Protein AF-A0A2V1AFI7-F1 (afdb_monomer)

Solvent-accessible surface area (backbone atoms only — not comparable to full-atom values): 24643 Å² total; per-residue (Å²): 131,74,43,55,55,72,81,54,43,76,79,40,46,69,54,58,35,54,33,54,59,71,70,66,66,91,53,46,42,75,58,25,53,62,36,28,65,40,46,63,64,75,42,94,79,89,86,86,75,66,88,91,50,49,64,66,60,24,52,51,52,28,53,53,42,53,54,40,35,39,72,66,15,36,77,97,72,75,36,72,45,54,89,71,65,97,47,46,33,36,32,40,38,33,20,73,43,64,68,55,25,52,53,53,50,51,55,52,52,64,47,54,72,48,57,54,92,92,52,85,83,84,42,72,41,82,37,41,78,90,77,59,55,67,64,56,53,50,53,47,41,74,70,69,45,33,36,33,41,32,17,22,61,32,43,42,47,60,49,66,70,35,85,86,68,70,59,74,52,68,81,42,80,45,65,45,65,46,72,60,57,68,32,83,81,53,55,80,71,46,86,40,82,43,56,46,80,41,77,40,53,72,86,55,52,74,69,55,47,52,50,48,51,46,54,60,71,72,50,55,96,81,40,86,37,78,46,78,49,67,43,76,76,37,42,62,95,51,90,74,69,86,40,67,64,37,79,35,77,65,73,62,98,42,71,68,56,44,50,61,53,44,63,30,17,43,60,94,90,41,85,43,44,65,50,69,47,70,52,89,91,52,82,47,58,54,47,56,60,49,47,65,73,68,45,62,94,84,52,92,76,66,86,70,84,80,58,73,91,73,68,76,55,93,46,67,70,60,36,51,52,50,54,53,54,50,53,54,50,51,53,50,52,54,51,54,53,53,49,52,54,50,54,60,66,72,68,63,59,76,69,65,62,52,59,61,49,54,57,50,51,56,52,51,54,54,52,50,54,53,50,56,51,50,53,50,53,64,71,71,58,79,90,77,89,76,93,75,89,73,65,68,68,58,55,54,52,53,51,52,52,57,57,54,59,63,62,67,75,77,73,129

Radius of gyration: 31.3 Å; Cα contacts (8 Å, |Δi|>4): 404; chains: 1; bounding box: 75×87×75 Å

Organism: NCBI:txid1231522

Foldseek 3Di:
DFFACVVLLVLAAPLLSVLVVVVVDRTHQPQLVVQRVQLLVLHDDDDDDDPPSCVLCSPLSSLVRVVCCQQQNRVVVPGHHNPDDQAEQAEEEAEADLVVLVVSVVVNVSSQVSDDPVGDGAFEEEFEPPPDDLVVSLVCCVVVRHNYYGYHQQRVLVNVVDPSPPHYNYSYYHYPPVVSSPDQVVCPRRPVQAEHEAEFDLPDDPVRLVVSLCCQVVDDPRHNYYYYHYDPNRCVPPQQAADQEQEAAADDPDVVVVCVRQVRYCPPNDDHYYHYDADPVDPRVCVVVVCCVPPPPPDPPDDDDDPPVPDADPDPVVRVVVVVVVVVVVVVVVVVVVVVVVVVVVPDDPVVVVVVVVVVVVVVVVVVVVVVVVVVVVVPDDDDDDDDDDDVVVVVVVVVVVVVVVVVVPPD

InterPro domains:
  IPR000629 ATP-dependent RNA helicase DEAD-box, conserved site [PS00039] (174-182)
  IPR001650 Helicase, C-terminal domain-like [PS51194] (143-312)
  IPR001650 Helicase, C-terminal domain-like [SM00490] (176-269)
  IPR011545 DEAD/DEAH-box helicase domain [PF00270] (29-190)
  IPR014001 Helicase superfamily 1/2, ATP-binding domain [PS51192] (36-226)
  IPR014001 Helicase superfamily 1/2, ATP-binding domain [SM00487] (24-241)
  IPR014014 RNA helicase, DEAD-box type, Q motif [PS51195] (5-33)
  IPR027417 P-loop containing nucleoside triphosphate hydrolase [G3DSA:3.40.50.300] (2-199)
  IPR027417 P-loop containing nucleoside triphosphate hydrolase [G3DSA:3.40.50.300] (205-387)
  IPR027417 P-loop containing nucleoside triphosphate hydrolase [SSF52540] (9-280)
  IPR056330 ATP-dependent rRNA helicase SPB4-like, C-terminal tail [PF23681] (313-395)

Nearest PDB structures (foldseek):
  7nac-assembly1_x  TM=4.549E-01  e=3.739E-22  Saccharomyces cerevisiae BY4741
  4w7s-assembly1_B  TM=5.260E-01  e=8.217E-11  Saccharomyces cerevisiae S288C
  5gvr-assembly1_A  TM=6.893E-01  e=4.321E-09  Homo sapiens
  6l8n-assembly1_A  TM=5.193E-01  e=2.818E-03  Kluyveromyces lactis NRRL Y-1140
  7zb5-assembly1_E  TM=3.108E-01  e=6.936E-03  Thermochaetoides thermophila

Sequence (412 aa):
MSLEWENVTKDLHPWLRDAVETLGFSSMTPVQASTIPLLSGNKDVVVQSVTGSGKTLAFVIPVLQHVSRILYGIPEKDVEPTSLKKSTLCSVVLSPTRELAFQIKAVFDQLITNIPDSLSSIKTQLVVGSLNSTREDIDSFNQAKPHIVIGTPGRVLDFLSTPKISAVHVEVVILDEADRLLDQSFETDAGLENVKFYSLFGQLSTTARLRTLKAFTDGDSMSKKHVLLTTDVAARGIDIQDVDLVIQLDPPNDPDVFLHRAGRTGRANKVGNSIVFLNDGGNEINYVDFMENTMPIDGWLTDIPLDMDKYAYADAAKEKSRLESLEENKQKMIKDAKERKRLSKQNKSWSSKLDSKELKSERNERLKRKREEIEKQLLEEPSDEEELAVDWKDIENLMIYNFMVSISHLWC

Structure (mmCIF, N/CA/C/O backbone):
data_AF-A0A2V1AFI7-F1
#
_entry.id   AF-A0A2V1AFI7-F1
#
loop_
_atom_site.group_PDB
_atom_site.id
_atom_site.type_symbol
_atom_site.label_atom_id
_atom_site.label_alt_id
_atom_site.label_comp_id
_atom_site.label_asym_id
_atom_site.label_entity_id
_atom_site.label_seq_id
_atom_site.pdbx_PDB_ins_code
_atom_site.Cartn_x
_atom_site.Cartn_y
_atom_site.Cartn_z
_atom_site.occupancy
_atom_site.B_iso_or_equiv
_atom_site.auth_seq_id
_atom_site.auth_comp_id
_atom_site.auth_asym_id
_atom_site.auth_atom_id
_atom_site.pdbx_PDB_model_num
ATOM 1 N N . MET A 1 1 ? 9.428 -19.012 -17.381 1.00 58.97 1 MET A N 1
ATOM 2 C CA . MET A 1 1 ? 9.264 -17.546 -17.321 1.00 58.97 1 MET A CA 1
ATOM 3 C C . MET A 1 1 ? 10.583 -16.950 -17.784 1.00 58.97 1 MET A C 1
ATOM 5 O O . MET A 1 1 ? 11.607 -17.401 -17.284 1.00 58.97 1 MET A O 1
ATOM 9 N N . SER A 1 2 ? 10.586 -16.089 -18.805 1.00 72.75 2 SER A N 1
ATOM 10 C CA . SER A 1 2 ? 11.835 -15.467 -19.275 1.00 72.75 2 SER A CA 1
ATOM 11 C C . SER A 1 2 ? 12.341 -14.474 -18.224 1.00 72.75 2 SER A C 1
ATOM 13 O O . SER A 1 2 ? 11.535 -13.807 -17.579 1.00 72.75 2 SER A O 1
ATOM 15 N N . LEU A 1 3 ? 13.660 -14.413 -18.036 1.00 80.38 3 LEU A N 1
ATOM 16 C CA . LEU A 1 3 ? 14.329 -13.448 -17.154 1.00 80.38 3 LEU A CA 1
ATOM 17 C C . LEU A 1 3 ? 14.811 -12.207 -17.921 1.00 80.38 3 LEU A C 1
ATOM 19 O O . LEU A 1 3 ? 15.452 -11.328 -17.351 1.00 80.38 3 LEU A O 1
ATOM 23 N N . GLU A 1 4 ? 14.525 -12.135 -19.218 1.00 83.75 4 GLU A N 1
ATOM 24 C CA . GLU A 1 4 ? 14.908 -11.012 -20.065 1.00 83.75 4 GLU A CA 1
ATOM 25 C C . GLU A 1 4 ? 13.974 -9.827 -19.839 1.00 83.75 4 GLU A C 1
ATOM 27 O O . GLU A 1 4 ? 12.747 -9.970 -19.879 1.00 83.75 4 GLU A O 1
ATOM 32 N N . TRP A 1 5 ? 14.567 -8.646 -19.657 1.00 82.50 5 TRP A N 1
ATOM 33 C CA . TRP A 1 5 ? 13.844 -7.390 -19.461 1.00 82.50 5 TRP A CA 1
ATOM 34 C C . TRP A 1 5 ? 12.899 -7.056 -20.617 1.00 82.50 5 TRP A C 1
ATOM 36 O O . TRP A 1 5 ? 11.853 -6.466 -20.368 1.00 82.50 5 TRP A O 1
ATOM 46 N N . GLU A 1 6 ? 13.198 -7.501 -21.843 1.00 77.56 6 GLU A N 1
ATOM 47 C CA . GLU A 1 6 ? 12.398 -7.232 -23.049 1.00 77.56 6 GLU A CA 1
ATOM 48 C C . GLU A 1 6 ? 10.914 -7.595 -22.924 1.00 77.56 6 GLU A C 1
ATOM 50 O O . GLU A 1 6 ? 10.070 -6.970 -23.563 1.00 77.56 6 GLU A O 1
ATOM 55 N N . ASN A 1 7 ? 10.567 -8.608 -22.126 1.00 72.69 7 ASN A N 1
ATOM 56 C CA . ASN A 1 7 ? 9.168 -9.011 -21.956 1.00 72.69 7 ASN A CA 1
ATOM 57 C C . ASN A 1 7 ? 8.388 -8.089 -21.017 1.00 72.69 7 ASN A C 1
ATOM 59 O O . ASN A 1 7 ? 7.166 -8.080 -21.058 1.00 72.69 7 ASN A O 1
ATOM 63 N N . VAL A 1 8 ? 9.089 -7.328 -20.178 1.00 73.88 8 VAL A N 1
ATOM 64 C CA . VAL A 1 8 ? 8.501 -6.399 -19.210 1.00 73.88 8 VAL A CA 1
ATOM 65 C C . VAL A 1 8 ? 8.580 -4.971 -19.732 1.00 73.88 8 VAL A C 1
ATOM 67 O O . VAL A 1 8 ? 7.603 -4.233 -19.663 1.00 73.88 8 VAL A O 1
ATOM 70 N N . THR A 1 9 ? 9.712 -4.582 -20.319 1.00 73.31 9 THR A N 1
ATOM 71 C CA . THR A 1 9 ? 9.965 -3.214 -20.789 1.00 73.31 9 THR A CA 1
ATOM 72 C C . THR A 1 9 ? 9.058 -2.772 -21.932 1.00 73.31 9 THR A C 1
ATOM 74 O O . THR A 1 9 ? 8.820 -1.572 -22.070 1.00 73.31 9 THR A O 1
ATOM 77 N N . LYS A 1 10 ? 8.507 -3.706 -22.719 1.00 72.19 10 LYS A N 1
ATOM 78 C CA . LYS A 1 10 ? 7.513 -3.418 -23.771 1.00 72.19 10 LYS A CA 1
ATOM 79 C C . LYS A 1 10 ? 6.227 -2.805 -23.225 1.00 72.19 10 LYS A C 1
ATOM 81 O O . LYS A 1 10 ? 5.583 -2.026 -23.918 1.00 72.19 10 LYS A O 1
ATOM 86 N N . ASP A 1 11 ? 5.874 -3.131 -21.986 1.00 77.38 11 ASP A N 1
ATOM 87 C CA . ASP A 1 11 ? 4.672 -2.616 -21.335 1.00 77.38 11 ASP A CA 1
ATOM 88 C C . ASP A 1 11 ? 4.950 -1.408 -20.430 1.00 77.38 11 ASP A C 1
ATOM 90 O O . ASP A 1 11 ? 4.006 -0.771 -19.956 1.00 77.38 11 ASP A O 1
ATOM 94 N N . LEU A 1 12 ? 6.228 -1.069 -20.219 1.00 85.69 12 LEU A N 1
ATOM 95 C CA . LEU A 1 12 ? 6.643 0.103 -19.456 1.00 85.69 12 LEU A CA 1
ATOM 96 C C . LEU A 1 12 ? 6.632 1.373 -20.311 1.00 85.69 12 LEU A C 1
ATOM 98 O O . LEU A 1 12 ? 6.891 1.352 -21.515 1.00 85.69 12 LEU A O 1
ATOM 102 N N . HIS A 1 13 ? 6.388 2.497 -19.646 1.00 89.69 13 HIS A N 1
ATOM 103 C CA . HIS A 1 13 ? 6.493 3.831 -20.208 1.00 89.69 13 HIS A CA 1
ATOM 104 C C . HIS A 1 13 ? 7.946 4.105 -20.657 1.00 89.69 13 HIS A C 1
ATOM 106 O O . HIS A 1 13 ? 8.868 3.733 -19.923 1.00 89.69 13 HIS A O 1
ATOM 112 N N . PRO A 1 14 ? 8.177 4.795 -21.796 1.00 90.12 14 PRO A N 1
ATOM 113 C CA . PRO A 1 14 ? 9.514 4.997 -22.365 1.00 90.12 14 PRO A CA 1
ATOM 114 C C . PRO A 1 14 ? 10.581 5.492 -21.377 1.00 90.12 14 PRO A C 1
ATOM 116 O O . PRO A 1 14 ? 11.612 4.849 -21.234 1.00 90.12 14 PRO A O 1
ATOM 119 N N . TRP A 1 15 ? 10.310 6.551 -20.600 1.00 92.31 15 TRP A N 1
ATOM 120 C CA . TRP A 1 15 ? 11.294 7.054 -19.622 1.00 92.31 15 TRP A CA 1
ATOM 121 C C . TRP A 1 15 ? 11.702 6.000 -18.577 1.00 92.31 15 TRP A C 1
ATOM 123 O O . TRP A 1 15 ? 12.845 5.964 -18.130 1.00 92.31 15 TRP A O 1
ATOM 133 N N . LEU A 1 16 ? 10.763 5.142 -18.163 1.00 91.31 16 LEU A N 1
ATOM 134 C CA . LEU A 1 16 ? 11.007 4.132 -17.139 1.00 91.31 16 LEU A CA 1
ATOM 135 C C . LEU A 1 16 ? 11.780 2.946 -17.721 1.00 91.31 16 LEU A C 1
ATOM 137 O O . LEU A 1 16 ? 12.599 2.355 -17.022 1.00 91.31 16 LEU A O 1
ATOM 141 N N . ARG A 1 17 ? 11.559 2.628 -19.003 1.00 89.69 17 ARG A N 1
ATOM 142 C CA . ARG A 1 17 ? 12.388 1.687 -19.763 1.00 89.69 17 ARG A CA 1
ATOM 143 C C . ARG A 1 17 ? 13.845 2.158 -19.777 1.00 89.69 17 ARG A C 1
ATOM 145 O O . ARG A 1 17 ? 14.709 1.408 -19.330 1.00 89.69 17 ARG A O 1
ATOM 152 N N . ASP A 1 18 ? 14.085 3.414 -20.146 1.00 89.44 18 ASP A N 1
ATOM 153 C CA . ASP A 1 18 ? 15.428 4.010 -20.166 1.00 89.44 18 ASP A CA 1
ATOM 154 C C . ASP A 1 18 ? 16.066 4.020 -18.764 1.00 89.44 18 ASP A C 1
ATOM 156 O O . ASP A 1 18 ? 17.248 3.710 -18.594 1.00 89.44 18 ASP A O 1
ATOM 160 N N . ALA A 1 19 ? 15.272 4.319 -17.729 1.00 90.75 19 ALA A N 1
ATOM 161 C CA . ALA A 1 19 ? 15.731 4.298 -16.342 1.00 90.75 19 ALA A CA 1
ATOM 162 C C . ALA A 1 19 ? 16.174 2.891 -15.903 1.00 90.75 19 ALA A C 1
ATOM 164 O O . ALA A 1 19 ? 17.212 2.746 -15.257 1.00 90.75 19 ALA A O 1
ATOM 165 N N . VAL A 1 20 ? 15.415 1.851 -16.267 1.00 89.00 20 VAL A N 1
ATOM 166 C CA . VAL A 1 20 ? 15.754 0.449 -15.970 1.00 89.00 20 VAL A CA 1
ATOM 167 C C . VAL A 1 20 ? 17.002 0.004 -16.734 1.00 89.00 20 VAL A C 1
ATOM 169 O O . VAL A 1 20 ? 17.859 -0.657 -16.150 1.00 89.00 20 VAL A O 1
ATOM 172 N N . GLU A 1 21 ? 17.154 0.401 -17.997 1.00 86.81 21 GLU A N 1
ATOM 173 C CA . GLU A 1 21 ? 18.363 0.126 -18.787 1.00 86.81 21 GLU A CA 1
ATOM 174 C C . GLU A 1 21 ? 19.601 0.801 -18.178 1.00 86.81 21 GLU A C 1
ATOM 176 O O . GLU A 1 21 ? 20.663 0.183 -18.065 1.00 86.81 21 GLU A O 1
ATOM 181 N N . THR A 1 22 ? 19.444 2.028 -17.676 1.00 87.62 22 THR A N 1
ATOM 182 C CA . THR A 1 22 ? 20.511 2.797 -17.014 1.00 87.62 22 THR A CA 1
ATOM 183 C C . THR A 1 22 ? 20.981 2.157 -15.702 1.00 87.62 22 THR A C 1
ATOM 185 O O . THR A 1 22 ? 22.131 2.347 -15.303 1.00 87.62 22 THR A O 1
ATOM 188 N N . LEU A 1 23 ? 20.149 1.338 -15.042 1.00 83.88 23 LEU A N 1
ATOM 189 C CA . LEU A 1 23 ? 20.576 0.566 -13.866 1.00 83.88 23 LEU A CA 1
ATOM 190 C C . LEU A 1 23 ? 21.636 -0.503 -14.201 1.00 83.88 23 LEU A C 1
ATOM 192 O O . LEU A 1 23 ? 22.329 -0.970 -13.296 1.00 83.88 23 LEU A O 1
ATOM 196 N N . GLY A 1 24 ? 21.772 -0.901 -15.472 1.00 81.31 24 GLY A N 1
ATOM 197 C CA . GLY A 1 24 ? 22.834 -1.798 -15.939 1.00 81.31 24 GLY A CA 1
ATOM 198 C C . GLY A 1 24 ? 22.675 -3.271 -15.542 1.00 81.31 24 GLY A C 1
ATOM 199 O O . GLY A 1 24 ? 23.647 -4.028 -15.588 1.00 81.31 24 GLY A O 1
ATOM 200 N N . PHE A 1 25 ? 21.476 -3.711 -15.144 1.00 81.12 25 PHE A N 1
ATOM 201 C CA . PHE A 1 25 ? 21.221 -5.116 -14.812 1.00 81.12 25 PHE A CA 1
ATOM 202 C C . PHE A 1 25 ? 21.028 -5.965 -16.075 1.00 81.12 25 PHE A C 1
ATOM 204 O O . PHE A 1 25 ? 20.089 -5.753 -16.836 1.00 81.12 25 PHE A O 1
ATOM 211 N N . SER A 1 26 ? 21.867 -6.987 -16.261 1.00 77.81 26 SER A N 1
ATOM 212 C CA . SER A 1 26 ? 21.842 -7.856 -17.450 1.00 77.81 26 SER A CA 1
ATOM 213 C C . SER A 1 26 ? 20.578 -8.712 -17.590 1.00 77.81 26 SER A C 1
ATOM 215 O O . SER A 1 26 ? 20.204 -9.081 -18.699 1.00 77.81 26 SER A O 1
ATOM 217 N N . SER A 1 27 ? 19.920 -9.055 -16.482 1.00 84.69 27 SER A N 1
ATOM 218 C CA . SER A 1 27 ? 18.669 -9.821 -16.464 1.00 84.69 27 SER A CA 1
ATOM 219 C C . SER A 1 27 ? 17.880 -9.536 -15.189 1.00 84.69 27 SER A C 1
ATOM 221 O O . SER A 1 27 ? 18.442 -9.067 -14.194 1.00 84.69 27 SER A O 1
ATOM 223 N N . MET A 1 28 ? 16.578 -9.816 -15.219 1.00 86.81 28 MET A N 1
ATOM 224 C CA . MET A 1 28 ? 15.721 -9.753 -14.042 1.00 86.81 28 MET A CA 1
ATOM 225 C C . MET A 1 28 ? 16.028 -10.892 -13.074 1.00 86.81 28 MET A C 1
ATOM 227 O O . MET A 1 28 ? 16.321 -12.024 -13.468 1.00 86.81 28 MET A O 1
ATOM 231 N N . THR A 1 29 ? 15.842 -10.628 -11.785 1.00 86.31 29 THR A N 1
ATOM 232 C CA . THR A 1 29 ? 15.770 -11.700 -10.796 1.00 86.31 29 THR A CA 1
ATOM 233 C C . THR A 1 29 ? 14.448 -12.473 -10.938 1.00 86.31 29 THR A C 1
ATOM 235 O O . THR A 1 29 ? 13.449 -11.921 -11.410 1.00 86.31 29 THR A O 1
ATOM 238 N N . PRO A 1 30 ? 14.371 -13.743 -10.492 1.00 82.50 30 PRO A N 1
ATOM 239 C CA . PRO A 1 30 ? 13.137 -14.530 -10.589 1.00 82.50 30 PRO A CA 1
ATOM 240 C C . PRO A 1 30 ? 11.925 -13.868 -9.919 1.00 82.50 30 PRO A C 1
ATOM 242 O O . PRO A 1 30 ? 10.798 -13.994 -10.401 1.00 82.50 30 PRO A O 1
ATOM 245 N N . VAL A 1 31 ? 12.157 -13.134 -8.822 1.00 84.25 31 VAL A N 1
ATOM 246 C CA . VAL A 1 31 ? 11.096 -12.395 -8.128 1.00 84.25 31 VAL A CA 1
ATOM 247 C C . VAL A 1 31 ? 10.612 -11.200 -8.948 1.00 84.25 31 VAL A C 1
ATOM 249 O O . VAL A 1 31 ? 9.407 -10.990 -9.034 1.00 84.25 31 VAL A O 1
ATOM 252 N N . GLN A 1 32 ? 11.508 -10.469 -9.615 1.00 87.31 32 GLN A N 1
ATOM 253 C CA . GLN A 1 32 ? 11.146 -9.358 -10.500 1.00 87.31 32 GLN A CA 1
ATOM 254 C C . GLN A 1 32 ? 10.339 -9.848 -11.706 1.00 87.31 32 GLN A C 1
ATOM 256 O O . GLN A 1 32 ? 9.243 -9.345 -11.944 1.00 87.31 32 GLN A O 1
ATOM 261 N N . ALA A 1 33 ? 10.819 -10.891 -12.391 1.00 84.75 33 ALA A N 1
ATOM 262 C CA . ALA A 1 33 ? 10.148 -11.460 -13.562 1.00 84.75 33 ALA A CA 1
ATOM 263 C C . ALA A 1 33 ? 8.735 -11.985 -13.250 1.00 84.75 33 ALA A C 1
ATOM 265 O O . ALA A 1 33 ? 7.855 -11.934 -14.106 1.00 84.75 33 ALA A O 1
ATOM 266 N N . SER A 1 34 ? 8.510 -12.459 -12.019 1.00 83.00 34 SER A N 1
ATOM 267 C CA . SER A 1 34 ? 7.198 -12.947 -11.576 1.00 83.00 34 SER A CA 1
ATOM 268 C C . SER A 1 34 ? 6.274 -11.831 -11.090 1.00 83.00 34 SER A C 1
ATOM 270 O O . SER A 1 34 ? 5.064 -11.936 -11.244 1.00 83.00 34 SER A O 1
ATOM 272 N N . THR A 1 35 ? 6.828 -10.777 -10.486 1.00 85.12 35 THR A N 1
ATOM 273 C CA . THR A 1 35 ? 6.049 -9.753 -9.769 1.00 85.12 35 THR A CA 1
ATOM 274 C C . THR A 1 35 ? 5.687 -8.573 -10.660 1.00 85.12 35 THR A C 1
ATOM 276 O O . THR A 1 35 ? 4.539 -8.136 -10.642 1.00 85.12 35 THR A O 1
ATOM 279 N N . ILE A 1 36 ? 6.640 -8.066 -11.451 1.00 88.44 36 ILE A N 1
ATOM 280 C CA . ILE A 1 36 ? 6.451 -6.826 -12.216 1.00 88.44 36 ILE A CA 1
ATOM 281 C C . ILE A 1 36 ? 5.270 -6.948 -13.196 1.00 88.44 36 ILE A C 1
ATOM 283 O O . ILE A 1 36 ? 4.396 -6.087 -13.138 1.00 88.44 36 ILE A O 1
ATOM 287 N N . PRO A 1 37 ? 5.141 -8.020 -14.012 1.00 84.19 37 PRO A N 1
ATOM 288 C CA . PRO A 1 37 ? 3.996 -8.155 -14.918 1.00 84.19 37 PRO A CA 1
ATOM 289 C C . PRO A 1 37 ? 2.645 -8.218 -14.198 1.00 84.19 37 PRO A C 1
ATOM 291 O O . PRO A 1 37 ? 1.646 -7.724 -14.712 1.00 84.19 37 PRO A O 1
ATOM 294 N N . LEU A 1 38 ? 2.600 -8.838 -13.012 1.00 82.81 38 LEU A N 1
ATOM 295 C CA . LEU A 1 38 ? 1.364 -8.994 -12.244 1.00 82.81 38 LEU A CA 1
ATOM 296 C C . LEU A 1 38 ? 0.922 -7.663 -11.628 1.00 82.81 38 LEU A C 1
ATOM 298 O O . LEU A 1 38 ? -0.234 -7.280 -11.796 1.00 82.81 38 LEU A O 1
ATOM 302 N N . LEU A 1 39 ? 1.843 -6.937 -10.984 1.00 79.31 39 LEU A N 1
ATOM 303 C CA . LEU A 1 39 ? 1.551 -5.623 -10.401 1.00 79.31 39 LEU A CA 1
ATOM 304 C C . LEU A 1 39 ? 1.235 -4.578 -11.479 1.00 79.31 39 LEU A C 1
ATOM 306 O O . LEU A 1 39 ? 0.299 -3.803 -11.316 1.00 79.31 39 LEU A O 1
ATOM 310 N N . SER A 1 40 ? 1.951 -4.580 -12.610 1.00 78.62 40 SER A N 1
ATOM 311 C CA . SER A 1 40 ? 1.631 -3.705 -13.750 1.00 78.62 40 SER A CA 1
ATOM 312 C C . SER A 1 40 ? 0.269 -4.017 -14.381 1.00 78.62 40 SER A C 1
ATOM 314 O O . SER A 1 40 ? -0.317 -3.147 -15.019 1.00 78.62 40 SER A O 1
ATOM 316 N N . GLY A 1 41 ? -0.245 -5.236 -14.191 1.00 70.69 41 GLY A N 1
ATOM 317 C CA . GLY A 1 41 ? -1.592 -5.651 -14.579 1.00 70.69 41 GLY A CA 1
ATOM 318 C C . GLY A 1 41 ? -2.671 -5.390 -13.521 1.00 70.69 41 GLY A C 1
ATOM 319 O O . GLY A 1 41 ? -3.748 -5.969 -13.642 1.00 70.69 41 GLY A O 1
ATOM 320 N N . ASN A 1 42 ? -2.390 -4.574 -12.495 1.00 72.31 42 ASN A N 1
ATOM 321 C CA . ASN A 1 42 ? -3.290 -4.250 -11.379 1.00 72.31 42 ASN A CA 1
ATOM 322 C C . ASN A 1 42 ? -3.799 -5.483 -10.606 1.00 72.31 42 ASN A C 1
ATOM 324 O O . ASN A 1 42 ? -4.950 -5.519 -10.179 1.00 72.31 42 ASN A O 1
ATOM 328 N N . LYS A 1 43 ? -2.964 -6.518 -10.454 1.00 72.62 43 LYS A N 1
ATOM 329 C CA . LYS A 1 43 ? -3.291 -7.684 -9.623 1.00 72.62 43 LYS A CA 1
ATOM 330 C C . LYS A 1 43 ? -2.695 -7.543 -8.233 1.00 72.62 43 LYS A C 1
ATOM 332 O O . LYS A 1 43 ? -1.566 -7.072 -8.102 1.00 72.62 43 LYS A O 1
ATOM 337 N N . ASP A 1 44 ? -3.393 -8.069 -7.234 1.00 76.94 44 ASP A N 1
ATOM 338 C CA . ASP A 1 44 ? -2.826 -8.246 -5.901 1.00 76.94 44 ASP A CA 1
ATOM 339 C C . ASP A 1 44 ? -1.764 -9.343 -5.915 1.00 76.94 44 ASP A C 1
ATOM 341 O O . ASP A 1 44 ? -1.960 -10.440 -6.451 1.00 76.94 44 ASP A O 1
ATOM 345 N N . VAL A 1 45 ? -0.605 -9.039 -5.332 1.00 76.62 45 VAL A N 1
ATOM 346 C CA . VAL A 1 45 ? 0.544 -9.944 -5.338 1.00 76.62 45 VAL A CA 1
ATOM 347 C C . VAL A 1 45 ? 1.111 -10.079 -3.936 1.00 76.62 45 VAL A C 1
ATOM 349 O O . VAL A 1 45 ? 1.512 -9.103 -3.308 1.00 76.62 45 VAL A O 1
ATOM 352 N N . VAL A 1 46 ? 1.227 -11.325 -3.480 1.00 82.81 46 VAL A N 1
ATOM 353 C CA . VAL A 1 46 ? 2.002 -11.678 -2.289 1.00 82.81 46 VAL A CA 1
ATOM 354 C C . VAL A 1 46 ? 3.329 -12.266 -2.740 1.00 82.81 46 VAL A C 1
ATOM 356 O O . VAL A 1 46 ? 3.374 -13.274 -3.446 1.00 82.81 46 VAL A O 1
ATOM 359 N N . VAL A 1 47 ? 4.424 -11.637 -2.320 1.00 76.19 47 VAL A N 1
ATOM 360 C CA . VAL A 1 47 ? 5.774 -12.020 -2.732 1.00 76.19 47 VAL A CA 1
ATOM 361 C C . VAL A 1 47 ? 6.553 -12.558 -1.542 1.00 76.19 47 VAL A C 1
ATOM 363 O O . VAL A 1 47 ? 6.874 -11.823 -0.613 1.00 76.19 47 VAL A O 1
ATOM 366 N N . GLN A 1 48 ? 6.950 -13.829 -1.612 1.00 78.69 48 GLN A N 1
ATOM 367 C CA . GLN A 1 48 ? 7.885 -14.423 -0.661 1.00 78.69 48 GLN A CA 1
ATOM 368 C C . GLN A 1 48 ? 9.217 -14.709 -1.354 1.00 78.69 48 GLN A C 1
ATOM 370 O O . GLN A 1 48 ? 9.290 -15.466 -2.319 1.00 78.69 48 GLN A O 1
ATOM 375 N N . SER A 1 49 ? 10.296 -14.099 -0.868 1.00 74.94 49 SER A N 1
ATOM 376 C CA . SER A 1 49 ? 11.648 -14.395 -1.349 1.00 74.94 49 SER A CA 1
ATOM 377 C C . SER A 1 49 ? 12.703 -14.037 -0.308 1.00 74.94 49 SER A C 1
ATOM 379 O O . SER A 1 49 ? 12.460 -13.216 0.579 1.00 74.94 49 SER A O 1
ATOM 381 N N . VAL A 1 50 ? 13.895 -14.620 -0.440 1.00 69.38 50 VAL A N 1
ATOM 382 C CA . VAL A 1 50 ? 15.045 -14.339 0.434 1.00 69.38 50 VAL A CA 1
ATOM 383 C C . VAL A 1 50 ? 15.489 -12.874 0.344 1.00 69.38 50 VAL A C 1
ATOM 385 O O . VAL A 1 50 ? 15.212 -12.182 -0.637 1.00 69.38 50 VAL A O 1
ATOM 388 N N . THR A 1 51 ? 16.142 -12.355 1.381 1.00 72.19 51 THR A N 1
ATOM 389 C CA . THR A 1 51 ? 16.740 -11.010 1.359 1.00 72.19 51 THR A CA 1
ATOM 390 C C . THR A 1 51 ? 17.768 -10.891 0.227 1.00 72.19 51 THR A C 1
ATOM 392 O O . THR A 1 51 ? 18.384 -11.874 -0.175 1.00 72.19 51 THR A O 1
ATOM 395 N N 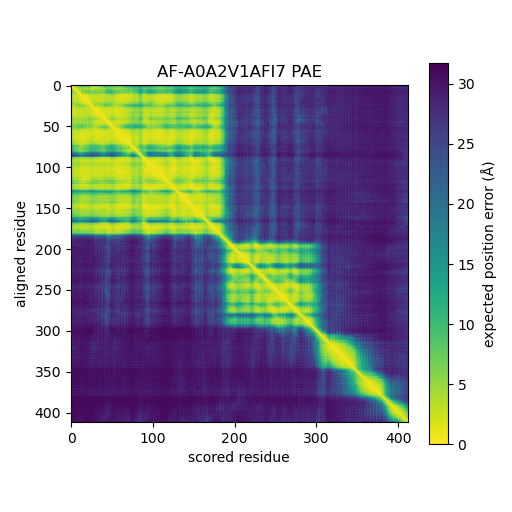. GLY A 1 52 ? 17.901 -9.696 -0.358 1.00 71.31 52 GLY A N 1
ATOM 396 C CA . GLY A 1 52 ? 18.808 -9.471 -1.493 1.00 71.31 52 GLY A CA 1
ATOM 397 C C . GLY A 1 52 ? 18.331 -10.023 -2.845 1.00 71.31 52 GLY A C 1
ATOM 398 O O . GLY A 1 52 ? 19.043 -9.897 -3.832 1.00 71.31 52 GLY A O 1
ATOM 399 N N . SER A 1 53 ? 17.118 -10.576 -2.940 1.00 72.19 53 SER A N 1
ATOM 400 C CA . SER A 1 53 ? 16.549 -11.099 -4.195 1.00 72.19 53 SER A CA 1
ATOM 401 C C . SER A 1 53 ? 16.107 -10.025 -5.203 1.00 72.19 53 SER A C 1
ATOM 403 O O . SER A 1 53 ? 15.639 -10.366 -6.286 1.00 72.19 53 SER A O 1
ATOM 405 N N . GLY A 1 54 ? 16.211 -8.734 -4.867 1.00 82.56 54 GLY A N 1
ATOM 406 C CA . GLY A 1 54 ? 15.752 -7.635 -5.725 1.00 82.56 54 GLY A CA 1
ATOM 407 C C . GLY A 1 54 ? 14.265 -7.279 -5.586 1.00 82.56 54 GLY A C 1
ATOM 408 O O . GLY A 1 54 ? 13.713 -6.674 -6.505 1.00 82.56 54 GLY A O 1
ATOM 409 N N . LYS A 1 55 ? 13.625 -7.625 -4.453 1.00 87.50 55 LYS A N 1
ATOM 410 C CA . LYS A 1 55 ? 12.216 -7.293 -4.133 1.00 87.50 55 LYS A CA 1
ATOM 411 C C . LYS A 1 55 ? 11.881 -5.813 -4.293 1.00 87.50 55 LYS A C 1
ATOM 413 O O . LYS A 1 55 ? 10.823 -5.495 -4.814 1.00 87.50 55 LYS A O 1
ATOM 418 N N . THR A 1 56 ? 12.782 -4.925 -3.878 1.00 89.50 56 THR A N 1
ATOM 419 C CA . THR A 1 56 ? 12.534 -3.480 -3.905 1.00 89.50 56 THR A CA 1
ATOM 420 C C . THR A 1 56 ? 12.224 -2.996 -5.318 1.00 89.50 56 THR A C 1
ATOM 422 O O . THR A 1 56 ? 11.168 -2.427 -5.558 1.00 89.50 56 THR A O 1
ATOM 425 N N . LEU A 1 57 ? 13.071 -3.323 -6.299 1.00 90.88 57 LEU A N 1
ATOM 426 C CA . LEU A 1 57 ? 12.801 -2.979 -7.700 1.00 90.88 57 LEU A CA 1
ATOM 427 C C . LEU A 1 57 ? 11.557 -3.688 -8.253 1.00 90.88 57 LEU A C 1
ATOM 429 O O . LEU A 1 57 ? 10.877 -3.132 -9.111 1.00 90.88 57 LEU A O 1
ATOM 433 N N . ALA A 1 58 ? 11.233 -4.877 -7.734 1.00 89.81 58 ALA A N 1
ATOM 434 C CA . ALA A 1 58 ? 10.064 -5.638 -8.161 1.00 89.81 58 ALA A CA 1
ATOM 435 C C . ALA A 1 58 ? 8.731 -4.926 -7.862 1.00 89.81 58 ALA A C 1
ATOM 437 O O . ALA A 1 58 ? 7.768 -5.176 -8.580 1.00 89.81 58 ALA A O 1
ATOM 438 N N . PHE A 1 59 ? 8.677 -4.032 -6.863 1.00 92.50 59 PHE A N 1
ATOM 439 C CA . PHE A 1 59 ? 7.507 -3.179 -6.608 1.00 92.50 59 PHE A CA 1
ATOM 440 C C . PHE A 1 59 ? 7.713 -1.706 -6.997 1.00 92.50 59 PHE A C 1
ATOM 442 O O . PHE A 1 59 ? 6.752 -1.042 -7.374 1.00 92.50 59 PHE A O 1
ATOM 449 N N . VAL A 1 60 ? 8.940 -1.173 -6.960 1.00 95.06 60 VAL A N 1
ATOM 450 C CA . VAL A 1 60 ? 9.201 0.235 -7.323 1.00 95.06 60 VAL A CA 1
ATOM 451 C C . VAL A 1 60 ? 8.885 0.499 -8.797 1.00 95.06 60 VAL A C 1
ATOM 453 O O . VAL A 1 60 ? 8.226 1.487 -9.114 1.00 95.06 60 VAL A O 1
ATOM 456 N N . ILE A 1 61 ? 9.312 -0.395 -9.696 1.00 93.25 61 ILE A N 1
ATOM 457 C CA . ILE A 1 61 ? 9.064 -0.275 -11.141 1.00 93.25 61 ILE A CA 1
ATOM 458 C C . ILE A 1 61 ? 7.557 -0.217 -11.446 1.00 93.25 61 ILE A C 1
ATOM 460 O O . ILE A 1 61 ? 7.130 0.753 -12.071 1.00 93.25 61 ILE A O 1
ATOM 464 N N . PRO A 1 62 ? 6.716 -1.173 -11.002 1.00 92.31 62 PRO A N 1
ATOM 465 C CA . PRO A 1 62 ? 5.286 -1.114 -11.296 1.00 92.31 62 PRO A CA 1
ATOM 466 C C . PRO A 1 62 ? 4.577 0.078 -10.634 1.00 92.31 62 PRO A C 1
ATOM 468 O O . PRO A 1 62 ? 3.670 0.635 -11.248 1.00 92.31 62 PRO A O 1
ATOM 471 N N . VAL A 1 63 ? 5.008 0.540 -9.451 1.00 93.25 63 VAL A N 1
ATOM 472 C CA . VAL A 1 63 ? 4.467 1.773 -8.840 1.00 93.25 63 VAL A CA 1
ATOM 473 C C . VAL A 1 63 ? 4.776 2.998 -9.709 1.00 93.25 63 VAL A C 1
ATOM 475 O O . VAL A 1 63 ? 3.882 3.790 -10.004 1.00 93.25 63 VAL A O 1
ATOM 478 N N . LEU A 1 64 ? 6.019 3.151 -10.176 1.00 93.69 64 LEU A N 1
ATOM 479 C CA . LEU A 1 64 ? 6.395 4.251 -11.072 1.00 93.69 64 LEU A CA 1
ATOM 480 C C . LEU A 1 64 ? 5.687 4.160 -12.425 1.00 93.69 64 LEU A C 1
ATOM 482 O O . LEU A 1 64 ? 5.270 5.188 -12.960 1.00 93.69 64 LEU A O 1
ATOM 486 N N . GLN A 1 65 ? 5.501 2.951 -12.955 1.00 91.56 65 GLN A N 1
ATOM 487 C CA . GLN A 1 65 ? 4.723 2.717 -14.170 1.00 91.56 65 GLN A CA 1
ATOM 488 C C . GLN A 1 65 ? 3.277 3.177 -13.996 1.00 91.56 65 GLN A C 1
ATOM 490 O O . GLN A 1 65 ? 2.729 3.858 -14.862 1.00 91.56 65 GLN A O 1
ATOM 495 N N . HIS A 1 66 ? 2.666 2.827 -12.867 1.00 87.88 66 HIS A N 1
ATOM 496 C CA . HIS A 1 66 ? 1.298 3.196 -12.548 1.00 87.88 66 HIS A CA 1
ATOM 497 C C . HIS A 1 66 ? 1.130 4.719 -12.458 1.00 87.88 66 HIS A C 1
ATOM 499 O O . HIS A 1 66 ? 0.259 5.278 -13.123 1.00 87.88 66 HIS A O 1
ATOM 505 N N . VAL A 1 67 ? 2.014 5.404 -11.725 1.00 89.62 67 VAL A N 1
ATOM 506 C CA . VAL A 1 67 ? 2.005 6.874 -11.628 1.00 89.62 67 VAL A CA 1
ATOM 507 C C . VAL A 1 67 ? 2.265 7.527 -12.990 1.00 89.62 67 VAL A C 1
ATOM 509 O O . VAL A 1 67 ? 1.605 8.503 -13.337 1.00 89.62 67 VAL A O 1
ATOM 512 N N . SER A 1 68 ? 3.168 6.966 -13.799 1.00 90.62 68 SER A N 1
ATOM 513 C CA . SER A 1 68 ? 3.458 7.464 -15.152 1.00 90.62 68 SER A CA 1
ATOM 514 C C . SER A 1 68 ? 2.259 7.352 -16.083 1.00 90.62 68 SER A C 1
ATOM 516 O O . SER A 1 68 ? 1.951 8.304 -16.790 1.00 90.62 68 SER A O 1
ATOM 518 N N . ARG A 1 69 ? 1.546 6.221 -16.047 1.00 86.88 69 ARG A N 1
ATOM 519 C CA . ARG A 1 69 ? 0.308 6.016 -16.812 1.00 86.88 69 ARG A CA 1
ATOM 520 C C . ARG A 1 69 ? -0.728 7.083 -16.470 1.00 86.88 69 ARG A C 1
ATOM 522 O O . ARG A 1 69 ? -1.378 7.606 -17.363 1.00 86.88 69 ARG A O 1
ATOM 529 N N . ILE A 1 70 ? -0.864 7.416 -15.189 1.00 84.38 70 ILE A N 1
ATOM 530 C CA . ILE A 1 70 ? -1.822 8.424 -14.736 1.00 84.38 70 ILE A CA 1
ATOM 531 C C . ILE A 1 70 ? -1.398 9.832 -15.184 1.00 84.38 70 ILE A C 1
ATOM 533 O O . ILE A 1 70 ? -2.229 10.580 -15.691 1.00 84.38 70 ILE A O 1
ATOM 537 N N . LEU A 1 71 ? -0.122 10.197 -15.010 1.00 86.81 71 LEU A N 1
ATOM 538 C CA . LEU A 1 71 ? 0.369 11.556 -15.277 1.00 86.81 71 LEU A CA 1
ATOM 539 C C . LEU A 1 71 ? 0.603 11.860 -16.759 1.00 86.81 71 LEU A C 1
ATOM 541 O O . LEU A 1 71 ? 0.386 12.995 -17.181 1.00 86.81 71 LEU A O 1
ATOM 545 N N . TYR A 1 72 ? 1.084 10.885 -17.528 1.00 88.06 72 TYR A N 1
ATOM 546 C CA . TYR A 1 72 ? 1.545 11.083 -18.907 1.00 88.06 72 TYR A CA 1
ATOM 547 C C . TYR A 1 72 ? 0.775 10.246 -19.932 1.00 88.06 72 TYR A C 1
ATOM 549 O O . TYR A 1 72 ? 0.922 10.485 -21.128 1.00 88.06 72 TYR A O 1
ATOM 557 N N . GLY A 1 73 ? -0.026 9.272 -19.490 1.00 83.94 73 GLY A N 1
ATOM 558 C CA . GLY A 1 73 ? -0.601 8.272 -20.383 1.00 83.94 73 GLY A CA 1
ATOM 559 C C . GLY A 1 73 ? 0.438 7.239 -20.833 1.00 83.94 73 GLY A C 1
ATOM 560 O O . GLY A 1 73 ? 1.498 7.085 -20.225 1.00 83.94 73 GLY A O 1
ATOM 561 N N . ILE A 1 74 ? 0.130 6.495 -21.895 1.00 79.88 74 ILE A N 1
ATOM 562 C CA . ILE A 1 74 ? 1.065 5.604 -22.597 1.00 79.88 74 ILE A CA 1
ATOM 563 C C . ILE A 1 74 ? 0.912 5.886 -24.098 1.00 79.88 74 ILE A C 1
ATOM 565 O O . ILE A 1 74 ? 0.024 5.304 -24.729 1.00 79.88 74 ILE A O 1
ATOM 569 N N . PRO A 1 75 ? 1.766 6.752 -24.681 1.00 70.81 75 PRO A N 1
ATOM 570 C CA . PRO A 1 75 ? 1.621 7.205 -26.067 1.00 70.81 75 PRO A CA 1
ATOM 571 C C . PRO A 1 75 ? 1.611 6.061 -27.085 1.00 70.81 75 PRO A C 1
ATOM 573 O O . PRO A 1 75 ? 0.822 6.063 -28.016 1.00 70.81 75 PRO A O 1
ATOM 576 N N . GLU A 1 76 ? 2.449 5.041 -26.875 1.00 75.56 76 GLU A N 1
ATOM 577 C CA . GLU A 1 76 ? 2.554 3.869 -27.760 1.00 75.56 76 GLU A CA 1
ATOM 578 C C . GLU A 1 76 ? 1.296 2.977 -27.754 1.00 75.56 76 GLU A C 1
ATOM 580 O O . GLU A 1 76 ? 1.177 2.078 -28.584 1.00 75.56 76 GLU A O 1
ATOM 585 N N . LYS A 1 77 ? 0.373 3.189 -26.807 1.00 73.38 77 LYS A N 1
ATOM 586 C CA . LYS A 1 77 ? -0.850 2.393 -26.626 1.00 73.38 77 LYS A CA 1
ATOM 587 C C . LYS A 1 77 ? -2.129 3.232 -26.716 1.00 73.38 77 LYS A C 1
ATOM 589 O O . LYS A 1 77 ? -3.174 2.753 -26.286 1.00 73.38 77 LYS A O 1
ATOM 594 N N . ASP A 1 78 ? -2.039 4.467 -27.218 1.00 75.00 78 ASP A N 1
ATOM 595 C CA . ASP A 1 78 ? -3.151 5.430 -27.291 1.00 75.00 78 ASP A CA 1
ATOM 596 C C . ASP A 1 78 ? -3.886 5.615 -25.945 1.00 75.00 78 ASP A C 1
ATOM 598 O O . ASP A 1 78 ? -5.092 5.862 -25.888 1.00 75.00 78 ASP A O 1
ATOM 602 N N . VAL A 1 79 ? -3.160 5.470 -24.831 1.00 74.69 79 VAL A N 1
ATOM 603 C CA . VAL A 1 79 ? -3.702 5.703 -23.489 1.00 74.69 79 VAL A CA 1
ATOM 604 C C . VAL A 1 79 ? -3.443 7.157 -23.133 1.00 74.69 79 VAL A C 1
ATOM 606 O O . VAL A 1 79 ? -2.301 7.535 -22.878 1.00 74.69 79 VAL A O 1
ATOM 609 N N . GLU A 1 80 ? -4.496 7.964 -23.098 1.00 78.81 80 GLU A N 1
ATOM 610 C CA . GLU A 1 80 ? -4.423 9.360 -22.663 1.00 78.81 80 GLU A CA 1
ATOM 611 C C . GLU A 1 80 ? -4.164 9.467 -21.145 1.00 78.81 80 GLU A C 1
ATOM 613 O O . GLU A 1 80 ? -4.606 8.602 -20.379 1.00 78.81 80 GLU A O 1
ATOM 618 N N . PRO A 1 81 ? -3.466 10.519 -20.676 1.00 79.44 81 PRO A N 1
ATOM 619 C CA . PRO A 1 81 ? -3.303 10.786 -19.253 1.00 79.44 81 PRO A CA 1
ATOM 620 C C . PRO A 1 81 ? -4.653 11.026 -18.573 1.00 79.44 81 PRO A C 1
ATOM 622 O O . PRO A 1 81 ? -5.533 11.725 -19.085 1.00 79.44 81 PRO A O 1
ATOM 625 N N . THR A 1 82 ? -4.800 10.501 -17.360 1.00 74.31 82 THR A N 1
ATOM 626 C CA . THR A 1 82 ? -5.988 10.753 -16.546 1.00 74.31 82 THR A CA 1
ATOM 627 C C . THR A 1 82 ? -5.963 12.206 -16.075 1.00 74.31 82 THR A C 1
ATOM 629 O O . THR A 1 82 ? -4.974 12.668 -15.505 1.00 74.31 82 THR A O 1
ATOM 632 N N . SER A 1 83 ? -7.063 12.944 -16.268 1.00 62.56 83 SER A N 1
ATOM 633 C CA . SER A 1 83 ? -7.191 14.311 -15.749 1.00 62.56 83 SER A CA 1
ATOM 634 C C . SER A 1 83 ? -7.252 14.292 -14.219 1.00 62.56 83 SER A C 1
ATOM 636 O O . SER A 1 83 ? -8.319 14.241 -13.605 1.00 62.56 83 SER A O 1
ATOM 638 N N . LEU A 1 84 ? -6.086 14.302 -13.580 1.00 58.06 84 LEU A N 1
ATOM 639 C CA . LEU A 1 84 ? -5.993 14.378 -12.134 1.00 58.06 84 LEU A CA 1
ATOM 640 C C . LEU A 1 84 ? -6.369 15.785 -11.663 1.00 58.06 84 LEU A C 1
ATOM 642 O O . LEU A 1 84 ? -5.753 16.789 -12.038 1.00 58.06 84 LEU A O 1
ATOM 646 N N . LYS A 1 85 ? -7.347 15.870 -10.754 1.00 53.97 85 LYS A N 1
ATOM 647 C CA . LYS A 1 85 ? -7.538 17.077 -9.939 1.00 53.97 85 LYS A CA 1
ATOM 648 C C . LYS A 1 85 ? -6.247 17.346 -9.147 1.00 53.97 85 LYS A C 1
ATOM 650 O O . LYS A 1 85 ? -5.577 16.425 -8.691 1.00 53.97 85 LYS A O 1
ATOM 655 N N . LYS A 1 86 ? -5.885 18.628 -9.002 1.00 50.75 86 LYS A N 1
ATOM 656 C CA . LYS A 1 86 ? -4.625 19.123 -8.407 1.00 50.75 86 LYS A CA 1
ATOM 657 C C . LYS A 1 86 ? -4.347 18.548 -7.000 1.00 50.75 86 LYS A C 1
ATOM 659 O O . LYS A 1 86 ? -4.670 19.221 -6.022 1.00 50.75 86 LYS A O 1
ATOM 664 N N . SER A 1 87 ? -3.609 17.436 -6.926 1.00 54.34 87 SER A N 1
ATOM 665 C CA . SER A 1 87 ? -3.148 16.683 -5.736 1.00 54.34 87 SER A CA 1
ATOM 666 C C . SER A 1 87 ? -3.936 15.396 -5.526 1.00 54.34 87 SER A C 1
ATOM 668 O O . SER A 1 87 ? -4.989 15.417 -4.902 1.00 54.34 87 SER A O 1
ATOM 670 N N . THR A 1 88 ? -3.400 14.284 -6.013 1.00 69.25 88 THR A N 1
ATOM 671 C CA . THR A 1 88 ? -3.924 12.940 -5.757 1.00 69.25 88 THR A CA 1
ATOM 672 C C . THR A 1 88 ? -2.736 12.046 -5.441 1.00 69.25 88 THR A C 1
ATOM 674 O O . THR A 1 88 ? -1.938 11.685 -6.303 1.00 69.25 88 THR A O 1
ATOM 677 N N . LEU A 1 89 ? -2.562 11.763 -4.154 1.00 81.25 89 LEU A N 1
ATOM 678 C CA . LEU A 1 89 ? -1.654 10.721 -3.690 1.00 81.25 89 LEU A CA 1
ATOM 679 C C . LEU A 1 89 ? -2.091 9.405 -4.338 1.00 81.25 89 LEU A C 1
ATOM 681 O O . LEU A 1 89 ? -3.195 8.970 -4.042 1.00 81.25 89 LEU A O 1
ATOM 685 N N . CYS A 1 90 ? -1.257 8.822 -5.200 1.00 83.44 90 CYS A N 1
ATOM 686 C CA . CYS A 1 90 ? -1.566 7.634 -6.003 1.00 83.44 90 CYS A CA 1
ATOM 687 C C . CYS A 1 90 ? -1.139 6.337 -5.310 1.00 83.44 90 CYS A C 1
ATOM 689 O O . CYS A 1 90 ? -1.758 5.287 -5.487 1.00 83.44 90 CYS A O 1
ATOM 691 N N . SER A 1 91 ? -0.040 6.384 -4.550 1.00 87.88 91 SER A N 1
ATOM 692 C CA . SER A 1 91 ? 0.552 5.177 -3.976 1.00 87.88 91 SER A CA 1
ATOM 693 C C . SER A 1 91 ? 1.131 5.402 -2.586 1.00 87.88 91 SER A C 1
ATOM 695 O O . SER A 1 91 ? 1.716 6.450 -2.297 1.00 87.88 91 SER A O 1
ATOM 697 N N . VAL A 1 92 ? 1.006 4.385 -1.734 1.00 90.88 92 VAL A N 1
ATOM 698 C CA . VAL A 1 92 ? 1.572 4.365 -0.381 1.00 90.88 92 VAL A CA 1
ATOM 699 C C . VAL A 1 92 ? 2.465 3.141 -0.221 1.00 90.88 92 VAL A C 1
ATOM 701 O O . VAL A 1 92 ? 2.058 2.024 -0.528 1.00 90.88 92 VAL A O 1
ATOM 704 N N . VAL A 1 93 ? 3.680 3.342 0.283 1.00 93.62 93 VAL A N 1
ATOM 705 C CA . VAL A 1 93 ? 4.621 2.268 0.612 1.00 93.62 93 VAL A CA 1
ATOM 706 C C . VAL A 1 93 ? 4.888 2.285 2.110 1.00 93.62 93 VAL A C 1
ATOM 708 O O . VAL A 1 93 ? 5.426 3.256 2.646 1.00 93.62 93 VAL A O 1
ATOM 711 N N . LEU A 1 94 ? 4.510 1.204 2.782 1.00 91.38 94 LEU A N 1
ATOM 712 C CA . LEU A 1 94 ? 4.736 1.006 4.204 1.00 91.38 94 LEU A CA 1
ATOM 713 C C . LEU A 1 94 ? 5.934 0.089 4.414 1.00 91.38 94 LEU A C 1
ATOM 715 O O . LEU A 1 94 ? 6.057 -0.950 3.771 1.00 91.38 94 LEU A O 1
ATOM 719 N N . SER A 1 95 ? 6.803 0.485 5.334 1.00 90.38 95 SER A N 1
ATOM 720 C CA . SER A 1 95 ? 7.984 -0.270 5.743 1.00 90.38 95 SER A CA 1
ATOM 721 C C . SER A 1 95 ? 8.076 -0.280 7.272 1.00 90.38 95 SER A C 1
ATOM 723 O O . SER A 1 95 ? 7.750 0.736 7.896 1.00 90.38 95 SER A O 1
ATOM 725 N N . PRO A 1 96 ? 8.514 -1.384 7.908 1.00 84.50 96 PRO A N 1
ATOM 726 C CA . PRO A 1 96 ? 8.470 -1.521 9.364 1.00 84.50 96 PRO A CA 1
ATOM 727 C C . PRO A 1 96 ? 9.436 -0.574 10.069 1.00 84.50 96 PRO A C 1
ATOM 729 O O . PRO A 1 96 ? 9.126 -0.059 11.140 1.00 84.50 96 PRO A O 1
ATOM 732 N N . THR A 1 97 ? 10.601 -0.310 9.475 1.00 86.00 97 THR A N 1
ATOM 733 C CA . THR A 1 97 ? 11.611 0.567 10.073 1.00 86.00 97 THR A CA 1
ATOM 734 C C . THR A 1 97 ? 11.795 1.847 9.272 1.00 86.00 97 THR A C 1
ATOM 736 O O . THR A 1 97 ? 11.511 1.922 8.069 1.00 86.00 97 THR A O 1
ATOM 739 N N . ARG A 1 98 ? 12.297 2.875 9.962 1.00 87.31 98 ARG A N 1
ATOM 740 C CA . ARG A 1 98 ? 12.597 4.183 9.370 1.00 87.31 98 ARG A CA 1
ATOM 741 C C . ARG A 1 98 ? 13.711 4.046 8.340 1.00 87.31 98 ARG A C 1
ATOM 743 O O . ARG A 1 98 ? 13.617 4.601 7.253 1.00 87.31 98 ARG A O 1
ATOM 750 N N . GLU A 1 99 ? 14.740 3.279 8.676 1.00 88.62 99 GLU A N 1
ATOM 751 C CA . GLU A 1 99 ? 15.928 3.042 7.862 1.00 88.62 99 GLU A CA 1
ATOM 752 C C . GLU A 1 99 ? 15.562 2.376 6.534 1.00 88.62 99 GLU A C 1
ATOM 754 O O . GLU A 1 99 ? 16.031 2.809 5.482 1.00 88.62 99 GLU A O 1
ATOM 759 N N . LEU A 1 100 ? 14.675 1.378 6.565 1.00 89.25 100 LEU A N 1
ATOM 760 C CA . LEU A 1 100 ? 14.171 0.726 5.357 1.00 89.25 100 LEU A CA 1
ATOM 761 C C . LEU A 1 100 ? 13.320 1.688 4.516 1.00 89.25 100 LEU A C 1
ATOM 763 O O . LEU A 1 100 ? 13.519 1.776 3.306 1.00 89.25 100 LEU A O 1
ATOM 767 N N . ALA A 1 101 ? 12.459 2.499 5.141 1.00 91.50 101 ALA A N 1
ATOM 768 C CA . ALA A 1 101 ? 11.682 3.514 4.425 1.00 91.50 101 ALA A CA 1
ATOM 769 C C . ALA A 1 101 ? 12.589 4.538 3.708 1.00 91.50 101 ALA A C 1
ATOM 771 O O . ALA A 1 101 ? 12.336 4.896 2.556 1.00 91.50 101 ALA A O 1
ATOM 772 N N . PHE A 1 102 ? 13.685 4.963 4.349 1.00 92.69 102 PHE A N 1
ATOM 773 C CA . PHE A 1 102 ? 14.714 5.807 3.731 1.00 92.69 102 PHE A CA 1
ATOM 774 C C . PHE A 1 102 ? 15.393 5.129 2.536 1.00 92.69 102 PHE A C 1
ATOM 776 O O . PHE A 1 102 ? 15.582 5.766 1.499 1.00 92.69 102 PHE A O 1
ATOM 783 N N . GLN A 1 103 ? 15.749 3.849 2.659 1.00 92.25 103 GLN A N 1
ATOM 784 C CA . GLN A 1 103 ? 16.361 3.090 1.565 1.00 92.25 103 GLN A CA 1
ATOM 785 C C . GLN A 1 103 ? 15.411 2.969 0.370 1.00 92.25 103 GLN A C 1
ATOM 787 O O . GLN A 1 103 ? 15.817 3.223 -0.761 1.00 92.25 103 GLN A O 1
ATOM 792 N N . ILE A 1 104 ? 14.134 2.660 0.610 1.00 95.50 104 ILE A N 1
ATOM 793 C CA . ILE A 1 104 ? 13.113 2.575 -0.443 1.00 95.50 104 ILE A CA 1
ATOM 794 C C . ILE A 1 104 ? 12.943 3.932 -1.138 1.00 95.50 104 ILE A C 1
ATOM 796 O O . ILE A 1 104 ? 12.958 3.999 -2.367 1.00 95.50 104 ILE A O 1
ATOM 800 N N . LYS A 1 105 ? 12.841 5.023 -0.368 1.00 96.31 105 LYS A N 1
ATOM 801 C CA . LYS A 1 105 ? 12.761 6.397 -0.888 1.00 96.31 105 LYS A CA 1
ATOM 802 C C . LYS A 1 105 ? 13.943 6.730 -1.801 1.00 96.31 105 LYS A C 1
ATOM 804 O O . LYS A 1 105 ? 13.723 7.263 -2.884 1.00 96.31 105 LYS A O 1
ATOM 809 N N . ALA A 1 106 ? 15.164 6.367 -1.409 1.00 95.62 106 ALA A N 1
ATOM 810 C CA . ALA A 1 106 ? 16.354 6.592 -2.226 1.00 95.62 106 ALA A CA 1
ATOM 811 C C . ALA A 1 106 ? 16.298 5.844 -3.572 1.00 95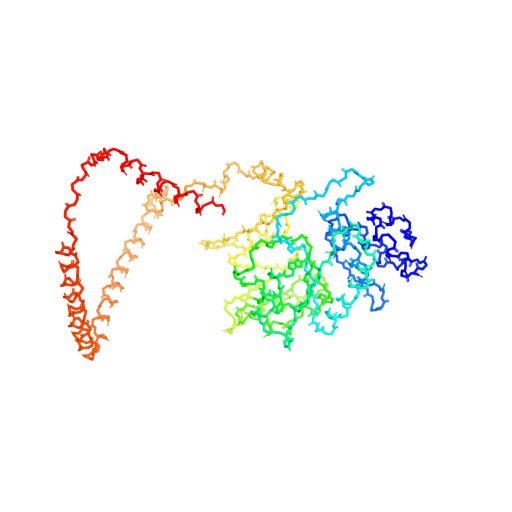.62 106 ALA A C 1
ATOM 813 O O . ALA A 1 106 ? 16.696 6.400 -4.592 1.00 95.62 106 ALA A O 1
ATOM 814 N N . VAL A 1 107 ? 15.756 4.619 -3.596 1.00 95.38 107 VAL A N 1
ATOM 815 C CA . VAL A 1 107 ? 15.579 3.849 -4.842 1.00 95.38 107 VAL A CA 1
ATOM 816 C C . VAL A 1 107 ? 14.549 4.507 -5.765 1.00 95.38 107 VAL A C 1
ATOM 818 O O . VAL A 1 107 ? 14.781 4.591 -6.971 1.00 95.38 107 VAL A O 1
ATOM 821 N N . PHE A 1 108 ? 13.437 5.012 -5.219 1.00 96.31 108 PHE A N 1
ATOM 822 C CA . PHE A 1 108 ? 12.483 5.802 -6.004 1.00 96.31 108 PHE A CA 1
ATOM 823 C C . PHE A 1 108 ? 13.148 7.045 -6.599 1.00 96.31 108 PHE A C 1
ATOM 825 O O . PHE A 1 108 ? 13.056 7.264 -7.805 1.00 96.31 108 PHE A O 1
ATOM 832 N N . ASP A 1 109 ? 13.836 7.834 -5.772 1.00 94.81 109 ASP A N 1
ATOM 833 C CA . ASP A 1 109 ? 14.467 9.082 -6.205 1.00 94.81 109 ASP A CA 1
ATOM 834 C C . ASP A 1 109 ? 15.525 8.830 -7.294 1.00 94.81 109 ASP A C 1
ATOM 836 O O . ASP A 1 109 ? 15.563 9.558 -8.283 1.00 94.81 109 ASP A O 1
ATOM 840 N N . GLN A 1 110 ? 16.320 7.758 -7.173 1.00 94.00 110 GLN A N 1
ATOM 841 C CA . GLN A 1 110 ? 17.311 7.358 -8.179 1.00 94.00 110 GLN A CA 1
ATOM 842 C C . GLN A 1 110 ? 16.683 7.048 -9.546 1.00 94.00 110 GLN A C 1
ATOM 844 O O . GLN A 1 110 ? 17.276 7.332 -10.585 1.00 94.00 110 GLN A O 1
ATOM 849 N N . LEU A 1 111 ? 15.502 6.430 -9.579 1.00 93.88 111 LEU A N 1
ATOM 850 C CA . LEU A 1 111 ? 14.818 6.160 -10.844 1.00 93.88 111 LEU A CA 1
ATOM 851 C C . LEU A 1 111 ? 14.189 7.435 -11.408 1.00 93.88 111 LEU A C 1
ATOM 853 O O . LEU A 1 111 ? 14.344 7.716 -12.595 1.00 93.88 111 LEU A O 1
ATOM 857 N N . ILE A 1 112 ? 13.556 8.236 -10.548 1.00 94.75 112 ILE A N 1
ATOM 858 C CA . ILE A 1 112 ? 12.885 9.496 -10.900 1.00 94.75 112 ILE A CA 1
ATOM 859 C C . ILE A 1 112 ? 13.850 10.518 -11.519 1.00 94.75 112 ILE A C 1
ATOM 861 O O . ILE A 1 112 ? 13.422 11.302 -12.364 1.00 94.75 112 ILE A O 1
ATOM 865 N N . THR A 1 113 ? 15.148 10.501 -11.188 1.00 92.75 113 THR A N 1
ATOM 866 C CA . THR A 1 113 ? 16.137 11.395 -11.827 1.00 92.75 113 THR A CA 1
ATOM 867 C C . THR A 1 113 ? 16.313 11.163 -13.330 1.00 92.75 113 THR A C 1
ATOM 869 O O . THR A 1 113 ? 16.897 12.011 -13.993 1.00 92.75 113 THR A O 1
ATOM 872 N N . ASN A 1 114 ? 15.819 10.045 -13.873 1.00 92.56 114 ASN A N 1
ATOM 873 C CA . ASN A 1 114 ? 15.867 9.749 -15.309 1.00 92.56 114 ASN A CA 1
ATOM 874 C C . ASN A 1 114 ? 14.633 10.264 -16.071 1.00 92.56 114 ASN A C 1
ATOM 876 O O . ASN A 1 114 ? 14.540 10.060 -17.279 1.00 92.56 114 ASN A O 1
ATOM 880 N N . ILE A 1 115 ? 13.670 10.904 -15.396 1.00 92.56 115 ILE A N 1
ATOM 881 C CA . ILE A 1 115 ? 12.519 11.519 -16.068 1.00 92.56 115 ILE A CA 1
ATOM 882 C C . ILE A 1 115 ? 13.017 12.704 -16.920 1.00 92.56 115 ILE A C 1
ATOM 884 O O . ILE A 1 115 ? 13.662 13.598 -16.371 1.00 92.56 115 ILE A O 1
ATOM 888 N N . PRO A 1 116 ? 12.713 12.749 -18.232 1.00 91.69 116 PRO A N 1
ATOM 889 C CA . PRO A 1 116 ? 13.080 13.868 -19.094 1.00 91.69 116 PRO A CA 1
ATOM 890 C C . PRO A 1 116 ? 12.449 15.192 -18.651 1.00 91.69 116 PRO A C 1
ATOM 892 O O . PRO A 1 116 ? 11.294 15.216 -18.228 1.00 91.69 116 PRO A O 1
ATOM 895 N N . ASP A 1 117 ? 13.149 16.307 -18.883 1.00 89.94 117 ASP A N 1
ATOM 896 C CA . ASP A 1 117 ? 12.674 17.664 -18.553 1.00 89.94 117 ASP A CA 1
ATOM 897 C C . ASP A 1 117 ? 11.354 18.056 -19.249 1.00 89.94 117 ASP A C 1
ATOM 899 O O . ASP A 1 117 ? 10.680 19.002 -18.839 1.00 89.94 117 ASP A O 1
ATOM 903 N N . SER A 1 118 ? 10.974 17.345 -20.316 1.00 87.25 118 SER A N 1
ATOM 904 C CA . SER A 1 118 ? 9.702 17.538 -21.020 1.00 87.25 118 SER A CA 1
ATOM 905 C C . SER A 1 118 ? 8.485 17.011 -20.250 1.00 87.25 118 SER A C 1
ATOM 907 O O . SER A 1 118 ? 7.361 17.406 -20.564 1.00 87.25 118 SER A O 1
ATOM 909 N N . LEU A 1 119 ? 8.682 16.135 -19.259 1.00 87.00 119 LEU A N 1
ATOM 910 C CA . LEU A 1 119 ? 7.625 15.543 -18.439 1.00 87.00 119 LEU A CA 1
ATOM 911 C C . LEU A 1 119 ? 7.592 16.179 -17.043 1.00 87.00 119 LEU A C 1
ATOM 913 O O . LEU A 1 119 ? 8.607 16.589 -16.485 1.00 87.00 119 LEU A O 1
ATOM 917 N N . SER A 1 120 ? 6.403 16.255 -16.441 1.00 87.44 120 SER A N 1
ATOM 918 C CA . SER A 1 120 ? 6.268 16.771 -15.074 1.00 87.44 120 SER A CA 1
ATOM 919 C C . SER A 1 120 ? 6.905 15.809 -14.070 1.00 87.44 120 SER A C 1
ATOM 921 O O . SER A 1 120 ? 6.649 14.620 -14.118 1.00 87.44 120 SER A O 1
ATOM 923 N N . SER A 1 121 ? 7.727 16.282 -13.135 1.00 89.06 121 SER A N 1
ATOM 924 C CA . SER A 1 121 ? 8.434 15.382 -12.207 1.00 89.06 121 SER A CA 1
ATOM 925 C C . SER A 1 121 ? 7.488 14.598 -11.275 1.00 89.06 121 SER A C 1
ATOM 927 O O . SER A 1 121 ? 6.561 15.163 -10.683 1.00 89.06 121 SER A O 1
ATOM 929 N N . ILE A 1 122 ? 7.759 13.299 -11.089 1.00 92.94 122 ILE A N 1
ATOM 930 C CA . ILE A 1 122 ? 7.117 12.477 -10.054 1.00 92.94 122 ILE A CA 1
ATOM 931 C C . ILE A 1 122 ? 7.703 12.845 -8.691 1.00 92.94 122 ILE A C 1
ATOM 933 O O . ILE A 1 122 ? 8.904 12.760 -8.467 1.00 92.94 122 ILE A O 1
ATOM 937 N N . LYS A 1 123 ? 6.838 13.215 -7.745 1.00 92.88 123 LYS A N 1
ATOM 938 C CA . LYS A 1 123 ? 7.234 13.612 -6.394 1.00 92.88 123 LYS A CA 1
ATOM 939 C C . LYS A 1 123 ? 6.933 12.528 -5.368 1.00 92.88 123 LYS A C 1
ATOM 941 O O . LYS A 1 123 ? 5.831 11.976 -5.347 1.00 92.88 123 LYS A O 1
ATOM 946 N N . THR A 1 124 ? 7.887 12.302 -4.473 1.00 95.00 124 THR A N 1
ATOM 947 C CA . THR A 1 124 ? 7.784 11.367 -3.351 1.00 95.00 124 THR A CA 1
ATOM 948 C C . THR A 1 124 ? 7.920 12.118 -2.024 1.00 95.00 124 THR A C 1
ATOM 950 O O . THR A 1 124 ? 8.682 13.081 -1.925 1.00 95.00 124 THR A O 1
ATOM 953 N N . GLN A 1 125 ? 7.205 11.686 -0.986 1.00 94.06 125 GLN A N 1
ATOM 954 C CA . GLN A 1 125 ? 7.360 12.212 0.374 1.00 94.06 125 GLN A CA 1
ATOM 955 C C . GLN A 1 125 ? 7.643 11.075 1.352 1.00 94.06 125 GLN A C 1
ATOM 957 O O . GLN A 1 125 ? 6.985 10.037 1.321 1.00 94.06 125 GLN A O 1
ATOM 962 N N . LEU A 1 126 ? 8.627 11.289 2.226 1.00 95.19 126 LEU A N 1
ATOM 963 C CA . LEU A 1 126 ? 8.931 10.380 3.324 1.00 95.19 126 LEU A CA 1
ATOM 964 C C . LEU A 1 126 ? 8.171 10.826 4.580 1.00 95.19 126 LEU A C 1
ATOM 966 O O . LEU A 1 126 ? 8.270 11.986 4.971 1.00 95.19 126 LEU A O 1
ATOM 970 N N . VAL A 1 127 ? 7.445 9.908 5.214 1.00 91.56 127 VAL A N 1
ATOM 971 C CA . VAL A 1 127 ? 6.637 10.157 6.416 1.00 91.56 127 VAL A CA 1
ATOM 972 C C . VAL A 1 127 ? 7.011 9.124 7.479 1.00 91.56 127 VAL A C 1
ATOM 974 O O . VAL A 1 127 ? 6.497 8.009 7.511 1.00 91.56 127 VAL A O 1
ATOM 977 N N . VAL A 1 128 ? 7.952 9.475 8.356 1.00 90.00 128 VAL A N 1
ATOM 978 C CA . VAL A 1 128 ? 8.429 8.587 9.430 1.00 90.00 128 VAL A CA 1
ATOM 979 C C . VAL A 1 128 ? 8.500 9.318 10.773 1.00 90.00 128 VAL A C 1
ATOM 981 O O . VAL A 1 128 ? 8.629 10.543 10.827 1.00 90.00 128 VAL A O 1
ATOM 984 N N . GLY A 1 129 ? 8.387 8.569 11.873 1.00 77.69 129 GLY A N 1
ATOM 985 C CA . GLY A 1 129 ? 8.486 9.116 13.231 1.00 77.69 129 GLY A CA 1
ATOM 986 C C . GLY A 1 129 ? 9.804 9.856 13.483 1.00 77.69 129 GLY A C 1
ATOM 987 O O . GLY A 1 129 ? 10.830 9.533 12.889 1.00 77.69 129 GLY A O 1
ATOM 988 N N . SER A 1 130 ? 9.769 10.861 14.362 1.00 74.25 130 SER A N 1
ATOM 989 C CA . SER A 1 130 ? 10.939 11.595 14.885 1.00 74.25 130 SER A CA 1
ATOM 990 C C . SER A 1 130 ? 11.780 12.425 13.897 1.00 74.25 130 SER A C 1
ATOM 992 O O . SER A 1 130 ? 12.821 12.928 14.310 1.00 74.25 130 SER A O 1
ATOM 994 N N . LEU A 1 131 ? 11.393 12.568 12.624 1.00 73.88 131 LEU A N 1
ATOM 995 C CA . LEU A 1 131 ? 12.041 13.528 11.710 1.00 73.88 131 LEU A CA 1
ATOM 996 C C . LEU A 1 131 ? 11.356 14.890 11.753 1.00 73.88 131 LEU A C 1
ATOM 998 O O . LEU A 1 131 ? 11.988 15.890 12.064 1.00 73.88 131 LEU A O 1
ATOM 1002 N N . ASN A 1 132 ? 10.055 14.882 11.476 1.00 80.12 132 ASN A N 1
ATOM 1003 C CA . ASN A 1 132 ? 9.204 16.058 11.419 1.00 80.12 132 ASN A CA 1
ATOM 1004 C C . ASN A 1 132 ? 7.985 15.847 12.320 1.00 80.12 132 ASN A C 1
ATOM 1006 O O . ASN A 1 132 ? 7.573 14.710 12.596 1.00 80.12 132 ASN A O 1
ATOM 1010 N N . SER A 1 133 ? 7.365 16.942 12.739 1.00 85.75 133 SER A N 1
ATOM 1011 C CA . SER A 1 133 ? 6.040 16.930 13.361 1.00 85.75 133 SER A CA 1
ATOM 1012 C C . SER A 1 133 ? 4.941 16.613 12.336 1.00 85.75 133 SER A C 1
ATOM 1014 O O . SER A 1 133 ? 5.109 16.854 11.140 1.00 85.75 133 SER A O 1
ATOM 1016 N N . THR A 1 134 ? 3.784 16.096 12.785 1.00 81.69 134 THR A N 1
ATOM 1017 C CA . THR A 1 134 ? 2.684 15.717 11.860 1.00 81.69 134 THR A CA 1
ATOM 1018 C C . THR A 1 134 ? 2.265 16.907 11.023 1.00 81.69 134 THR A C 1
ATOM 1020 O O . THR A 1 134 ? 1.976 16.789 9.839 1.00 81.69 134 THR A O 1
ATOM 1023 N N . ARG A 1 135 ? 2.291 18.082 11.651 1.00 84.56 135 ARG A N 1
ATOM 1024 C CA . ARG A 1 135 ? 1.968 19.349 11.024 1.00 84.56 135 ARG A CA 1
ATOM 1025 C C . ARG A 1 135 ? 2.929 19.704 9.890 1.00 84.56 135 ARG A C 1
ATOM 1027 O O . ARG A 1 135 ? 2.454 20.079 8.830 1.00 84.56 135 ARG A O 1
ATOM 1034 N N . GLU A 1 136 ? 4.235 19.561 10.092 1.00 88.25 136 GLU A N 1
ATOM 1035 C CA . GLU A 1 136 ? 5.238 19.839 9.052 1.00 88.25 136 GLU A CA 1
ATOM 1036 C C . GLU A 1 136 ? 5.124 18.869 7.875 1.00 88.25 136 GLU A C 1
ATOM 1038 O O . GLU A 1 136 ? 5.246 19.292 6.724 1.00 88.25 136 GLU A O 1
ATOM 1043 N N . ASP A 1 137 ? 4.830 17.592 8.139 1.00 88.75 137 ASP A N 1
ATOM 1044 C CA . ASP A 1 137 ? 4.585 16.618 7.072 1.00 88.75 137 ASP A CA 1
ATOM 1045 C C . ASP A 1 137 ? 3.331 16.984 6.266 1.00 88.75 137 ASP A C 1
ATOM 1047 O O . ASP A 1 137 ? 3.354 16.922 5.037 1.00 88.75 137 ASP A O 1
ATOM 1051 N N . ILE A 1 138 ? 2.253 17.419 6.927 1.00 86.62 138 ILE A N 1
ATOM 1052 C CA . ILE A 1 138 ? 1.017 17.881 6.268 1.00 86.62 138 ILE A CA 1
ATOM 1053 C C . ILE A 1 138 ? 1.263 19.153 5.455 1.00 86.62 138 ILE A C 1
ATOM 1055 O O . ILE A 1 138 ? 0.791 19.267 4.324 1.00 86.62 138 ILE A O 1
ATOM 1059 N N . ASP A 1 139 ? 1.989 20.118 6.016 1.00 88.69 139 ASP A N 1
ATOM 1060 C CA . ASP A 1 139 ? 2.302 21.371 5.332 1.00 88.69 139 ASP A CA 1
ATOM 1061 C C . ASP A 1 139 ? 3.171 21.089 4.093 1.00 88.69 139 ASP A C 1
ATOM 1063 O O . ASP A 1 139 ? 2.873 21.587 3.005 1.00 88.69 139 ASP A O 1
ATOM 1067 N N . SER A 1 140 ? 4.162 20.200 4.219 1.00 89.19 140 SER A N 1
ATOM 1068 C CA . SER A 1 140 ? 4.991 19.728 3.102 1.00 89.19 140 SER A CA 1
ATOM 1069 C C . SER A 1 140 ? 4.169 18.987 2.049 1.00 89.19 140 SER A C 1
ATOM 1071 O O . SER A 1 140 ? 4.352 19.226 0.858 1.00 89.19 140 SER A O 1
ATOM 1073 N N . PHE A 1 141 ? 3.219 18.145 2.461 1.00 88.50 141 PHE A N 1
ATOM 1074 C CA . PHE A 1 141 ? 2.334 17.427 1.545 1.00 88.50 141 PHE A CA 1
ATOM 1075 C C . PHE A 1 141 ? 1.454 18.384 0.743 1.00 88.50 141 PHE A C 1
ATOM 1077 O O . PHE A 1 141 ? 1.379 18.288 -0.480 1.00 88.50 141 PHE A O 1
ATOM 1084 N N . ASN A 1 142 ? 0.833 19.355 1.413 1.00 86.31 142 ASN A N 1
ATOM 1085 C CA . ASN A 1 142 ? -0.041 20.336 0.770 1.00 86.31 142 ASN A CA 1
ATOM 1086 C C . ASN A 1 142 ? 0.718 21.263 -0.192 1.00 86.31 142 ASN A C 1
ATOM 1088 O O . ASN A 1 142 ? 0.164 21.676 -1.215 1.00 86.31 142 ASN A O 1
ATOM 1092 N N . GLN A 1 143 ? 1.979 21.581 0.118 1.00 87.06 143 GLN A N 1
ATOM 1093 C CA . GLN A 1 143 ? 2.849 22.393 -0.737 1.00 87.06 143 GLN A CA 1
ATOM 1094 C C . GLN A 1 143 ? 3.409 21.594 -1.920 1.00 87.06 143 GLN A C 1
ATOM 1096 O O . GLN A 1 143 ? 3.314 22.031 -3.068 1.00 87.06 143 GLN A O 1
ATOM 1101 N N . ALA A 1 144 ? 3.997 20.426 -1.654 1.00 87.00 144 ALA A N 1
ATOM 1102 C CA . ALA A 1 144 ? 4.696 19.631 -2.656 1.00 87.00 144 ALA A CA 1
ATOM 1103 C C . ALA A 1 144 ? 3.736 18.844 -3.554 1.00 87.00 144 ALA A C 1
ATOM 1105 O O . ALA A 1 144 ? 4.036 18.676 -4.741 1.00 87.00 144 ALA A O 1
ATOM 1106 N N . LYS A 1 145 ? 2.592 18.411 -3.006 1.00 87.12 145 LYS A N 1
ATOM 1107 C CA . LYS A 1 145 ? 1.591 17.540 -3.640 1.00 87.12 145 LYS A CA 1
ATOM 1108 C C . LYS A 1 145 ? 2.229 16.258 -4.190 1.00 87.12 145 LYS A C 1
ATOM 1110 O O . LYS A 1 145 ? 2.294 16.093 -5.409 1.00 87.12 145 LYS A O 1
ATOM 1115 N N . PRO A 1 146 ? 2.795 15.400 -3.323 1.00 90.31 146 PRO A N 1
ATOM 1116 C CA . PRO A 1 146 ? 3.471 14.186 -3.761 1.00 90.31 146 PRO A CA 1
ATOM 1117 C C . PRO A 1 146 ? 2.482 13.156 -4.319 1.00 90.31 146 PRO A C 1
ATOM 1119 O O . PRO A 1 146 ? 1.340 13.063 -3.870 1.00 90.31 146 PRO A O 1
ATOM 1122 N N . HIS A 1 147 ? 2.952 12.342 -5.265 1.00 90.75 147 HIS A N 1
ATOM 1123 C CA . HIS A 1 147 ? 2.181 11.233 -5.836 1.00 90.75 147 HIS A CA 1
ATOM 1124 C C . HIS A 1 147 ? 2.399 9.931 -5.059 1.00 90.75 147 HIS A C 1
ATOM 1126 O O . HIS A 1 147 ? 1.554 9.042 -5.104 1.00 90.75 147 HIS A O 1
ATOM 1132 N N . ILE A 1 148 ? 3.534 9.812 -4.360 1.00 93.44 148 ILE A N 1
ATOM 1133 C CA . ILE A 1 148 ? 3.924 8.609 -3.622 1.00 93.44 148 ILE A CA 1
ATOM 1134 C C . ILE A 1 148 ? 4.324 9.006 -2.200 1.00 93.44 148 ILE A C 1
ATOM 1136 O O . ILE A 1 148 ? 5.185 9.870 -2.009 1.00 93.44 148 ILE A O 1
ATOM 1140 N N . VAL A 1 149 ? 3.731 8.355 -1.203 1.00 93.38 149 VAL A N 1
ATOM 1141 C CA . VAL A 1 149 ? 4.130 8.475 0.206 1.00 93.38 149 VAL A CA 1
ATOM 1142 C C . VAL A 1 149 ? 4.815 7.188 0.639 1.00 93.38 149 VAL A C 1
ATOM 1144 O O . VAL A 1 149 ? 4.318 6.095 0.389 1.00 93.38 149 VAL A O 1
ATOM 1147 N N . ILE A 1 150 ? 5.966 7.320 1.291 1.00 96.25 150 ILE A N 1
ATOM 1148 C CA . ILE A 1 150 ? 6.767 6.204 1.798 1.00 96.25 150 ILE A CA 1
ATOM 1149 C C . ILE A 1 150 ? 6.950 6.434 3.291 1.00 96.25 150 ILE A C 1
ATOM 1151 O O . ILE A 1 150 ? 7.325 7.535 3.694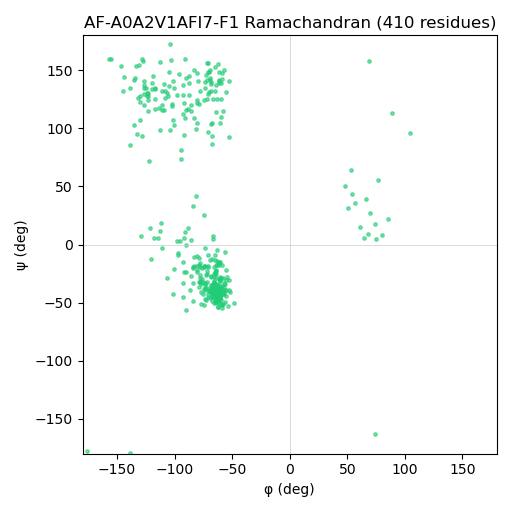 1.00 96.25 150 ILE A O 1
ATOM 1155 N N . GLY A 1 151 ? 6.693 5.443 4.136 1.00 94.12 151 GLY A N 1
ATOM 1156 C CA . GLY A 1 151 ? 6.751 5.699 5.568 1.00 94.12 151 GLY A CA 1
ATOM 1157 C C . GLY A 1 151 ? 6.532 4.506 6.475 1.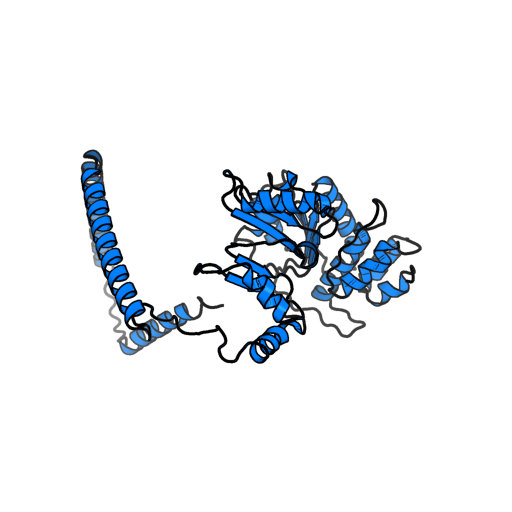00 94.12 151 GLY A C 1
ATOM 1158 O O . GLY A 1 151 ? 6.360 3.375 6.026 1.00 94.12 151 GLY A O 1
ATOM 1159 N N . THR A 1 152 ? 6.550 4.784 7.778 1.00 88.50 152 THR A N 1
ATOM 1160 C CA . THR A 1 152 ? 6.216 3.793 8.805 1.00 88.50 152 THR A CA 1
ATOM 1161 C C . THR A 1 152 ? 4.706 3.794 9.071 1.00 88.50 152 THR A C 1
ATOM 1163 O O . THR A 1 152 ? 4.097 4.868 9.048 1.00 88.50 152 THR A O 1
ATOM 1166 N N . PRO A 1 153 ? 4.082 2.636 9.364 1.00 83.75 153 PRO A N 1
ATOM 1167 C CA . PRO A 1 153 ? 2.624 2.511 9.449 1.00 83.75 153 PRO A CA 1
ATOM 1168 C C . PRO A 1 153 ? 1.958 3.515 10.387 1.00 83.75 153 PRO A C 1
ATOM 1170 O O . PRO A 1 153 ? 1.083 4.252 9.949 1.00 83.75 153 PRO A O 1
ATOM 1173 N N . GLY A 1 154 ? 2.409 3.600 11.646 1.00 81.38 154 GLY A N 1
ATOM 1174 C CA . GLY A 1 154 ? 1.808 4.501 12.636 1.00 81.38 154 GLY A CA 1
ATOM 1175 C C . GLY A 1 154 ? 1.881 5.966 12.215 1.00 81.38 154 GLY A C 1
ATOM 1176 O O . GLY A 1 154 ? 0.893 6.691 12.259 1.00 81.38 154 GLY A O 1
ATOM 1177 N N . ARG A 1 155 ? 3.033 6.386 11.681 1.00 83.69 155 ARG A N 1
ATOM 1178 C CA . ARG A 1 155 ? 3.230 7.766 11.240 1.00 83.69 155 ARG A CA 1
ATOM 1179 C C . ARG A 1 155 ? 2.377 8.118 10.026 1.00 83.69 155 ARG A C 1
ATOM 1181 O O . ARG A 1 155 ? 1.791 9.198 9.990 1.00 83.69 155 ARG A O 1
ATOM 1188 N N . VAL A 1 156 ? 2.346 7.233 9.032 1.00 84.81 156 VAL A N 1
ATOM 1189 C CA . VAL A 1 156 ? 1.534 7.410 7.824 1.00 84.81 156 VAL A CA 1
ATOM 1190 C C . VAL A 1 156 ? 0.051 7.408 8.188 1.00 84.81 156 VAL A C 1
ATOM 1192 O O . VAL A 1 156 ? -0.693 8.222 7.651 1.00 84.81 156 VAL A O 1
ATOM 1195 N N . LEU A 1 157 ? -0.373 6.573 9.139 1.00 81.81 157 LEU A N 1
ATOM 1196 C CA . LEU A 1 157 ? -1.748 6.546 9.630 1.00 81.81 157 LEU A CA 1
ATOM 1197 C C . LEU A 1 157 ? -2.132 7.856 10.327 1.00 81.81 157 LEU A C 1
ATOM 1199 O O . LEU A 1 157 ? -3.155 8.435 9.971 1.00 81.81 157 LEU A O 1
ATOM 1203 N N . ASP A 1 158 ? -1.312 8.367 11.249 1.00 80.31 158 ASP A N 1
ATOM 1204 C CA . ASP A 1 158 ? -1.545 9.665 11.908 1.00 80.31 158 ASP A CA 1
ATOM 1205 C C . ASP A 1 158 ? -1.632 10.812 10.894 1.00 80.31 158 ASP A C 1
ATOM 1207 O O . ASP A 1 158 ? -2.479 11.707 10.977 1.00 80.31 158 ASP A O 1
ATOM 1211 N N . PHE A 1 159 ? -0.731 10.773 9.916 1.00 81.56 159 PHE A N 1
ATOM 1212 C CA . PHE A 1 159 ? -0.659 11.729 8.828 1.00 81.56 159 PHE A CA 1
ATOM 1213 C C . PHE A 1 159 ? -1.938 11.699 7.974 1.00 81.56 159 PHE A C 1
ATOM 1215 O O . PHE A 1 159 ? -2.601 12.730 7.852 1.00 81.56 159 PHE A O 1
ATOM 1222 N N . LEU A 1 160 ? -2.339 10.527 7.465 1.00 76.94 160 LEU A N 1
ATOM 1223 C CA . LEU A 1 160 ? -3.529 10.340 6.622 1.00 76.94 160 LEU A CA 1
ATOM 1224 C C . LEU A 1 160 ? -4.849 10.547 7.377 1.00 76.94 160 LEU A C 1
ATOM 1226 O O . LEU A 1 160 ? -5.829 10.981 6.779 1.00 76.94 160 LEU A O 1
ATOM 1230 N N . SER A 1 161 ? -4.877 10.298 8.688 1.00 76.50 161 SER A N 1
ATOM 1231 C CA . SER A 1 161 ? -6.065 10.503 9.531 1.00 76.50 161 SER A CA 1
ATOM 1232 C C . SER A 1 161 ? -6.392 11.982 9.758 1.00 76.50 161 SER A C 1
ATOM 1234 O O . SER A 1 161 ? -7.439 12.312 10.320 1.00 76.50 161 SER A O 1
ATOM 1236 N N . THR A 1 162 ? -5.514 12.902 9.347 1.00 74.12 162 THR A N 1
ATOM 1237 C CA . THR A 1 162 ? -5.754 14.332 9.531 1.00 74.12 162 THR A CA 1
ATOM 1238 C C . THR A 1 162 ? -6.702 14.870 8.447 1.00 74.12 162 THR A C 1
ATOM 1240 O O . THR A 1 162 ? -6.357 14.832 7.266 1.00 74.12 162 THR A O 1
ATOM 1243 N N . PRO A 1 163 ? -7.836 15.512 8.802 1.00 66.81 163 PRO A N 1
ATOM 1244 C CA . PRO A 1 163 ? -8.853 15.983 7.844 1.00 66.81 163 PRO A CA 1
ATOM 1245 C C . PRO A 1 163 ? -8.374 17.064 6.855 1.00 66.81 163 PRO A C 1
ATOM 1247 O O . PRO A 1 163 ? -9.111 17.464 5.958 1.00 66.81 163 PRO A O 1
ATOM 1250 N N . LYS A 1 164 ? -7.137 17.557 7.003 1.00 67.94 164 LYS A N 1
ATOM 1251 C CA . LYS A 1 164 ? -6.504 18.517 6.085 1.00 67.94 164 LYS A CA 1
ATOM 1252 C C . LYS A 1 164 ? -5.970 17.876 4.803 1.00 67.94 164 LYS A C 1
ATOM 1254 O O . LYS A 1 164 ? -5.618 18.610 3.886 1.00 67.94 164 LYS A O 1
ATOM 1259 N N . ILE A 1 165 ? -5.899 16.549 4.736 1.00 66.56 165 ILE A N 1
ATOM 1260 C CA . ILE A 1 165 ? -5.486 15.817 3.539 1.00 66.56 165 ILE A CA 1
ATOM 1261 C C . ILE A 1 165 ? -6.754 15.440 2.762 1.00 66.56 165 ILE A C 1
ATOM 1263 O O . ILE A 1 165 ? -7.297 14.351 2.907 1.00 66.56 165 ILE A O 1
ATOM 1267 N N . SER A 1 166 ? -7.284 16.383 1.980 1.00 51.06 166 SER A N 1
ATOM 1268 C CA . SER A 1 166 ? -8.452 16.152 1.116 1.00 51.06 166 SER A CA 1
ATOM 1269 C C . SER A 1 166 ? -8.011 15.732 -0.290 1.00 51.06 166 SER A C 1
ATOM 1271 O O . SER A 1 166 ? -7.106 16.349 -0.847 1.00 51.06 166 SER A O 1
ATOM 1273 N N . ALA A 1 167 ? -8.692 14.730 -0.866 1.00 51.41 167 ALA A N 1
ATOM 1274 C CA . ALA A 1 167 ? -8.436 14.110 -2.180 1.00 51.41 167 ALA A CA 1
ATOM 1275 C C . ALA A 1 167 ? -7.247 13.123 -2.239 1.00 51.41 167 ALA A C 1
ATOM 1277 O O . ALA A 1 167 ? -6.337 13.240 -3.058 1.00 51.41 167 ALA A O 1
ATOM 1278 N N . VAL A 1 168 ? -7.279 12.109 -1.375 1.00 59.31 168 VAL A N 1
ATOM 1279 C CA . VAL A 1 168 ? -6.384 10.946 -1.456 1.00 59.31 168 VAL A CA 1
ATOM 1280 C C . VAL A 1 168 ? -7.006 9.914 -2.404 1.00 59.31 168 VAL A C 1
ATOM 1282 O O . VAL A 1 168 ? -8.119 9.468 -2.152 1.00 59.31 168 VAL A O 1
ATOM 1285 N N . HIS A 1 169 ? -6.315 9.554 -3.489 1.00 68.19 169 HIS A N 1
ATOM 1286 C CA . HIS A 1 169 ? -6.753 8.529 -4.447 1.00 68.19 169 HIS A CA 1
ATOM 1287 C C . HIS A 1 169 ? -5.684 7.442 -4.539 1.00 68.19 169 HIS A C 1
ATOM 1289 O O . HIS A 1 169 ? -4.915 7.377 -5.497 1.00 68.19 169 HIS A O 1
ATOM 1295 N N . VAL A 1 170 ? -5.576 6.645 -3.476 1.00 75.25 170 VAL A N 1
ATOM 1296 C CA . VAL A 1 170 ? -4.562 5.591 -3.399 1.00 75.25 170 VAL A CA 1
ATOM 1297 C C . VAL A 1 170 ? -5.083 4.365 -4.132 1.00 75.25 170 VAL A C 1
ATOM 1299 O O . VAL A 1 170 ? -5.979 3.689 -3.639 1.00 75.25 170 VAL A O 1
ATOM 1302 N N . GLU A 1 171 ? -4.501 4.081 -5.293 1.00 78.06 171 GLU A N 1
ATOM 1303 C CA . GLU A 1 171 ? -4.776 2.867 -6.073 1.00 78.06 171 GLU A CA 1
ATOM 1304 C C . GLU A 1 171 ? -3.812 1.733 -5.707 1.00 78.06 171 GLU A C 1
ATOM 1306 O O . GLU A 1 171 ? -4.127 0.565 -5.906 1.00 78.06 171 GLU A O 1
ATOM 1311 N N . VAL A 1 172 ? -2.628 2.063 -5.174 1.00 82.62 172 VAL A N 1
ATOM 1312 C CA . VAL A 1 172 ? -1.581 1.073 -4.890 1.00 82.62 172 VAL A CA 1
ATOM 1313 C C . VAL A 1 172 ? -1.053 1.220 -3.468 1.00 82.62 172 VAL A C 1
ATOM 1315 O O . VAL A 1 172 ? -0.517 2.266 -3.092 1.00 82.62 172 VAL A O 1
ATOM 1318 N N . VAL A 1 173 ? -1.136 0.139 -2.691 1.00 86.50 173 VAL A N 1
ATOM 1319 C CA . VAL A 1 173 ? -0.518 0.024 -1.364 1.00 86.50 173 VAL A CA 1
ATOM 1320 C C . VAL A 1 173 ? 0.519 -1.093 -1.384 1.00 86.50 173 VAL A C 1
ATOM 1322 O O . VAL A 1 173 ? 0.213 -2.230 -1.730 1.00 86.50 173 VAL A O 1
ATOM 1325 N N . ILE A 1 174 ? 1.750 -0.776 -0.989 1.00 90.69 174 ILE A N 1
ATOM 1326 C CA . ILE A 1 174 ? 2.841 -1.741 -0.844 1.00 90.69 174 ILE A CA 1
ATOM 1327 C C . ILE A 1 174 ? 3.168 -1.912 0.636 1.00 90.69 174 ILE A C 1
ATOM 1329 O O . ILE A 1 174 ? 3.368 -0.928 1.347 1.00 90.69 174 ILE A O 1
ATOM 1333 N N . LEU A 1 175 ? 3.272 -3.163 1.078 1.00 88.12 175 LEU A N 1
ATOM 1334 C CA . LEU A 1 175 ? 3.709 -3.540 2.421 1.00 88.12 175 LEU A CA 1
ATOM 1335 C C . LEU A 1 175 ? 5.064 -4.252 2.313 1.00 88.12 175 LEU A C 1
ATOM 1337 O O . LEU A 1 175 ? 5.116 -5.435 1.974 1.00 88.12 175 LEU A O 1
ATOM 1341 N N . ASP A 1 176 ? 6.162 -3.536 2.557 1.00 88.56 176 ASP A N 1
ATOM 1342 C CA . ASP A 1 176 ? 7.495 -4.144 2.607 1.00 88.56 176 ASP A CA 1
ATOM 1343 C C . ASP A 1 176 ? 7.724 -4.818 3.963 1.00 88.56 176 ASP A C 1
ATOM 1345 O O . ASP A 1 176 ? 7.303 -4.297 4.990 1.00 88.56 176 ASP A O 1
ATOM 1349 N N . GLU A 1 177 ? 8.373 -5.985 3.968 1.00 85.25 177 GLU A N 1
ATOM 1350 C CA . GLU A 1 177 ? 8.511 -6.829 5.170 1.00 85.25 177 GLU A CA 1
ATOM 1351 C C . GLU A 1 177 ? 7.164 -7.024 5.904 1.00 85.25 177 GLU A C 1
ATOM 1353 O O . GLU A 1 177 ? 7.029 -6.799 7.110 1.00 85.25 177 GLU A O 1
ATOM 1358 N N . ALA A 1 178 ? 6.135 -7.420 5.142 1.00 79.69 178 ALA A N 1
ATOM 1359 C CA . ALA A 1 178 ? 4.763 -7.574 5.629 1.00 79.69 178 ALA A CA 1
ATOM 1360 C C . ALA A 1 178 ? 4.641 -8.511 6.843 1.00 79.69 178 ALA A C 1
ATOM 1362 O O . ALA A 1 178 ? 3.784 -8.310 7.694 1.00 79.69 178 ALA A O 1
ATOM 1363 N N . ASP A 1 179 ? 5.511 -9.513 6.955 1.00 78.19 179 ASP A N 1
ATOM 1364 C CA . ASP A 1 179 ? 5.597 -10.392 8.119 1.00 78.19 179 ASP A CA 1
ATOM 1365 C C . ASP A 1 179 ? 5.933 -9.630 9.406 1.00 78.19 179 ASP A C 1
ATOM 1367 O O . ASP A 1 179 ? 5.341 -9.913 10.442 1.00 78.19 179 ASP A O 1
ATOM 1371 N N . ARG A 1 180 ? 6.822 -8.634 9.336 1.00 77.06 180 ARG A N 1
ATOM 1372 C CA . ARG A 1 180 ? 7.142 -7.753 10.468 1.00 77.06 180 ARG A CA 1
ATOM 1373 C C . ARG A 1 180 ? 6.070 -6.707 10.707 1.00 77.06 180 ARG A C 1
ATOM 1375 O O . ARG A 1 180 ? 5.738 -6.439 11.854 1.00 77.06 180 ARG A O 1
ATOM 1382 N N . LEU A 1 181 ? 5.523 -6.130 9.638 1.00 72.00 181 LEU A N 1
ATOM 1383 C CA . LEU A 1 181 ? 4.440 -5.147 9.731 1.00 72.00 181 LEU A CA 1
ATOM 1384 C C . LEU A 1 181 ? 3.178 -5.716 10.388 1.00 72.00 181 LEU A C 1
ATOM 1386 O O . LEU A 1 181 ? 2.439 -4.978 11.033 1.00 72.00 181 LEU A O 1
ATOM 1390 N N . LEU A 1 182 ? 2.933 -7.013 10.204 1.00 68.56 182 LEU A N 1
ATOM 1391 C CA . LEU A 1 182 ? 1.784 -7.737 10.742 1.00 68.56 182 LEU A CA 1
ATOM 1392 C C . LEU A 1 182 ? 2.115 -8.499 12.035 1.00 68.56 182 LEU A C 1
ATOM 1394 O O . LEU A 1 182 ? 1.255 -9.217 12.553 1.00 68.56 182 LEU A O 1
ATOM 1398 N N . ASP A 1 183 ? 3.345 -8.380 12.544 1.00 69.88 183 ASP A N 1
ATOM 1399 C CA . ASP A 1 183 ? 3.741 -9.014 13.796 1.00 69.88 183 ASP A CA 1
ATOM 1400 C C . ASP A 1 183 ? 3.109 -8.276 14.988 1.00 69.88 183 ASP A C 1
ATOM 1402 O O . ASP A 1 183 ? 3.057 -7.047 15.039 1.00 69.88 183 ASP A O 1
ATOM 1406 N N . GLN A 1 184 ? 2.656 -9.032 15.989 1.00 48.69 184 GLN A N 1
ATOM 1407 C CA . GLN A 1 184 ? 1.873 -8.536 17.135 1.00 48.69 184 GLN A CA 1
ATOM 1408 C C . GLN A 1 184 ? 2.626 -7.505 17.996 1.00 48.69 184 GLN A C 1
ATOM 1410 O O . GLN A 1 184 ? 2.026 -6.807 18.807 1.00 48.69 184 GLN A O 1
ATOM 1415 N N . SER A 1 185 ? 3.946 -7.389 17.828 1.00 48.22 185 SER A N 1
ATOM 1416 C CA . SER A 1 185 ? 4.783 -6.398 18.514 1.00 48.22 185 SER A CA 1
ATOM 1417 C C . SER A 1 185 ? 4.657 -4.972 17.945 1.00 48.22 185 SER A C 1
ATOM 1419 O O . SER A 1 185 ? 4.936 -4.012 18.668 1.00 48.22 185 SER A O 1
ATOM 1421 N N . PHE A 1 186 ? 4.178 -4.809 16.703 1.00 43.66 186 PHE A N 1
ATOM 1422 C CA . PHE A 1 186 ? 3.944 -3.506 16.055 1.00 43.66 186 PHE A CA 1
ATOM 1423 C C . PHE A 1 186 ? 2.629 -2.824 16.471 1.00 43.66 186 PHE A C 1
ATOM 1425 O O . PHE A 1 186 ? 2.438 -1.641 16.187 1.00 43.66 186 PHE A O 1
ATOM 1432 N N . GLU A 1 187 ? 1.740 -3.522 17.186 1.00 46.94 187 GLU A N 1
ATOM 1433 C CA . GLU A 1 187 ? 0.444 -2.986 17.640 1.00 46.94 187 GLU A CA 1
ATOM 1434 C C . GLU A 1 187 ? 0.581 -1.820 18.638 1.00 46.94 187 GLU A C 1
ATOM 1436 O O . GLU A 1 187 ? -0.358 -1.049 18.831 1.00 46.94 187 GLU A O 1
ATOM 1441 N N . THR A 1 188 ? 1.758 -1.656 19.248 1.00 45.47 188 THR A N 1
ATOM 1442 C CA . THR A 1 188 ? 1.974 -0.704 20.347 1.00 45.47 188 THR A CA 1
ATOM 1443 C C . THR A 1 188 ? 2.239 0.743 19.898 1.00 45.47 188 THR A C 1
ATOM 1445 O O . THR A 1 188 ? 2.075 1.648 20.707 1.00 45.47 188 THR A O 1
ATOM 1448 N N . ASP A 1 189 ? 2.617 0.991 18.634 1.00 43.06 189 ASP A N 1
ATOM 1449 C CA . ASP A 1 189 ? 3.183 2.291 18.192 1.00 43.06 189 ASP A CA 1
ATOM 1450 C C . ASP A 1 189 ? 2.337 3.037 17.129 1.00 43.06 189 ASP A C 1
ATOM 1452 O O . ASP A 1 189 ? 2.748 4.071 16.604 1.00 43.06 189 ASP A O 1
ATOM 1456 N N . ALA A 1 190 ? 1.146 2.524 16.784 1.00 45.28 190 ALA A N 1
ATOM 1457 C CA . ALA A 1 190 ? 0.312 3.028 15.679 1.00 45.28 190 ALA A CA 1
ATOM 1458 C C . ALA A 1 190 ? -1.009 3.708 16.104 1.00 45.28 190 ALA A C 1
ATOM 1460 O O . ALA A 1 190 ? -1.934 3.803 15.301 1.00 45.28 190 ALA A O 1
ATOM 1461 N N . GLY A 1 191 ? -1.156 4.131 17.365 1.00 43.75 191 GLY A N 1
ATOM 1462 C CA . GLY A 1 191 ? -2.392 4.783 17.840 1.00 43.75 191 GLY A CA 1
ATOM 1463 C C . GLY A 1 191 ? -3.623 3.860 17.891 1.00 43.75 191 GLY A C 1
ATOM 1464 O O . GLY A 1 191 ? -4.739 4.305 18.161 1.00 43.75 191 GLY A O 1
ATOM 1465 N N . LEU A 1 192 ? -3.429 2.554 17.691 1.00 47.56 192 LEU A N 1
ATOM 1466 C CA . LEU A 1 192 ? -4.436 1.498 17.814 1.00 47.56 192 LEU A CA 1
ATOM 1467 C C . LEU A 1 192 ? -4.598 1.027 19.268 1.00 47.56 192 LEU A C 1
ATOM 1469 O O . LEU A 1 192 ? -4.933 -0.129 19.502 1.00 47.56 192 LEU A O 1
ATOM 1473 N N . GLU A 1 193 ? -4.429 1.914 20.257 1.00 51.22 193 GLU A N 1
ATOM 1474 C CA . GLU A 1 193 ? -4.382 1.582 21.697 1.00 51.22 193 GLU A CA 1
ATOM 1475 C C . GLU A 1 193 ? -5.617 0.821 22.234 1.00 51.22 193 GLU A C 1
ATOM 1477 O O . GLU A 1 193 ? -5.647 0.402 23.385 1.00 51.22 193 GLU A O 1
ATOM 1482 N N . ASN A 1 194 ? -6.661 0.632 21.421 1.00 55.06 194 ASN A N 1
ATOM 1483 C CA . ASN A 1 194 ? -7.889 -0.061 21.795 1.00 55.06 194 ASN A CA 1
ATOM 1484 C C . ASN A 1 194 ? -8.335 -1.164 20.816 1.00 55.06 194 ASN A C 1
ATOM 1486 O O . ASN A 1 194 ? -9.449 -1.671 20.986 1.00 55.06 194 ASN A O 1
ATOM 1490 N N . VAL A 1 195 ? -7.532 -1.521 19.806 1.00 62.59 195 VAL A N 1
ATOM 1491 C CA . VAL A 1 195 ? -7.869 -2.562 18.819 1.00 62.59 195 VAL A CA 1
ATOM 1492 C C . VAL A 1 195 ? -6.754 -3.598 18.749 1.00 62.59 195 VAL A C 1
ATOM 1494 O O . VAL A 1 195 ? -5.627 -3.263 18.414 1.00 62.59 195 VAL A O 1
ATOM 1497 N N . LYS A 1 196 ? -7.085 -4.856 19.037 1.00 70.94 196 LYS A N 1
ATOM 1498 C CA . LYS A 1 196 ? -6.141 -5.978 19.008 1.00 70.94 196 LYS A CA 1
ATOM 1499 C C . LYS A 1 196 ? -6.394 -6.859 17.794 1.00 70.94 196 LYS A C 1
ATOM 1501 O O . LYS A 1 196 ? -7.543 -7.257 17.575 1.00 70.94 196 LYS A O 1
ATOM 1506 N N . PHE A 1 197 ? -5.357 -7.178 17.029 1.00 74.81 197 PHE A N 1
ATOM 1507 C CA . PHE A 1 197 ? -5.466 -7.998 15.832 1.00 74.81 197 PHE A CA 1
ATOM 1508 C C . PHE A 1 197 ? -5.025 -9.439 16.101 1.00 74.81 197 PHE A C 1
ATOM 1510 O O . PHE A 1 197 ? -4.065 -9.752 16.804 1.00 74.81 197 PHE A O 1
ATOM 1517 N N . TYR A 1 198 ? -5.763 -10.358 15.499 1.00 80.62 198 TYR A N 1
ATOM 1518 C CA . TYR A 1 198 ? -5.515 -11.787 15.530 1.00 80.62 198 TYR A CA 1
ATOM 1519 C C . TYR A 1 198 ? -5.482 -12.280 14.090 1.00 80.62 198 TYR A C 1
ATOM 1521 O O . TYR A 1 198 ? -6.281 -11.836 13.270 1.00 80.62 198 TYR A O 1
ATOM 1529 N N . SER A 1 199 ? -4.581 -13.203 13.762 1.00 79.69 199 SER A N 1
ATOM 1530 C CA . SER A 1 199 ? -4.453 -13.730 12.402 1.00 79.69 199 SER A CA 1
ATOM 1531 C C . SER A 1 199 ? -4.529 -15.257 12.370 1.00 79.69 199 SER A C 1
ATOM 1533 O O . SER A 1 199 ? -3.909 -15.962 13.170 1.00 79.69 199 SER A O 1
ATOM 1535 N N . LEU A 1 200 ? -5.309 -15.786 11.427 1.00 76.19 200 LEU A N 1
ATOM 1536 C CA . LEU A 1 200 ? -5.422 -17.211 11.132 1.00 76.19 200 LEU A CA 1
ATOM 1537 C C . LEU A 1 200 ? -5.071 -17.454 9.664 1.00 76.19 200 LEU A C 1
ATOM 1539 O O . LEU A 1 200 ? -5.781 -17.037 8.753 1.00 76.19 200 LEU A O 1
ATOM 1543 N N . PHE A 1 201 ? -3.977 -18.176 9.433 1.00 75.88 201 PHE A N 1
ATOM 1544 C CA . PHE A 1 201 ? -3.514 -18.546 8.097 1.00 75.88 201 PHE A CA 1
ATOM 1545 C C . PHE A 1 201 ? -3.200 -20.045 8.004 1.00 75.88 201 PHE A C 1
ATOM 1547 O O . PHE A 1 201 ? -2.892 -20.716 8.993 1.00 75.88 201 PHE A O 1
ATOM 1554 N N . GLY A 1 202 ? -3.290 -20.593 6.789 1.00 63.94 202 GLY A N 1
ATOM 1555 C CA . GLY A 1 202 ? -3.254 -22.038 6.531 1.00 63.94 202 GLY A CA 1
ATOM 1556 C C . GLY A 1 202 ? -1.949 -22.750 6.915 1.00 63.94 202 GLY A C 1
ATOM 1557 O O . GLY A 1 202 ? -1.957 -23.963 7.091 1.00 63.94 202 GLY A O 1
ATOM 1558 N N . GLN A 1 203 ? -0.840 -22.032 7.108 1.00 70.06 203 GLN A N 1
ATOM 1559 C CA . GLN A 1 203 ? 0.431 -22.623 7.554 1.00 70.06 203 GLN A CA 1
ATOM 1560 C C . GLN A 1 203 ? 0.529 -22.811 9.079 1.00 70.06 203 GLN A C 1
ATOM 1562 O O . GLN A 1 203 ? 1.424 -23.510 9.550 1.00 70.06 203 GLN A O 1
ATOM 1567 N N . LEU A 1 204 ? -0.393 -22.241 9.866 1.00 67.38 204 LEU A N 1
ATOM 1568 C CA . LEU A 1 204 ? -0.428 -22.466 11.312 1.00 67.38 204 LEU A CA 1
ATOM 1569 C C . LEU A 1 204 ? -0.822 -23.912 11.627 1.00 67.38 204 LEU A C 1
ATOM 1571 O O . LEU A 1 204 ? -1.750 -24.454 11.021 1.00 67.38 204 LEU A O 1
ATOM 1575 N N . SER A 1 205 ? -0.167 -24.514 12.623 1.00 74.81 205 SER A N 1
ATOM 1576 C CA . SER A 1 205 ? -0.574 -25.814 13.165 1.00 74.81 205 SER A CA 1
ATOM 1577 C C . SER A 1 205 ? -1.949 -25.720 13.834 1.00 74.81 205 SER A C 1
ATOM 1579 O O . SER A 1 205 ? -2.325 -24.667 14.351 1.00 74.81 205 SER A O 1
ATOM 1581 N N . THR A 1 206 ? -2.699 -26.825 13.880 1.00 71.31 206 THR A N 1
ATOM 1582 C CA . THR A 1 206 ? -4.040 -26.867 14.496 1.00 71.31 206 THR A CA 1
ATOM 1583 C C . THR A 1 206 ? -4.037 -26.323 15.929 1.00 71.31 206 THR A C 1
ATOM 1585 O O . THR A 1 206 ? -4.925 -25.568 16.315 1.00 71.31 206 THR A O 1
ATOM 1588 N N . THR A 1 207 ? -2.988 -26.624 16.699 1.00 76.81 207 THR A N 1
ATOM 1589 C CA . THR A 1 207 ? -2.804 -26.125 18.068 1.00 76.81 207 THR A CA 1
ATOM 1590 C C . THR A 1 207 ? -2.598 -24.610 18.121 1.00 76.81 207 THR A C 1
ATOM 1592 O O . THR A 1 207 ? -3.147 -23.948 19.001 1.00 76.81 207 THR A O 1
ATOM 1595 N N . ALA A 1 208 ? -1.827 -24.044 17.186 1.00 74.50 208 ALA A N 1
ATOM 1596 C CA . ALA A 1 208 ? -1.625 -22.600 17.101 1.00 74.50 208 ALA A CA 1
ATOM 1597 C C . ALA A 1 208 ? -2.922 -21.881 16.707 1.00 74.50 208 ALA A C 1
ATOM 1599 O O . ALA A 1 208 ? -3.280 -20.891 17.339 1.00 74.50 208 ALA A O 1
ATOM 1600 N N . ARG A 1 209 ? -3.680 -22.433 15.748 1.00 73.88 209 ARG A N 1
ATOM 1601 C CA . ARG A 1 209 ? -4.975 -21.872 15.332 1.00 73.88 209 ARG A CA 1
ATOM 1602 C C . ARG A 1 209 ? -5.988 -21.831 16.479 1.00 73.88 209 ARG A C 1
ATOM 1604 O O . ARG A 1 209 ? -6.624 -20.804 16.693 1.00 73.88 209 ARG A O 1
ATOM 1611 N N . LEU A 1 210 ? -6.093 -22.913 17.257 1.00 79.81 210 LEU A N 1
ATOM 1612 C CA . LEU A 1 210 ? -6.971 -22.975 18.434 1.00 79.81 210 LEU A CA 1
ATOM 1613 C C . LEU A 1 210 ? -6.569 -21.964 19.514 1.00 79.81 210 LEU A C 1
ATOM 1615 O O . LEU A 1 210 ? -7.436 -21.353 20.133 1.00 79.81 210 LEU A O 1
ATOM 1619 N N . ARG A 1 211 ? -5.263 -21.763 19.731 1.00 80.56 211 ARG A N 1
ATOM 1620 C CA . ARG A 1 211 ? -4.764 -20.772 20.694 1.00 80.56 211 ARG A CA 1
ATOM 1621 C C . ARG A 1 211 ? -5.134 -19.349 20.275 1.00 80.56 211 ARG A C 1
ATOM 1623 O O . ARG A 1 211 ? -5.631 -18.600 21.110 1.00 80.56 211 ARG A O 1
ATOM 1630 N N . THR A 1 212 ? -4.924 -18.994 19.008 1.00 80.69 212 THR A N 1
ATOM 1631 C CA . THR A 1 212 ? -5.265 -17.664 18.483 1.00 80.69 212 THR A CA 1
ATOM 1632 C C . THR A 1 212 ? -6.769 -17.414 18.529 1.00 80.69 212 THR A C 1
ATOM 1634 O O . THR A 1 212 ? -7.194 -16.358 18.987 1.00 80.69 212 THR A O 1
ATOM 1637 N N . LEU A 1 213 ? -7.582 -18.404 18.139 1.00 81.88 213 LEU A N 1
ATOM 1638 C CA . LEU A 1 213 ? -9.040 -18.301 18.218 1.00 81.88 213 LEU A CA 1
ATOM 1639 C C . LEU A 1 213 ? -9.517 -18.091 19.655 1.00 81.88 213 LEU A C 1
ATOM 1641 O O . LEU A 1 213 ? -10.363 -17.237 19.907 1.00 81.88 213 LEU A O 1
ATOM 1645 N N . LYS A 1 214 ? -8.963 -18.856 20.601 1.00 82.19 214 LYS A N 1
ATOM 1646 C CA . LYS A 1 214 ? -9.297 -18.714 22.015 1.00 82.19 214 LYS A CA 1
ATOM 1647 C C . LYS A 1 214 ? -8.928 -17.324 22.530 1.00 82.19 214 LYS A C 1
ATOM 1649 O O . LYS A 1 214 ? -9.737 -16.699 23.194 1.00 82.19 214 LYS A O 1
ATOM 1654 N N . ALA A 1 215 ? -7.759 -16.806 22.160 1.00 81.56 215 ALA A N 1
ATOM 1655 C CA . ALA A 1 215 ? -7.337 -15.464 22.553 1.00 81.56 215 ALA A CA 1
ATOM 1656 C C . ALA A 1 215 ? -8.203 -14.346 21.937 1.00 81.56 215 ALA A C 1
ATOM 1658 O O . ALA A 1 215 ? -8.376 -13.305 22.568 1.00 81.56 215 ALA A O 1
ATOM 1659 N N . PHE A 1 216 ? -8.750 -14.556 20.737 1.00 83.69 216 PHE A N 1
ATOM 1660 C CA . PHE A 1 216 ? -9.728 -13.660 20.112 1.00 83.69 216 PHE A CA 1
ATOM 1661 C C . PHE A 1 216 ? -11.096 -13.719 20.813 1.00 83.69 216 PHE A C 1
ATOM 1663 O O . PHE A 1 216 ? -11.685 -12.680 21.098 1.00 83.69 216 PHE A O 1
ATOM 1670 N N . THR A 1 217 ? -11.568 -14.933 21.118 1.00 78.56 217 THR A N 1
ATOM 1671 C CA . THR A 1 217 ? -12.900 -15.194 21.695 1.00 78.56 217 THR A CA 1
ATOM 1672 C C . THR A 1 217 ? -12.982 -14.792 23.165 1.00 78.56 217 THR A C 1
ATOM 1674 O O . THR A 1 217 ? -13.926 -14.120 23.567 1.00 78.56 217 THR A O 1
ATOM 1677 N N . ASP A 1 218 ? -11.990 -15.187 23.967 1.00 77.06 218 ASP A N 1
ATOM 1678 C CA . ASP A 1 218 ? -11.933 -14.874 25.400 1.00 77.06 218 ASP A CA 1
ATOM 1679 C C . ASP A 1 218 ? -11.696 -13.373 25.621 1.00 77.06 218 ASP A C 1
ATOM 1681 O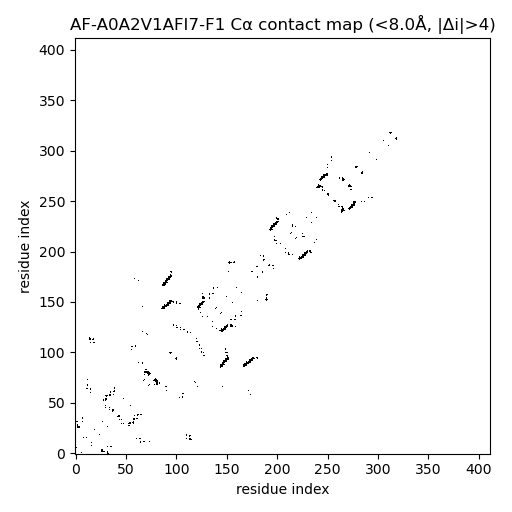 O . ASP A 1 218 ? -12.126 -12.810 26.628 1.00 77.06 218 ASP A O 1
ATOM 1685 N N . GLY A 1 219 ? -11.044 -12.731 24.647 1.00 63.59 219 GLY A N 1
ATOM 1686 C CA . GLY A 1 219 ? -10.736 -11.316 24.653 1.00 63.59 219 GLY A CA 1
ATOM 1687 C C . GLY A 1 219 ? -9.704 -10.908 25.705 1.00 63.59 219 GLY A C 1
ATOM 1688 O O . GLY A 1 219 ? -9.469 -11.588 26.701 1.00 63.59 219 GLY A O 1
ATOM 1689 N N . ASP A 1 220 ? -9.047 -9.775 25.484 1.00 61.53 220 ASP A N 1
ATOM 1690 C CA . ASP A 1 220 ? -8.174 -9.166 26.485 1.00 61.53 220 ASP A CA 1
ATOM 1691 C C . ASP A 1 220 ? -8.953 -8.060 27.208 1.00 61.53 220 ASP A C 1
ATOM 1693 O O . ASP A 1 220 ? -9.542 -7.193 26.569 1.00 61.53 220 ASP A O 1
ATOM 1697 N N . SER A 1 221 ? -8.972 -8.080 28.546 1.00 55.19 221 SER A N 1
ATOM 1698 C CA . SER A 1 221 ? -9.688 -7.074 29.355 1.00 55.19 221 SER A CA 1
ATOM 1699 C C . SER A 1 221 ? -9.159 -5.649 29.144 1.00 55.19 221 SER A C 1
ATOM 1701 O O . SER A 1 221 ? -9.826 -4.684 29.516 1.00 55.19 221 SER A O 1
ATOM 1703 N N . MET A 1 222 ? -7.965 -5.519 28.558 1.00 54.00 222 MET A N 1
ATOM 1704 C CA . MET A 1 222 ? -7.318 -4.247 28.253 1.00 54.00 222 MET A CA 1
ATOM 1705 C C . MET A 1 222 ? -7.738 -3.644 26.903 1.00 54.00 222 MET A C 1
ATOM 1707 O O . MET A 1 222 ? -7.713 -2.421 26.773 1.00 54.00 222 MET A O 1
ATOM 1711 N N . SER A 1 223 ? -8.158 -4.445 25.915 1.00 57.03 223 SER A N 1
ATOM 1712 C CA . SER A 1 223 ? -8.550 -3.961 24.581 1.00 57.03 223 SER A CA 1
ATOM 1713 C C . SER A 1 223 ? -10.065 -3.999 24.389 1.00 57.03 223 SER A C 1
ATOM 1715 O O . SER A 1 223 ? -10.715 -5.019 24.582 1.00 57.03 223 SER A O 1
ATOM 1717 N N . LYS A 1 224 ? -10.656 -2.870 23.979 1.00 59.03 224 LYS A N 1
ATOM 1718 C CA . LYS A 1 224 ? -12.117 -2.754 23.799 1.00 59.03 224 LYS A CA 1
ATOM 1719 C C . LYS A 1 224 ? -12.634 -3.377 22.501 1.00 59.03 224 LYS A C 1
ATOM 1721 O O . LYS A 1 224 ? -13.842 -3.555 22.372 1.00 59.03 224 LYS A O 1
ATOM 1726 N N . LYS A 1 225 ? -11.763 -3.630 21.522 1.00 68.94 225 LYS A N 1
ATOM 1727 C CA . LYS A 1 225 ? -12.124 -4.145 20.196 1.00 68.94 225 LYS A CA 1
ATOM 1728 C C . LYS A 1 225 ? -11.107 -5.191 19.753 1.00 68.94 225 LYS A C 1
ATOM 1730 O O . LYS A 1 225 ? -9.906 -4.958 19.854 1.00 68.94 225 LYS A O 1
ATOM 1735 N N . HIS A 1 226 ? -11.581 -6.314 19.229 1.00 78.69 226 HIS A N 1
ATOM 1736 C CA . HIS A 1 226 ? -10.736 -7.371 18.675 1.00 78.69 226 HIS A CA 1
ATOM 1737 C C . HIS A 1 226 ? -11.077 -7.569 17.203 1.00 78.69 226 HIS A C 1
ATOM 1739 O O . HIS A 1 226 ? -12.249 -7.563 16.831 1.00 78.69 226 HIS A O 1
ATOM 1745 N N . VAL A 1 227 ? -10.060 -7.757 16.370 1.00 80.56 227 VAL A N 1
ATOM 1746 C CA . VAL A 1 227 ? -10.209 -7.989 14.932 1.00 80.56 227 VAL A CA 1
ATOM 1747 C C . VAL A 1 227 ? -9.510 -9.293 14.582 1.00 80.56 227 VAL A C 1
ATOM 1749 O O . VAL A 1 227 ? -8.349 -9.485 14.925 1.00 80.56 227 VAL A O 1
ATOM 1752 N N . LEU A 1 228 ? -10.212 -10.194 13.897 1.00 83.31 228 LEU A N 1
ATOM 1753 C CA . LEU A 1 228 ? -9.661 -11.462 13.426 1.00 83.31 228 LEU A CA 1
ATOM 1754 C C . LEU A 1 228 ? -9.545 -11.445 11.901 1.00 83.31 228 LEU A C 1
ATOM 1756 O O . LEU A 1 228 ? -10.550 -11.412 11.197 1.00 83.31 228 LEU A O 1
ATOM 1760 N N . LEU A 1 229 ? -8.316 -11.515 11.402 1.00 82.25 229 LEU A N 1
ATOM 1761 C CA . LEU A 1 229 ? -7.995 -11.668 9.989 1.00 82.25 229 LEU A CA 1
ATOM 1762 C C . LEU A 1 229 ? -7.862 -13.160 9.669 1.00 82.25 229 LEU A C 1
ATOM 1764 O O . LEU A 1 229 ? -7.055 -13.865 10.277 1.00 82.25 229 LEU A O 1
ATOM 1768 N N . THR A 1 230 ? -8.654 -13.665 8.726 1.00 79.94 230 THR A N 1
ATOM 1769 C CA . THR A 1 230 ? -8.650 -15.089 8.363 1.00 79.94 230 THR A CA 1
ATOM 1770 C C . THR A 1 230 ? -8.947 -15.291 6.883 1.00 79.94 230 THR A C 1
ATOM 1772 O O . THR A 1 230 ? -9.636 -14.486 6.267 1.00 79.94 230 THR A O 1
ATOM 1775 N N . THR A 1 231 ? -8.460 -16.398 6.323 1.00 82.69 231 THR A N 1
ATOM 1776 C CA . THR A 1 231 ? -8.843 -16.876 4.985 1.00 82.69 231 THR A CA 1
ATOM 1777 C C . THR A 1 231 ? -9.815 -18.049 5.099 1.00 82.69 231 THR A C 1
ATOM 1779 O O . THR A 1 231 ? -9.828 -18.747 6.117 1.00 82.69 231 THR A O 1
ATOM 1782 N N . ASP A 1 232 ? -10.589 -18.338 4.048 1.00 70.44 232 ASP A N 1
ATOM 1783 C CA . ASP A 1 232 ? -11.509 -19.491 4.040 1.00 70.44 232 ASP A CA 1
ATOM 1784 C C . ASP A 1 232 ? -10.789 -20.810 4.346 1.00 70.44 232 ASP A C 1
ATOM 1786 O O . ASP A 1 232 ? -11.295 -21.666 5.068 1.00 70.44 232 ASP A O 1
ATOM 1790 N N . VAL A 1 233 ? -9.572 -20.974 3.821 1.00 65.81 233 VAL A N 1
ATOM 1791 C CA . VAL A 1 233 ? -8.757 -22.178 4.031 1.00 65.81 233 VAL A CA 1
ATOM 1792 C C . VAL A 1 233 ? -8.315 -22.296 5.489 1.00 65.81 233 VAL A C 1
ATOM 1794 O O . VAL A 1 233 ? -8.278 -23.400 6.029 1.00 65.81 233 VAL A O 1
ATOM 1797 N N . ALA A 1 234 ? -7.992 -21.174 6.132 1.00 59.06 234 ALA A N 1
ATOM 1798 C CA . ALA A 1 234 ? -7.567 -21.148 7.525 1.00 59.06 234 ALA A CA 1
ATOM 1799 C C . ALA A 1 234 ? -8.735 -21.316 8.509 1.00 59.06 234 ALA A C 1
ATOM 1801 O O . ALA A 1 234 ? -8.540 -21.893 9.580 1.00 59.06 234 ALA A O 1
ATOM 1802 N N . ALA A 1 235 ? -9.935 -20.867 8.129 1.00 59.62 235 ALA A N 1
ATOM 1803 C CA . ALA A 1 235 ? -11.163 -21.009 8.908 1.00 59.62 235 ALA A CA 1
ATOM 1804 C C . ALA A 1 235 ? -11.814 -22.401 8.780 1.00 59.62 235 ALA A C 1
ATOM 1806 O O . ALA A 1 235 ? -12.623 -22.788 9.624 1.00 59.62 235 ALA A O 1
ATOM 1807 N N . ARG A 1 236 ? -11.474 -23.193 7.752 1.00 63.59 236 ARG A N 1
ATOM 1808 C CA . ARG A 1 236 ? -12.021 -24.550 7.578 1.00 63.59 236 ARG A CA 1
ATOM 1809 C C . ARG A 1 236 ? -11.688 -25.449 8.772 1.00 63.59 236 ARG A C 1
ATOM 1811 O O . ARG A 1 236 ? -10.527 -25.646 9.123 1.00 63.59 236 ARG A O 1
ATOM 1818 N N . GLY A 1 237 ? -12.731 -26.036 9.362 1.00 59.22 237 GLY A N 1
ATOM 1819 C CA . GLY A 1 237 ? -12.621 -26.906 10.538 1.00 59.22 237 GLY A CA 1
ATOM 1820 C C . GLY A 1 237 ? -12.484 -26.158 11.866 1.00 59.22 237 GLY A C 1
ATOM 1821 O O . GLY A 1 237 ? -12.238 -26.794 12.889 1.00 59.22 237 GLY A O 1
ATOM 1822 N N . ILE A 1 238 ? -12.640 -24.832 11.861 1.00 65.00 238 ILE A N 1
ATOM 1823 C CA . ILE A 1 238 ? -12.605 -23.988 13.052 1.00 65.00 238 ILE A CA 1
ATOM 1824 C C . ILE A 1 238 ? -13.916 -23.215 13.134 1.00 65.00 238 ILE A C 1
ATOM 1826 O O . ILE A 1 238 ? -14.342 -22.571 12.178 1.00 65.00 238 ILE A O 1
ATOM 1830 N N . ASP A 1 239 ? -14.573 -23.297 14.285 1.00 68.25 239 ASP A N 1
ATOM 1831 C CA . ASP A 1 239 ? -15.865 -22.662 14.487 1.00 68.25 239 ASP A CA 1
ATOM 1832 C C . ASP A 1 239 ? -15.687 -21.258 15.068 1.00 68.25 239 ASP A C 1
ATOM 1834 O O . ASP A 1 239 ? -15.528 -21.074 16.272 1.00 68.25 239 ASP A O 1
ATOM 1838 N N . ILE A 1 240 ? -15.658 -20.264 14.182 1.00 71.75 240 ILE A N 1
ATOM 1839 C CA . ILE A 1 240 ? -15.674 -18.848 14.557 1.00 71.75 240 ILE A CA 1
ATOM 1840 C C . ILE A 1 240 ? -17.148 -18.463 14.717 1.00 71.75 240 ILE A C 1
ATOM 1842 O O . ILE A 1 240 ? -17.905 -18.536 13.745 1.00 71.75 240 ILE A O 1
ATOM 1846 N N . GLN A 1 241 ? -17.573 -18.111 15.929 1.00 70.50 241 GLN A N 1
ATOM 1847 C CA . GLN A 1 241 ? -18.956 -17.740 16.243 1.00 70.50 241 GLN A CA 1
ATOM 1848 C C . GLN A 1 241 ? -19.017 -16.400 16.982 1.00 70.50 241 GLN A C 1
ATOM 1850 O O . GLN A 1 241 ? -18.040 -15.994 17.602 1.00 70.50 241 GLN A O 1
ATOM 1855 N N . ASP A 1 242 ? -20.198 -15.773 16.950 1.00 71.12 242 ASP A N 1
ATOM 1856 C CA . ASP A 1 242 ? -20.573 -14.643 17.815 1.00 71.12 242 ASP A CA 1
ATOM 1857 C C . ASP A 1 242 ? -19.758 -13.354 17.561 1.00 71.12 242 ASP A C 1
ATOM 1859 O O . ASP A 1 242 ? -19.414 -12.625 18.487 1.00 71.12 242 ASP A O 1
ATOM 1863 N N . VAL A 1 243 ? -19.460 -13.058 16.286 1.00 81.19 243 VAL A N 1
ATOM 1864 C CA . VAL A 1 243 ? -18.813 -11.794 15.879 1.00 81.19 243 VAL A CA 1
ATOM 1865 C C . VAL A 1 243 ? -19.842 -10.705 15.563 1.00 81.19 243 VAL A C 1
ATOM 1867 O O . VAL A 1 243 ? -20.886 -10.984 14.974 1.00 81.19 243 VAL A O 1
ATOM 1870 N N . ASP A 1 244 ? -19.541 -9.451 15.901 1.00 75.38 244 ASP A N 1
ATOM 1871 C CA . ASP A 1 244 ? -20.451 -8.314 15.675 1.00 75.38 244 ASP A CA 1
ATOM 1872 C C . ASP A 1 244 ? -20.507 -7.862 14.203 1.00 75.38 244 ASP A C 1
ATOM 1874 O O . ASP A 1 244 ? -21.535 -7.382 13.720 1.00 75.38 244 ASP A O 1
ATOM 1878 N N . LEU A 1 245 ? -19.389 -8.007 13.486 1.00 78.00 245 LEU A N 1
ATOM 1879 C CA . LEU A 1 245 ? -19.221 -7.557 12.108 1.00 78.00 245 LEU A CA 1
ATOM 1880 C C . LEU A 1 245 ? -18.322 -8.529 11.337 1.00 78.00 245 LEU A C 1
ATOM 1882 O O . LEU A 1 245 ? -17.231 -8.872 11.791 1.00 78.00 245 LEU A O 1
ATOM 1886 N N . VAL A 1 246 ? -18.763 -8.924 10.145 1.00 80.00 246 VAL A N 1
ATOM 1887 C CA . VAL A 1 246 ? -17.969 -9.692 9.177 1.00 80.00 246 VAL A CA 1
ATOM 1888 C C . VAL A 1 246 ? -17.618 -8.789 8.002 1.00 80.00 246 VAL A C 1
ATOM 1890 O O . VAL A 1 246 ? -18.507 -8.376 7.261 1.00 80.00 246 VAL A O 1
ATOM 1893 N N . ILE A 1 247 ? -16.330 -8.514 7.806 1.00 79.56 247 ILE A N 1
ATOM 1894 C CA . ILE A 1 247 ? -15.829 -7.777 6.639 1.00 79.56 247 ILE A CA 1
ATOM 1895 C C . ILE A 1 247 ? -15.232 -8.784 5.656 1.00 79.56 247 ILE A C 1
ATOM 1897 O O . ILE A 1 247 ? -14.289 -9.499 5.992 1.00 79.56 247 ILE A O 1
ATOM 1901 N N . GLN A 1 248 ? -15.788 -8.842 4.451 1.00 81.88 248 GLN A N 1
ATOM 1902 C CA . GLN A 1 248 ? -15.291 -9.645 3.342 1.00 81.88 248 GLN A CA 1
ATOM 1903 C C . GLN A 1 248 ? -14.526 -8.717 2.398 1.00 81.88 248 GLN A C 1
ATOM 1905 O O . GLN A 1 248 ? -15.132 -7.880 1.736 1.00 81.88 248 GLN A O 1
ATOM 1910 N N . LEU A 1 249 ? -13.196 -8.837 2.391 1.00 77.31 249 LEU A N 1
ATOM 1911 C CA . LEU A 1 249 ? -12.342 -8.028 1.516 1.00 77.31 249 LEU A CA 1
ATOM 1912 C C . LEU A 1 249 ? -12.568 -8.375 0.042 1.00 77.31 249 LEU A C 1
ATOM 1914 O O . LEU A 1 249 ? -12.665 -7.467 -0.768 1.00 77.31 249 LEU A O 1
ATOM 1918 N N . ASP A 1 250 ? -12.753 -9.666 -0.245 1.00 76.56 250 ASP A N 1
ATOM 1919 C CA . ASP A 1 250 ? -13.034 -10.170 -1.587 1.00 76.56 250 ASP A CA 1
ATOM 1920 C C . ASP A 1 250 ? -14.387 -10.901 -1.618 1.00 76.56 250 ASP A C 1
ATOM 1922 O O . ASP A 1 250 ? -14.641 -11.756 -0.741 1.00 76.56 250 ASP A O 1
ATOM 1926 N N . PRO A 1 251 ? -15.247 -10.635 -2.622 1.00 78.94 251 PRO A N 1
ATOM 1927 C CA . PRO A 1 251 ? -16.494 -11.364 -2.791 1.00 78.94 251 PRO A CA 1
ATOM 1928 C C . PRO A 1 251 ? -16.198 -12.838 -3.121 1.00 78.94 251 PRO A C 1
ATOM 1930 O O . PRO A 1 251 ? -15.361 -13.141 -3.974 1.00 78.94 251 PRO A O 1
ATOM 1933 N N . PRO A 1 252 ? -16.841 -13.808 -2.449 1.00 76.88 252 PRO A N 1
ATOM 1934 C CA . PRO A 1 252 ? -16.663 -15.212 -2.789 1.00 76.88 252 PRO A CA 1
ATOM 1935 C C . PRO A 1 252 ? -17.345 -15.538 -4.122 1.00 76.88 252 PRO A C 1
ATOM 1937 O O . PRO A 1 252 ? -18.466 -15.110 -4.371 1.00 76.88 252 PRO A O 1
ATOM 1940 N N . ASN A 1 253 ? -16.713 -16.391 -4.930 1.00 74.31 253 ASN A N 1
ATOM 1941 C CA . ASN A 1 253 ? -17.258 -16.844 -6.220 1.00 74.31 253 ASN A CA 1
ATOM 1942 C C . ASN A 1 253 ? -18.545 -17.687 -6.100 1.00 74.31 253 ASN A C 1
ATOM 1944 O O . ASN A 1 253 ? -19.192 -17.957 -7.107 1.00 74.31 253 ASN A O 1
ATOM 1948 N N . ASP A 1 254 ? -18.876 -18.148 -4.893 1.00 73.81 254 ASP A N 1
ATOM 1949 C CA . ASP A 1 254 ? -20.014 -19.017 -4.601 1.00 73.81 254 ASP A CA 1
ATOM 1950 C C . ASP A 1 254 ? -20.919 -18.348 -3.539 1.00 73.81 254 ASP A C 1
ATOM 1952 O O . ASP A 1 254 ? -20.424 -18.008 -2.453 1.00 73.81 254 ASP A O 1
ATOM 1956 N N . PRO A 1 255 ? -22.224 -18.150 -3.814 1.00 69.75 255 PRO A N 1
ATOM 1957 C CA . PRO A 1 255 ? -23.191 -17.585 -2.868 1.00 69.75 255 PRO A CA 1
ATOM 1958 C C . PRO A 1 255 ? -23.299 -18.351 -1.547 1.00 69.75 255 PRO A C 1
ATOM 1960 O O . PRO A 1 255 ? -23.490 -17.741 -0.491 1.00 69.75 255 PRO A O 1
ATOM 1963 N N . ASP A 1 256 ? -23.124 -19.674 -1.561 1.00 71.31 256 ASP A N 1
ATOM 1964 C CA . ASP A 1 256 ? -23.180 -20.471 -0.333 1.00 71.31 256 ASP A CA 1
ATOM 1965 C C . ASP A 1 256 ? -22.016 -20.101 0.593 1.00 71.31 256 ASP A C 1
ATOM 1967 O O . ASP A 1 256 ? -22.166 -19.997 1.814 1.00 71.31 256 ASP A O 1
ATOM 1971 N N . VAL A 1 257 ? -20.846 -19.812 0.015 1.00 77.19 257 VAL A N 1
ATOM 1972 C CA . VAL A 1 257 ? -19.673 -19.345 0.764 1.00 77.19 257 VAL A CA 1
ATOM 1973 C C . VAL A 1 257 ? -19.918 -17.950 1.340 1.00 77.19 257 VAL A C 1
ATOM 1975 O O . VAL A 1 257 ? -19.558 -17.713 2.497 1.00 77.19 257 VAL A O 1
ATOM 1978 N N . PHE A 1 258 ? -20.580 -17.054 0.599 1.00 78.44 258 PHE A N 1
ATOM 1979 C CA . PHE A 1 258 ? -21.012 -15.753 1.127 1.00 78.44 258 PHE A CA 1
ATOM 1980 C C . PHE A 1 258 ? -21.889 -15.929 2.367 1.00 78.44 258 PHE A C 1
ATOM 1982 O O . PHE A 1 258 ? -21.603 -15.346 3.416 1.00 78.44 258 PHE A O 1
ATOM 1989 N N . LEU A 1 259 ? -22.903 -16.795 2.288 1.00 74.81 259 LEU A N 1
ATOM 1990 C CA . LEU A 1 259 ? -23.813 -17.061 3.398 1.00 74.81 259 LEU A CA 1
ATOM 1991 C C . LEU A 1 259 ? -23.094 -17.713 4.588 1.00 74.81 259 LEU A C 1
ATOM 1993 O O . LEU A 1 259 ? -23.350 -17.367 5.741 1.00 74.81 259 LEU A O 1
ATOM 1997 N N . HIS A 1 260 ? -22.145 -18.615 4.339 1.00 78.31 260 HIS A N 1
ATOM 1998 C CA . HIS A 1 260 ? -21.340 -19.236 5.392 1.00 78.31 260 HIS A CA 1
ATOM 1999 C C . HIS A 1 260 ? -20.410 -18.251 6.116 1.00 78.31 260 HIS A C 1
ATOM 2001 O O . HIS A 1 260 ? -20.186 -18.419 7.327 1.00 78.31 260 HIS A O 1
ATOM 2007 N N . ARG A 1 261 ? -19.879 -17.248 5.400 1.00 79.69 261 ARG A N 1
ATOM 2008 C CA . ARG A 1 261 ? -19.064 -16.150 5.948 1.00 79.69 261 ARG A CA 1
ATOM 2009 C C . ARG A 1 261 ? -19.932 -15.145 6.709 1.00 79.69 261 ARG A C 1
ATOM 2011 O O . ARG A 1 261 ? -19.661 -14.878 7.877 1.00 79.69 261 ARG A O 1
ATOM 2018 N N . ALA A 1 262 ? -21.003 -14.644 6.096 1.00 75.94 262 ALA A N 1
ATOM 2019 C CA . ALA A 1 262 ? -21.934 -13.703 6.722 1.00 75.94 262 ALA A CA 1
ATOM 2020 C C . ALA A 1 262 ? -22.627 -14.323 7.945 1.00 75.94 262 ALA A C 1
ATOM 2022 O O . ALA A 1 262 ? -22.751 -13.691 8.990 1.00 75.94 262 ALA A O 1
ATOM 2023 N N . GLY A 1 263 ? -22.957 -15.613 7.880 1.00 75.12 263 GLY A N 1
ATOM 2024 C CA . GLY A 1 263 ? -23.550 -16.374 8.976 1.00 75.12 263 GLY A CA 1
ATOM 2025 C C . GLY A 1 263 ? -22.639 -16.575 10.191 1.00 75.12 263 GLY A C 1
ATOM 2026 O O . GLY A 1 263 ? -22.994 -17.351 11.078 1.00 75.12 263 GLY A O 1
ATOM 2027 N N . ARG A 1 264 ? -21.458 -15.944 10.249 1.00 80.06 264 ARG A N 1
ATOM 2028 C CA . ARG A 1 264 ? -20.614 -15.855 11.454 1.00 80.06 264 ARG A CA 1
ATOM 2029 C C . ARG A 1 264 ? -21.086 -14.767 12.420 1.00 80.06 264 ARG A C 1
ATOM 2031 O O . ARG A 1 264 ? -20.819 -14.879 13.616 1.00 80.06 264 ARG A O 1
ATOM 2038 N N . THR A 1 265 ? -21.834 -13.784 11.921 1.00 75.44 265 THR A N 1
ATOM 2039 C CA . THR A 1 265 ? -22.504 -12.746 12.712 1.00 75.44 265 THR A CA 1
ATOM 2040 C C . THR A 1 265 ? -24.013 -13.018 12.833 1.00 75.44 265 THR A C 1
ATOM 2042 O O . THR A 1 265 ? -24.530 -13.953 12.222 1.00 75.44 265 THR A O 1
ATOM 2045 N N . GLY A 1 266 ? -24.729 -12.237 13.648 1.00 66.06 266 GLY A N 1
ATOM 2046 C CA . GLY A 1 266 ? -26.201 -12.207 13.645 1.00 66.06 266 GLY A CA 1
ATOM 2047 C C . GLY A 1 266 ? -26.892 -13.466 14.183 1.00 66.06 266 GLY A C 1
ATOM 2048 O O . GLY A 1 266 ? -27.996 -13.807 13.765 1.00 66.06 266 GLY A O 1
ATOM 2049 N N . ARG A 1 267 ? -26.234 -14.206 15.087 1.00 66.31 267 ARG A N 1
ATOM 2050 C CA . ARG A 1 267 ? -26.764 -15.451 15.673 1.00 66.31 267 ARG A CA 1
ATOM 2051 C C . ARG A 1 267 ? -27.542 -15.196 16.968 1.00 66.31 267 ARG A C 1
ATOM 2053 O O . ARG A 1 267 ? -27.369 -14.176 17.624 1.00 66.31 267 ARG A O 1
ATOM 2060 N N . ALA A 1 268 ? -28.397 -16.149 17.352 1.00 60.84 268 ALA A N 1
ATOM 2061 C CA . ALA A 1 268 ? -29.166 -16.123 18.606 1.00 60.84 268 ALA A CA 1
ATOM 2062 C C . ALA A 1 268 ? -30.007 -14.840 18.816 1.00 60.84 268 ALA A C 1
ATOM 2064 O O . ALA A 1 268 ? -30.034 -14.283 19.913 1.00 60.84 268 ALA A O 1
ATOM 2065 N N . ASN A 1 269 ? -30.696 -14.377 17.764 1.00 64.06 269 ASN A N 1
ATOM 2066 C CA . ASN A 1 269 ? -31.484 -13.132 17.732 1.00 64.06 269 ASN A CA 1
ATOM 2067 C C . ASN A 1 269 ? -30.681 -11.841 17.990 1.00 64.06 269 ASN A C 1
ATOM 2069 O O . ASN A 1 269 ? -31.275 -10.794 18.248 1.00 64.06 269 ASN A O 1
ATOM 2073 N N . LYS A 1 270 ? -29.347 -11.882 17.913 1.00 60.62 270 LYS A N 1
ATOM 2074 C CA . LYS A 1 270 ? -28.527 -10.669 17.879 1.00 60.62 270 LYS A CA 1
ATOM 2075 C C . LYS A 1 270 ? -28.508 -10.102 16.462 1.00 60.62 270 LYS A C 1
ATOM 2077 O O . LYS A 1 270 ? -28.535 -10.851 15.490 1.00 60.62 270 LYS A O 1
ATOM 2082 N N . VAL A 1 271 ? -28.427 -8.779 16.357 1.00 66.69 271 VAL A N 1
ATOM 2083 C CA . VAL A 1 271 ? -28.179 -8.103 15.078 1.00 66.69 271 VAL A CA 1
ATOM 2084 C C . VAL A 1 271 ? -26.715 -8.306 14.710 1.00 66.69 271 VAL A C 1
ATOM 2086 O O . VAL A 1 271 ? -25.840 -8.161 15.561 1.00 66.69 271 VAL A O 1
ATOM 2089 N N . GLY A 1 272 ? -26.463 -8.660 13.457 1.00 66.75 272 GLY A N 1
ATOM 2090 C CA . GLY A 1 272 ? -25.127 -8.858 12.926 1.00 66.75 272 GLY A CA 1
ATOM 2091 C C . GLY A 1 272 ? -24.983 -8.198 11.576 1.00 66.75 272 GLY A C 1
ATOM 2092 O O . GLY A 1 272 ? -25.914 -8.238 10.775 1.00 66.75 272 GLY A O 1
ATOM 2093 N N . ASN A 1 273 ? -23.822 -7.604 11.330 1.00 69.19 273 ASN A N 1
ATOM 2094 C CA . ASN A 1 273 ? -23.547 -6.918 10.075 1.00 69.19 273 ASN A CA 1
ATOM 2095 C C . ASN A 1 273 ? -22.529 -7.705 9.248 1.00 69.19 273 ASN A C 1
ATOM 2097 O O . ASN A 1 273 ? -21.525 -8.187 9.777 1.00 69.19 273 ASN A O 1
ATOM 2101 N N . SER A 1 274 ? -22.753 -7.806 7.939 1.00 75.56 274 SER A N 1
ATOM 2102 C CA . SER A 1 274 ? -21.731 -8.265 7.001 1.00 75.56 274 SER A CA 1
ATOM 2103 C C . SER A 1 274 ? -21.568 -7.244 5.888 1.00 75.56 274 SER A C 1
ATOM 2105 O O . SER A 1 274 ? -22.550 -6.806 5.299 1.00 75.56 274 SER A O 1
ATOM 2107 N N . ILE A 1 275 ? -20.324 -6.852 5.639 1.00 75.88 275 ILE A N 1
ATOM 2108 C CA . ILE A 1 275 ? -19.941 -5.916 4.586 1.00 75.88 275 ILE A CA 1
ATOM 2109 C C . ILE A 1 275 ? -19.036 -6.675 3.623 1.00 75.88 275 ILE A C 1
ATOM 2111 O O . ILE A 1 275 ? -18.135 -7.388 4.064 1.00 75.88 275 ILE A O 1
ATOM 2115 N N . VAL A 1 276 ? -19.275 -6.519 2.326 1.00 76.81 276 VAL A N 1
ATOM 2116 C CA . VAL A 1 276 ? -18.394 -7.002 1.261 1.00 76.81 276 VAL A CA 1
ATOM 2117 C C . VAL A 1 276 ? -17.880 -5.800 0.481 1.00 76.81 276 VAL A C 1
ATOM 2119 O O . VAL A 1 276 ? -18.656 -4.896 0.174 1.00 76.81 276 VAL A O 1
ATOM 2122 N N . PHE A 1 277 ? -16.578 -5.762 0.211 1.00 74.44 277 PHE A N 1
ATOM 2123 C CA . PHE A 1 277 ? -16.003 -4.774 -0.694 1.00 74.44 277 PHE A CA 1
ATOM 2124 C C . PHE A 1 277 ? -16.057 -5.299 -2.128 1.00 74.44 277 PHE A C 1
ATOM 2126 O O . PHE A 1 277 ? -15.828 -6.481 -2.366 1.00 74.44 277 PHE A O 1
ATOM 2133 N N . LEU A 1 278 ? -16.401 -4.415 -3.063 1.00 69.38 278 LEU A N 1
ATOM 2134 C CA . LEU A 1 278 ? -16.443 -4.687 -4.497 1.00 69.38 278 LEU A CA 1
ATOM 2135 C C . LEU A 1 278 ? -15.599 -3.627 -5.198 1.00 69.38 278 LEU A C 1
ATOM 2137 O O . LEU A 1 278 ? -15.685 -2.446 -4.847 1.00 69.38 278 LEU A O 1
ATOM 2141 N N . ASN A 1 279 ? -14.791 -4.034 -6.172 1.00 66.12 279 ASN A N 1
ATOM 2142 C CA . ASN A 1 279 ? -13.985 -3.103 -6.944 1.00 66.12 279 ASN A CA 1
ATOM 2143 C C . ASN A 1 279 ? -14.766 -2.554 -8.154 1.00 66.12 279 ASN A C 1
ATOM 2145 O O . ASN A 1 279 ? -15.291 -3.316 -8.967 1.00 66.12 279 ASN A O 1
ATOM 2149 N N . ASP A 1 280 ? -14.795 -1.226 -8.298 1.00 53.44 280 ASP A N 1
ATOM 2150 C CA . ASP A 1 280 ? -15.502 -0.501 -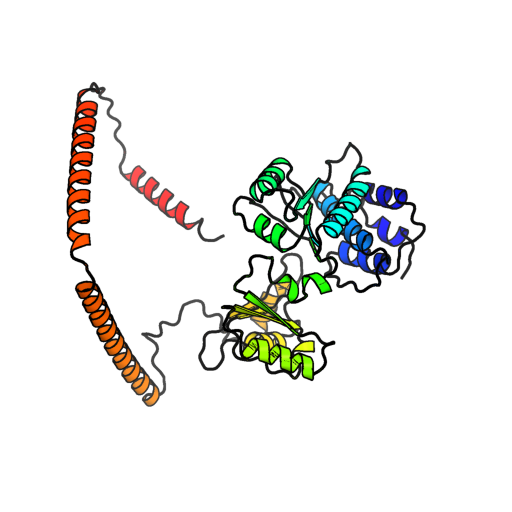9.371 1.00 53.44 280 ASP A CA 1
ATOM 2151 C C . ASP A 1 280 ? -14.817 -0.674 -10.750 1.00 53.44 280 ASP A C 1
ATOM 2153 O O . ASP A 1 280 ? -15.417 -0.509 -11.808 1.00 53.44 280 ASP A O 1
ATOM 2157 N N . GLY A 1 281 ? -13.536 -1.064 -10.766 1.00 48.78 281 GLY A N 1
ATOM 2158 C CA . GLY A 1 281 ? -12.745 -1.236 -11.991 1.00 48.78 281 GLY A CA 1
ATOM 2159 C C . GLY A 1 281 ? -12.862 -2.600 -12.690 1.00 48.78 281 GLY A C 1
ATOM 2160 O O . GLY A 1 281 ? -12.129 -2.836 -13.654 1.00 48.78 281 GLY A O 1
ATOM 2161 N N . GLY A 1 282 ? -13.713 -3.519 -12.215 1.00 55.75 282 GLY A N 1
ATOM 2162 C CA . GLY A 1 282 ? -13.780 -4.905 -12.701 1.00 55.75 282 GLY A CA 1
ATOM 2163 C C . GLY A 1 282 ? -15.197 -5.467 -12.869 1.00 55.75 282 GLY A C 1
ATOM 2164 O O . GLY A 1 282 ? -16.193 -4.820 -12.569 1.00 55.75 282 GLY A O 1
ATOM 2165 N N . ASN A 1 283 ? -15.294 -6.732 -13.304 1.00 56.69 283 ASN A N 1
ATOM 2166 C CA . ASN A 1 283 ? -16.567 -7.473 -13.420 1.00 56.69 283 ASN A CA 1
ATOM 2167 C C . ASN A 1 283 ? -17.239 -7.776 -12.058 1.00 56.69 283 ASN A C 1
ATOM 2169 O O . ASN A 1 283 ? -18.251 -8.473 -12.026 1.00 56.69 283 ASN A O 1
ATOM 2173 N N . GLU A 1 284 ? -16.683 -7.283 -10.949 1.00 61.97 284 GLU A N 1
ATOM 2174 C CA . GLU A 1 284 ? -17.178 -7.485 -9.584 1.00 61.97 284 GLU A CA 1
ATOM 2175 C C . GLU A 1 284 ? -18.434 -6.665 -9.282 1.00 61.97 284 GLU A C 1
ATOM 2177 O O . GLU A 1 284 ? -19.186 -7.030 -8.390 1.00 61.97 284 GLU A O 1
ATOM 2182 N N . ILE A 1 285 ? -18.742 -5.622 -10.059 1.00 63.84 285 ILE A N 1
ATOM 2183 C CA . ILE A 1 285 ? -20.027 -4.909 -9.952 1.00 63.84 285 ILE A CA 1
ATOM 2184 C C . ILE A 1 285 ? -21.197 -5.851 -10.278 1.00 63.84 285 ILE A C 1
ATOM 2186 O O . ILE A 1 285 ? -22.208 -5.853 -9.578 1.00 63.84 285 ILE A O 1
ATOM 2190 N N . ASN A 1 286 ? -21.020 -6.739 -11.265 1.00 65.50 286 ASN A N 1
ATOM 2191 C CA . ASN A 1 286 ? -22.017 -7.756 -11.624 1.00 65.50 286 ASN A CA 1
ATOM 2192 C C . ASN A 1 286 ? -22.242 -8.784 -10.498 1.00 65.50 286 ASN A C 1
ATOM 2194 O O . ASN A 1 286 ? -23.149 -9.609 -10.591 1.00 65.50 286 ASN A O 1
ATOM 2198 N N . TYR A 1 287 ? -21.415 -8.772 -9.444 1.00 69.94 287 TYR A N 1
ATOM 2199 C CA . TYR A 1 287 ? -21.635 -9.580 -8.249 1.00 69.94 287 TYR A CA 1
ATOM 2200 C C . TYR A 1 287 ? -22.928 -9.185 -7.535 1.00 69.94 287 TYR A C 1
ATOM 2202 O O . TYR A 1 287 ? -23.605 -10.059 -7.002 1.00 69.94 287 TYR A O 1
ATOM 2210 N N . VAL A 1 288 ? -23.296 -7.897 -7.556 1.00 68.25 288 VAL A N 1
ATOM 2211 C CA . VAL A 1 288 ? -24.561 -7.418 -6.979 1.00 68.25 288 VAL A CA 1
ATOM 2212 C C . VAL A 1 288 ? -25.730 -8.065 -7.714 1.00 68.25 288 VAL A C 1
ATOM 2214 O O . VAL A 1 288 ? -26.514 -8.773 -7.088 1.00 68.25 288 VAL A O 1
ATOM 2217 N N . ASP A 1 289 ? -25.760 -7.956 -9.043 1.00 69.69 289 ASP A N 1
ATOM 2218 C CA . ASP A 1 289 ? -26.792 -8.577 -9.883 1.00 69.69 289 ASP A CA 1
ATOM 2219 C C . ASP A 1 289 ? -26.816 -10.108 -9.729 1.00 69.69 289 ASP A C 1
ATOM 2221 O O . ASP A 1 289 ? -27.874 -10.738 -9.684 1.00 69.69 289 ASP A O 1
ATOM 2225 N N . PHE A 1 290 ? -25.645 -10.743 -9.644 1.00 70.75 290 PHE A N 1
ATOM 2226 C CA . PHE A 1 290 ? -25.523 -12.184 -9.431 1.00 70.75 290 PHE A CA 1
ATOM 2227 C C . PHE A 1 290 ? -26.105 -12.613 -8.080 1.00 70.75 290 PHE A C 1
ATOM 2229 O O . PHE A 1 290 ? -26.840 -13.602 -8.014 1.00 70.75 290 PHE A O 1
ATOM 2236 N N . MET A 1 291 ? -25.816 -11.866 -7.015 1.00 69.25 291 MET A N 1
ATOM 2237 C CA . MET A 1 291 ? -26.361 -12.122 -5.686 1.00 69.25 291 MET A CA 1
ATOM 2238 C C . MET A 1 291 ? -27.866 -11.857 -5.645 1.00 69.25 291 MET A C 1
ATOM 2240 O O . MET A 1 291 ? -28.595 -12.692 -5.120 1.00 69.25 291 MET A O 1
ATOM 2244 N N . GLU A 1 292 ? -28.357 -10.778 -6.256 1.00 67.50 292 GLU A N 1
ATOM 2245 C CA . GLU A 1 292 ? -29.793 -10.481 -6.352 1.00 67.50 292 GLU A CA 1
ATOM 2246 C C . GLU A 1 292 ? -30.577 -11.593 -7.060 1.00 67.50 292 GLU A C 1
ATOM 2248 O O . 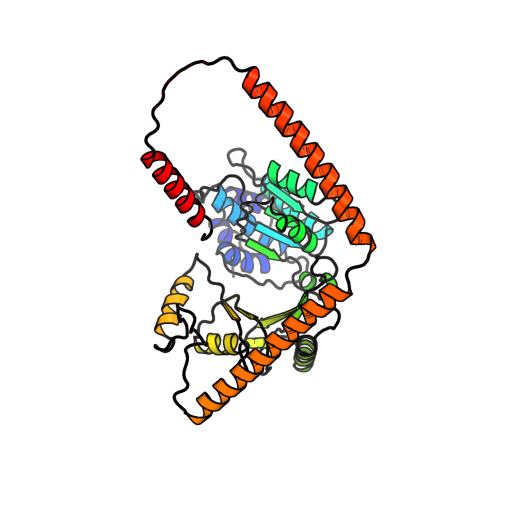GLU A 1 292 ? -31.656 -11.971 -6.610 1.00 67.50 292 GLU A O 1
ATOM 2253 N N . ASN A 1 293 ? -30.019 -12.169 -8.129 1.00 65.19 293 ASN A N 1
ATOM 2254 C CA . ASN A 1 293 ? -30.672 -13.236 -8.893 1.00 65.19 293 ASN A CA 1
ATOM 2255 C C . ASN A 1 293 ? -30.551 -14.629 -8.255 1.00 65.19 293 ASN A C 1
ATOM 2257 O O . ASN A 1 293 ? -31.351 -15.515 -8.563 1.00 65.19 293 ASN A O 1
ATOM 2261 N N . THR A 1 294 ? -29.537 -14.850 -7.414 1.00 62.50 294 THR A N 1
ATOM 2262 C CA . THR A 1 294 ? -29.251 -16.170 -6.822 1.00 62.50 294 THR A CA 1
ATOM 2263 C C . THR A 1 294 ? -29.765 -16.297 -5.387 1.00 62.50 294 THR A C 1
ATOM 2265 O O . THR A 1 294 ? -29.989 -17.406 -4.900 1.00 62.50 294 THR A O 1
ATOM 2268 N N . MET A 1 295 ? -29.991 -15.176 -4.699 1.00 60.16 295 MET A N 1
ATOM 2269 C CA . MET A 1 295 ? -30.608 -15.158 -3.376 1.00 60.16 295 MET A CA 1
ATOM 2270 C C . MET A 1 295 ? -32.115 -15.465 -3.487 1.00 60.16 295 MET A C 1
ATOM 2272 O O . MET A 1 295 ? -32.752 -15.095 -4.473 1.00 60.16 295 MET A O 1
ATOM 2276 N N . PRO A 1 296 ? -32.721 -16.157 -2.503 1.00 52.31 296 PRO A N 1
ATOM 2277 C CA . PRO A 1 296 ? -34.155 -16.442 -2.513 1.00 52.31 296 PRO A CA 1
ATOM 2278 C C . PRO A 1 296 ? -34.981 -15.163 -2.707 1.00 52.31 296 PRO A C 1
ATOM 2280 O O . PRO A 1 296 ? -34.659 -14.143 -2.109 1.00 52.31 296 PRO A O 1
ATOM 2283 N N . ILE A 1 297 ? -36.067 -15.244 -3.489 1.00 47.00 297 ILE A N 1
ATOM 2284 C CA . ILE A 1 297 ? -36.974 -14.123 -3.830 1.00 47.00 297 ILE A CA 1
ATOM 2285 C C . ILE A 1 297 ? -37.545 -13.427 -2.574 1.00 47.00 297 ILE A C 1
ATOM 2287 O O . ILE A 1 297 ? -37.866 -12.243 -2.618 1.00 47.00 297 ILE A O 1
ATOM 2291 N N . ASP A 1 298 ? -37.566 -14.114 -1.428 1.00 45.25 298 ASP A N 1
ATOM 2292 C CA . ASP A 1 298 ? -37.812 -13.534 -0.098 1.00 45.25 298 ASP A CA 1
ATOM 2293 C C . ASP A 1 298 ? -36.536 -12.894 0.499 1.00 45.25 298 ASP A C 1
ATOM 2295 O O . ASP A 1 298 ? -36.199 -13.083 1.673 1.00 45.25 298 ASP A O 1
ATOM 2299 N N . GLY A 1 299 ? -35.782 -12.181 -0.342 1.00 40.94 299 GLY A N 1
ATOM 2300 C CA . GLY A 1 299 ? -34.506 -11.559 -0.022 1.00 40.94 299 GLY A CA 1
ATOM 2301 C C . GLY A 1 299 ? -34.623 -10.631 1.183 1.00 40.94 299 GLY A C 1
ATOM 2302 O O . GLY A 1 299 ? -35.494 -9.769 1.249 1.00 40.94 299 GLY A O 1
ATOM 2303 N N . TRP A 1 300 ? -33.708 -10.780 2.142 1.00 46.72 300 TRP A N 1
ATOM 2304 C CA . TRP A 1 300 ? -33.640 -9.974 3.370 1.00 46.72 300 TRP A CA 1
ATOM 2305 C C . TRP A 1 300 ? -33.117 -8.539 3.148 1.00 46.72 300 TRP A C 1
ATOM 2307 O O . TRP A 1 300 ? -32.606 -7.911 4.072 1.00 46.72 300 TRP A O 1
ATOM 2317 N N . LEU A 1 301 ? -33.264 -7.999 1.939 1.00 41.94 301 LEU A N 1
ATOM 2318 C CA . LEU A 1 301 ? -33.161 -6.568 1.660 1.00 41.94 301 LEU A CA 1
ATOM 2319 C C . LEU A 1 301 ? -34.574 -5.980 1.697 1.00 41.94 301 LEU A C 1
ATOM 2321 O O . LEU A 1 301 ? -35.178 -5.673 0.675 1.00 41.94 301 LEU A O 1
ATOM 2325 N N . THR A 1 302 ? -35.131 -5.848 2.900 1.00 37.12 302 THR A N 1
ATOM 2326 C CA . THR A 1 302 ? -36.280 -4.964 3.093 1.00 37.12 302 THR A CA 1
ATOM 2327 C C . THR A 1 302 ? -35.762 -3.539 3.213 1.00 37.12 302 THR A C 1
ATOM 2329 O O . THR A 1 302 ? -35.271 -3.145 4.274 1.00 37.12 302 THR A O 1
ATOM 2332 N N . ASP A 1 303 ? -35.924 -2.752 2.153 1.00 46.53 303 ASP A N 1
ATOM 2333 C CA . ASP A 1 303 ? -36.231 -1.346 2.366 1.00 46.53 303 ASP A CA 1
ATOM 2334 C C . ASP A 1 303 ? -37.567 -1.255 3.118 1.00 46.53 303 ASP A C 1
ATOM 2336 O O . ASP A 1 303 ? -38.524 -1.975 2.827 1.00 46.53 303 ASP A O 1
ATOM 2340 N N . ILE A 1 304 ? -37.606 -0.323 4.072 1.00 43.88 304 ILE A N 1
ATOM 2341 C CA . ILE A 1 304 ? -38.617 -0.060 5.110 1.00 43.88 304 ILE A CA 1
ATOM 2342 C C . ILE A 1 304 ? -38.369 -0.848 6.418 1.00 43.88 304 ILE A C 1
ATOM 2344 O O . ILE A 1 304 ? -38.526 -2.069 6.459 1.00 43.88 304 ILE A O 1
ATOM 2348 N N . PRO A 1 305 ? -38.049 -0.163 7.538 1.00 42.16 305 PRO A N 1
ATOM 2349 C CA . PRO A 1 305 ? -37.938 -0.814 8.835 1.00 42.16 305 PRO A CA 1
ATOM 2350 C C . PRO A 1 305 ? -39.301 -1.383 9.242 1.00 42.16 305 PRO A C 1
ATOM 2352 O O . PRO A 1 305 ? -40.299 -0.662 9.313 1.00 42.16 305 PRO A O 1
ATOM 2355 N N . LEU A 1 306 ? -39.330 -2.682 9.535 1.00 39.75 306 LEU A N 1
ATOM 2356 C CA . LEU A 1 306 ? -40.464 -3.337 10.175 1.00 39.75 306 LEU A CA 1
ATOM 2357 C C . LEU A 1 306 ? -40.706 -2.665 11.534 1.00 39.75 306 LEU A C 1
ATOM 2359 O O . LEU A 1 306 ? -39.904 -2.776 12.461 1.00 39.75 306 LEU A O 1
ATOM 2363 N N . ASP A 1 307 ? -41.809 -1.925 11.628 1.00 47.00 307 ASP A N 1
ATOM 2364 C CA . ASP A 1 307 ? -42.271 -1.287 12.856 1.00 47.00 307 ASP A CA 1
ATOM 2365 C C . ASP A 1 307 ? -42.705 -2.381 13.847 1.00 47.00 307 ASP A C 1
ATOM 2367 O O . ASP A 1 307 ? -43.832 -2.885 13.807 1.00 47.00 307 ASP A O 1
ATOM 2371 N N . MET A 1 308 ? -41.776 -2.790 14.716 1.00 44.06 308 MET A N 1
ATOM 2372 C CA . MET A 1 308 ? -41.973 -3.835 15.729 1.00 44.06 308 MET A CA 1
ATOM 2373 C C . MET A 1 308 ? -43.084 -3.498 16.736 1.00 44.06 308 MET A C 1
ATOM 2375 O O . MET A 1 308 ? -43.586 -4.399 17.418 1.00 44.06 308 MET A O 1
ATOM 2379 N N . ASP A 1 309 ? -43.520 -2.235 16.797 1.00 45.06 309 ASP A N 1
ATOM 2380 C CA . ASP A 1 309 ? -44.676 -1.827 17.595 1.00 45.06 309 ASP A CA 1
ATOM 2381 C C . ASP A 1 309 ? -46.006 -2.255 16.944 1.00 45.06 309 ASP A C 1
ATOM 2383 O O . ASP A 1 309 ? -47.017 -2.378 17.640 1.00 45.06 309 ASP A O 1
ATOM 2387 N N . LYS A 1 310 ? -46.019 -2.550 15.635 1.00 45.44 310 LYS A N 1
ATOM 2388 C CA . LYS A 1 310 ? -47.215 -2.944 14.863 1.00 45.44 310 LYS A CA 1
ATOM 2389 C C . LYS A 1 310 ? -47.234 -4.403 14.400 1.00 45.44 310 LYS A C 1
ATOM 2391 O O . LYS A 1 310 ? -48.230 -4.833 13.819 1.00 45.44 310 LYS A O 1
ATOM 2396 N N . TYR A 1 311 ? -46.179 -5.176 14.652 1.00 49.00 311 TYR A N 1
ATOM 2397 C CA . TYR A 1 311 ? -46.113 -6.581 14.241 1.00 49.00 311 TYR A CA 1
ATOM 2398 C C . TYR A 1 311 ? -46.878 -7.497 15.214 1.00 49.00 311 TYR A C 1
ATOM 2400 O O . TYR A 1 311 ? -46.569 -7.530 16.406 1.00 49.00 311 TYR A O 1
ATOM 2408 N N . ALA A 1 312 ? -47.862 -8.243 14.702 1.00 51.00 312 ALA A N 1
ATOM 2409 C CA . ALA A 1 312 ? -48.639 -9.226 15.457 1.00 51.00 312 ALA A CA 1
ATOM 2410 C C . ALA A 1 312 ? -48.248 -10.648 15.031 1.00 51.00 312 ALA A C 1
ATOM 2412 O O . ALA A 1 312 ? -48.290 -10.978 13.843 1.00 51.00 312 ALA A O 1
ATOM 2413 N N . TYR A 1 313 ? -47.878 -11.507 15.983 1.00 56.62 313 TYR A N 1
ATOM 2414 C CA . TYR A 1 313 ? -47.579 -12.905 15.674 1.00 56.62 313 TYR A CA 1
ATOM 2415 C C . TYR A 1 313 ? -48.849 -13.669 15.266 1.00 56.62 313 TYR A C 1
ATOM 2417 O O . TYR A 1 313 ? -49.890 -13.560 15.910 1.00 56.62 313 TYR A O 1
ATOM 2425 N N . ALA A 1 314 ? -48.743 -14.511 14.231 1.00 50.91 314 ALA A N 1
ATOM 2426 C CA . ALA A 1 314 ? -49.838 -15.380 13.780 1.00 50.91 314 ALA A CA 1
ATOM 2427 C C . ALA A 1 314 ? -50.261 -16.430 14.833 1.00 50.91 314 ALA A C 1
ATOM 2429 O O . ALA A 1 314 ? -51.376 -16.944 14.797 1.00 50.91 314 ALA A O 1
ATOM 2430 N N . ASP A 1 315 ? -49.372 -16.744 15.779 1.00 67.00 315 ASP A N 1
ATOM 2431 C CA . ASP A 1 315 ? -49.619 -17.636 16.911 1.00 67.00 315 ASP A CA 1
ATOM 2432 C C . ASP A 1 315 ? -50.083 -16.822 18.131 1.00 67.00 315 ASP A C 1
ATOM 2434 O O . ASP A 1 315 ? -49.315 -16.056 18.723 1.00 67.00 315 ASP A O 1
ATOM 2438 N N . ALA A 1 316 ? -51.346 -17.013 18.522 1.00 72.12 316 ALA A N 1
ATOM 2439 C CA . ALA A 1 316 ? -51.992 -16.266 19.599 1.00 72.12 316 ALA A CA 1
ATOM 2440 C C . ALA A 1 316 ? -51.303 -16.426 20.969 1.00 72.12 316 ALA A C 1
ATOM 2442 O O . ALA A 1 316 ? -51.360 -15.513 21.796 1.00 72.12 316 ALA A O 1
ATOM 2443 N N . ALA A 1 317 ? -50.631 -17.554 21.226 1.00 70.62 317 ALA A N 1
ATOM 2444 C CA . ALA A 1 317 ? -49.905 -17.764 22.478 1.00 70.62 317 ALA A CA 1
ATOM 2445 C C . ALA A 1 317 ? -48.599 -16.955 22.509 1.00 70.62 317 ALA A C 1
ATOM 2447 O O . ALA A 1 317 ? -48.252 -16.367 23.537 1.00 70.62 317 ALA A O 1
ATOM 2448 N N . LYS A 1 318 ? -47.907 -16.868 21.365 1.00 59.12 318 LYS A N 1
ATOM 2449 C CA . LYS A 1 318 ? -46.696 -16.049 21.216 1.00 59.12 318 LYS A CA 1
ATOM 2450 C C . LYS A 1 318 ? -47.006 -14.557 21.247 1.00 59.12 318 LYS A C 1
ATOM 2452 O O . LYS A 1 318 ? -46.260 -13.809 21.874 1.00 59.12 318 LYS A O 1
ATOM 2457 N N . GLU A 1 319 ? -48.118 -14.130 20.649 1.00 68.75 319 GLU A N 1
ATOM 2458 C CA . GLU A 1 319 ? -48.526 -12.721 20.686 1.00 68.75 319 GLU A CA 1
ATOM 2459 C C . GLU A 1 319 ? -48.894 -12.264 22.100 1.00 68.75 319 GLU A C 1
ATOM 2461 O O . GLU A 1 319 ? -48.489 -11.185 22.534 1.00 68.75 319 GLU A O 1
ATOM 2466 N N . LYS A 1 320 ? -49.567 -13.121 22.874 1.00 75.94 320 LYS A N 1
ATOM 2467 C CA . LYS A 1 320 ? -49.864 -12.837 24.281 1.00 75.94 320 LYS A CA 1
ATOM 2468 C C . LYS A 1 320 ? -48.589 -12.665 25.116 1.00 75.94 320 LYS A C 1
ATOM 2470 O O . LYS A 1 320 ? -48.471 -11.687 25.850 1.00 75.94 320 LYS A O 1
ATOM 2475 N N . SER A 1 321 ? -47.619 -13.568 24.961 1.00 71.75 321 SER A N 1
ATOM 2476 C CA . SER A 1 321 ? -46.339 -13.486 25.680 1.00 71.75 321 SER A CA 1
ATOM 2477 C C . SER A 1 321 ? -45.527 -12.243 25.284 1.00 71.75 321 SER A C 1
ATOM 2479 O O . SER A 1 321 ? -44.916 -11.601 26.141 1.00 71.75 321 SER A O 1
ATOM 2481 N N . ARG A 1 322 ? -45.581 -11.840 24.006 1.00 72.25 322 ARG A N 1
ATOM 2482 C CA . ARG A 1 322 ? -44.972 -10.593 23.523 1.00 72.25 322 ARG A CA 1
ATOM 2483 C C . ARG A 1 322 ? -45.584 -9.372 24.211 1.00 72.25 322 ARG A C 1
ATOM 2485 O O . ARG A 1 322 ? -44.840 -8.546 24.737 1.00 72.25 322 ARG A O 1
ATOM 2492 N N . LEU A 1 323 ? -46.914 -9.272 24.242 1.00 75.81 323 LEU A N 1
ATOM 2493 C CA . LEU A 1 323 ? -47.624 -8.142 24.850 1.00 75.81 323 LEU A CA 1
ATOM 2494 C C . LEU A 1 323 ? -47.349 -8.019 26.356 1.00 75.81 323 LEU A C 1
ATOM 2496 O O . LEU A 1 323 ? -47.124 -6.912 26.843 1.00 75.81 323 LEU A O 1
ATOM 2500 N N . GLU A 1 324 ? -47.291 -9.141 27.076 1.00 80.62 324 GLU A N 1
ATOM 2501 C CA . GLU A 1 324 ? -46.928 -9.163 28.501 1.00 80.62 324 GLU A CA 1
ATOM 2502 C C . GLU A 1 324 ? -45.491 -8.650 28.717 1.00 80.62 324 GLU A C 1
ATOM 2504 O O . GLU A 1 324 ? -45.267 -7.762 29.541 1.00 80.62 324 GLU A O 1
ATOM 2509 N N . SER A 1 325 ? -44.530 -9.102 27.902 1.00 69.12 325 SER A N 1
ATOM 2510 C CA . SER A 1 325 ? -43.129 -8.656 27.994 1.00 69.12 325 SER A CA 1
ATOM 2511 C C . SER A 1 325 ? -42.923 -7.170 27.650 1.00 69.12 325 SER A C 1
ATOM 2513 O O . SER A 1 325 ? -42.079 -6.491 28.243 1.00 69.12 325 SER A O 1
ATOM 2515 N N . LEU A 1 326 ? -43.713 -6.638 26.711 1.00 68.38 326 LEU A N 1
ATOM 2516 C CA . LEU A 1 326 ? -43.701 -5.222 26.333 1.00 68.38 326 LEU A CA 1
ATOM 2517 C C . LEU A 1 326 ? -44.219 -4.333 27.463 1.00 68.38 326 LEU A C 1
ATOM 2519 O O . LEU A 1 326 ? -43.620 -3.293 27.752 1.00 68.38 326 LEU A O 1
ATOM 2523 N N . GLU A 1 327 ? -45.294 -4.751 28.130 1.00 75.81 327 GLU A N 1
ATOM 2524 C CA . GLU A 1 327 ? -45.861 -4.012 29.257 1.00 75.81 327 GLU A CA 1
ATOM 2525 C C . GLU A 1 327 ? -44.906 -4.016 30.464 1.00 75.81 327 GLU A C 1
ATOM 2527 O O . GLU A 1 327 ? -44.672 -2.968 31.074 1.00 75.81 327 GLU A O 1
ATOM 2532 N N . GLU A 1 328 ? -44.252 -5.146 30.749 1.00 76.19 328 GLU A N 1
ATOM 2533 C CA . GLU A 1 328 ? -43.214 -5.238 31.785 1.00 76.19 328 GLU A CA 1
ATOM 2534 C C . GLU A 1 328 ? -42.023 -4.306 31.503 1.00 76.19 328 GLU A C 1
ATOM 2536 O O . GLU A 1 328 ? -41.585 -3.552 32.384 1.00 76.19 328 GLU A O 1
ATOM 2541 N N . ASN A 1 329 ? -41.526 -4.283 30.262 1.00 64.81 329 ASN A N 1
ATOM 2542 C CA . ASN A 1 329 ? -40.427 -3.401 29.861 1.00 64.81 329 ASN A CA 1
ATOM 2543 C C . ASN A 1 329 ? -40.809 -1.918 29.944 1.00 64.81 329 ASN A C 1
ATOM 2545 O O . ASN A 1 329 ? -40.018 -1.096 30.423 1.00 64.81 329 ASN A O 1
ATOM 2549 N N . LYS A 1 330 ? -42.033 -1.562 29.543 1.00 73.25 330 LYS A N 1
ATOM 2550 C CA . LYS A 1 330 ? -42.548 -0.190 29.638 1.00 73.25 330 LYS A CA 1
ATOM 2551 C C . LYS A 1 330 ? -42.630 0.272 31.092 1.00 73.25 330 LYS A C 1
ATOM 2553 O O . LYS A 1 330 ? -42.195 1.383 31.414 1.00 73.25 330 LYS A O 1
ATOM 2558 N N . GLN A 1 331 ? -43.106 -0.586 31.995 1.00 77.00 331 GLN A N 1
ATOM 2559 C CA . GLN A 1 331 ? -43.141 -0.287 33.429 1.00 77.00 331 GLN A CA 1
ATOM 2560 C C . GLN A 1 331 ? -41.735 -0.124 34.021 1.00 77.00 331 GLN A C 1
ATOM 2562 O O . GLN A 1 331 ? -41.497 0.815 34.793 1.00 77.00 331 GLN A O 1
ATOM 2567 N N . LYS A 1 332 ? -40.782 -0.971 33.615 1.00 74.88 332 LYS A N 1
ATOM 2568 C CA . LYS A 1 332 ? -39.376 -0.880 34.031 1.00 74.88 332 LYS A CA 1
ATOM 2569 C C . LYS A 1 332 ? -38.732 0.437 33.586 1.00 74.88 332 LYS A C 1
ATOM 2571 O O . LYS A 1 332 ? -38.167 1.147 34.415 1.00 74.88 332 LYS A O 1
ATOM 2576 N N . MET A 1 333 ? -38.909 0.838 32.325 1.00 66.00 333 MET A N 1
ATOM 2577 C CA . MET A 1 333 ? -38.369 2.105 31.811 1.00 66.00 333 MET A CA 1
ATOM 2578 C C . MET A 1 333 ? -38.931 3.336 32.535 1.00 66.00 333 MET A C 1
ATOM 2580 O O . MET A 1 333 ? -38.189 4.273 32.843 1.00 66.00 333 MET A O 1
ATOM 2584 N N . ILE A 1 334 ? -40.231 3.338 32.853 1.00 77.19 334 ILE A N 1
ATOM 2585 C CA . ILE A 1 334 ? -40.861 4.425 33.618 1.00 77.19 334 ILE A CA 1
ATOM 2586 C C . ILE A 1 334 ? -40.265 4.516 35.029 1.00 77.19 334 ILE A C 1
ATOM 2588 O O . ILE A 1 334 ? -40.039 5.622 35.537 1.00 77.19 334 ILE A O 1
ATOM 2592 N N . LYS A 1 335 ? -39.997 3.372 35.667 1.00 77.88 335 LYS A N 1
ATOM 2593 C CA . LYS A 1 335 ? -39.382 3.305 36.997 1.00 77.88 335 LYS A CA 1
ATOM 2594 C C . LYS A 1 335 ? -37.953 3.856 36.971 1.00 77.88 335 LYS A C 1
ATOM 2596 O O . LYS A 1 335 ? -37.651 4.775 37.737 1.00 77.88 335 LYS A O 1
ATOM 2601 N N . ASP A 1 336 ? -37.141 3.418 36.013 1.00 71.31 336 ASP A N 1
ATOM 2602 C CA . ASP A 1 336 ? -35.747 3.849 35.855 1.00 71.31 336 ASP A CA 1
ATOM 2603 C C . ASP A 1 336 ? -35.630 5.348 35.533 1.00 71.31 336 ASP A C 1
ATOM 2605 O O . ASP A 1 336 ? -34.725 6.041 36.008 1.00 71.31 336 ASP A O 1
ATOM 2609 N N . ALA A 1 337 ? -36.556 5.892 34.736 1.00 74.62 337 ALA A N 1
ATOM 2610 C CA . ALA A 1 337 ? -36.593 7.319 34.415 1.00 74.62 337 ALA A CA 1
ATOM 2611 C C . ALA A 1 337 ? -36.964 8.182 35.636 1.00 74.62 337 ALA A C 1
ATOM 2613 O O . ALA A 1 337 ? -36.391 9.261 35.844 1.00 74.62 337 ALA A O 1
ATOM 2614 N N . LYS A 1 338 ? -37.905 7.715 36.471 1.00 77.81 338 LYS A N 1
ATOM 2615 C CA . LYS A 1 338 ? -38.264 8.379 37.737 1.00 77.81 338 LYS A CA 1
ATOM 2616 C C . LYS A 1 338 ? -37.091 8.371 38.718 1.00 77.81 338 LYS A C 1
ATOM 2618 O O . LYS A 1 338 ? -36.825 9.393 39.355 1.00 77.81 338 LYS A O 1
ATOM 2623 N N . GLU A 1 339 ? -36.366 7.261 38.796 1.00 75.19 339 GLU A N 1
ATOM 2624 C CA . GLU A 1 339 ? -35.205 7.099 39.671 1.00 75.19 339 GLU A CA 1
ATOM 2625 C C . GLU A 1 339 ? -34.036 8.005 39.256 1.00 75.19 339 GLU A C 1
ATOM 2627 O O . GLU A 1 339 ? -33.526 8.769 40.081 1.00 75.19 339 GLU A O 1
ATOM 2632 N N . ARG A 1 340 ? -33.715 8.068 37.955 1.00 68.81 340 ARG A N 1
ATOM 2633 C CA . ARG A 1 340 ? -32.716 9.010 37.410 1.00 68.81 340 ARG A CA 1
ATOM 2634 C C . ARG A 1 340 ? -33.054 10.474 37.707 1.00 68.81 340 ARG A C 1
ATOM 2636 O O . ARG A 1 340 ? -32.180 11.240 38.118 1.00 68.81 340 ARG A O 1
ATOM 2643 N N . LYS A 1 341 ? -34.325 10.877 37.566 1.00 72.62 341 LYS A N 1
ATOM 2644 C CA . LYS A 1 341 ? -34.775 12.242 37.913 1.00 72.62 341 LYS A CA 1
ATOM 2645 C C . LYS A 1 341 ? -34.652 12.542 39.408 1.00 72.62 341 LYS A C 1
ATOM 2647 O O . LYS A 1 341 ? -34.334 13.676 39.769 1.00 72.62 341 LYS A O 1
ATOM 2652 N N . ARG A 1 342 ? -34.905 11.559 40.277 1.00 75.62 342 ARG A N 1
ATOM 2653 C CA . ARG A 1 342 ? -34.757 11.710 41.731 1.00 75.62 342 ARG A CA 1
ATOM 2654 C C . ARG A 1 342 ? -33.287 11.890 42.119 1.00 75.62 342 ARG A C 1
ATOM 2656 O O . ARG A 1 342 ? -32.972 12.860 42.803 1.00 75.62 342 ARG A O 1
ATOM 2663 N N . LEU A 1 343 ? -32.402 11.033 41.610 1.00 69.50 343 LEU A 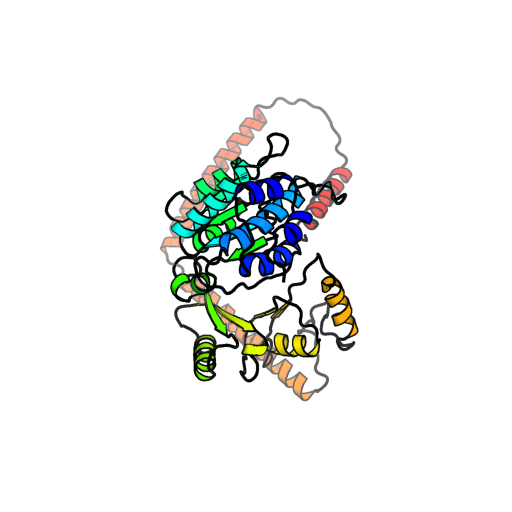N 1
ATOM 2664 C CA . LEU A 1 343 ? -30.955 11.096 41.857 1.00 69.50 343 LEU A CA 1
ATOM 2665 C C . LEU A 1 343 ? -30.344 12.415 41.356 1.00 69.50 343 LEU A C 1
ATOM 2667 O O . LEU A 1 343 ? -29.574 13.057 42.066 1.00 69.50 343 LEU A O 1
ATOM 2671 N N . SER A 1 344 ? -30.774 12.894 40.184 1.00 62.38 344 SER A N 1
ATOM 2672 C CA . SER A 1 344 ? -30.347 14.191 39.636 1.00 62.38 344 SER A CA 1
ATOM 2673 C C . SER A 1 344 ? -30.767 15.389 40.504 1.00 62.38 344 SER A C 1
ATOM 2675 O O . SER A 1 344 ? -30.022 16.363 40.621 1.00 62.38 344 SER A O 1
ATOM 2677 N N . LYS A 1 345 ? -31.940 15.332 41.152 1.00 66.44 345 LYS A N 1
ATOM 2678 C CA . LYS A 1 345 ? -32.385 16.381 42.087 1.00 66.44 345 LYS A CA 1
ATOM 2679 C C . LYS A 1 345 ? -31.633 16.340 43.416 1.00 66.44 345 LYS A C 1
ATOM 2681 O O . LYS A 1 345 ? -31.422 17.395 44.007 1.00 66.44 345 LYS A O 1
ATOM 2686 N N . GLN A 1 346 ? -31.241 15.152 43.870 1.00 63.69 346 GLN A N 1
ATOM 2687 C CA . GLN A 1 346 ? -30.566 14.955 45.153 1.00 63.69 346 GLN A CA 1
ATOM 2688 C C . GLN A 1 346 ? -29.071 15.330 45.091 1.00 63.69 346 GLN A C 1
ATOM 2690 O O . GLN A 1 346 ? -28.539 15.833 46.074 1.00 63.69 346 GLN A O 1
ATOM 2695 N N . ASN A 1 347 ? -28.431 15.205 43.920 1.00 57.53 347 ASN A N 1
ATOM 2696 C CA . ASN A 1 347 ? -27.000 15.491 43.717 1.00 57.53 347 ASN A CA 1
ATOM 2697 C C . ASN A 1 347 ? -26.660 16.939 43.300 1.00 57.53 347 ASN A C 1
ATOM 2699 O O . ASN A 1 347 ? -25.518 17.224 42.940 1.00 57.53 347 ASN A O 1
ATOM 2703 N N . LYS A 1 348 ? -27.603 17.893 43.353 1.00 45.97 348 LYS A N 1
ATOM 2704 C CA . LYS A 1 348 ? -27.278 19.313 43.113 1.00 45.97 348 LYS A CA 1
ATOM 2705 C C . LYS A 1 348 ? -26.706 19.969 44.375 1.00 45.97 348 LYS A C 1
ATOM 2707 O O . LYS A 1 348 ? -27.455 20.396 45.250 1.00 45.97 348 LYS A O 1
ATOM 2712 N N . SER A 1 349 ? -25.376 20.085 44.424 1.00 40.91 349 SER A N 1
ATOM 2713 C CA . SER A 1 349 ? -24.624 20.829 45.446 1.00 40.91 349 SER A CA 1
ATOM 2714 C C . SER A 1 349 ? -25.006 22.318 45.483 1.00 40.91 349 SER A C 1
ATOM 2716 O O . SER A 1 349 ? -25.173 22.965 44.442 1.00 40.91 349 SER A O 1
ATOM 2718 N N . TRP A 1 350 ? -25.118 22.857 46.703 1.00 40.38 350 TRP A N 1
ATOM 2719 C CA . TRP A 1 350 ? -25.498 24.236 47.044 1.00 40.38 350 TRP A CA 1
ATOM 2720 C C . TRP A 1 350 ? -24.629 25.309 46.355 1.00 40.38 350 TRP A C 1
ATOM 2722 O O . TRP A 1 350 ? -25.142 26.377 46.029 1.00 40.38 350 TRP A O 1
ATOM 2732 N N . SER A 1 351 ? -23.370 24.990 46.028 1.00 42.09 351 SER A N 1
ATOM 2733 C CA . SER A 1 351 ? -22.415 25.884 45.347 1.00 42.09 351 SER A CA 1
ATOM 2734 C C . SER A 1 351 ? -22.845 26.265 43.917 1.00 4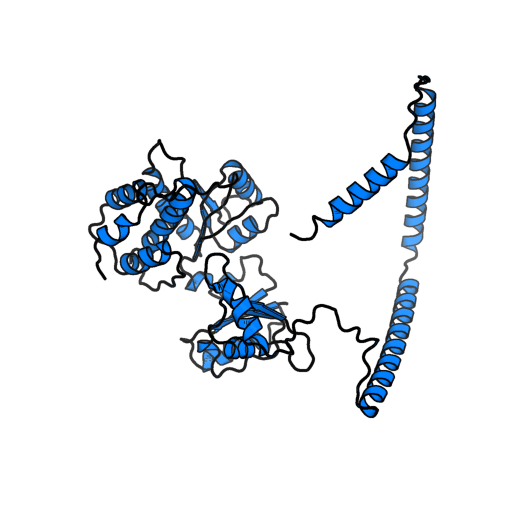2.09 351 SER A C 1
ATOM 2736 O O . SER A 1 351 ? -22.755 27.428 43.537 1.00 42.09 351 SER A O 1
ATOM 2738 N N . SER A 1 352 ? -23.470 25.351 43.167 1.00 47.62 352 SER A N 1
ATOM 2739 C CA . SER A 1 352 ? -23.893 25.604 41.775 1.00 47.62 352 SER A CA 1
ATOM 2740 C C . SER A 1 352 ? -25.044 26.613 41.616 1.00 47.62 352 SER A C 1
ATOM 2742 O O . SER A 1 352 ? -25.324 27.070 40.505 1.00 47.62 352 SER A O 1
ATOM 2744 N N . LYS A 1 353 ? -25.740 26.966 42.709 1.00 48.72 353 LYS A N 1
ATOM 2745 C CA . LYS A 1 353 ? -26.828 27.963 42.705 1.00 48.72 353 LYS A CA 1
ATOM 2746 C C . LYS A 1 353 ? -26.335 29.411 42.814 1.00 48.72 353 LYS A C 1
ATOM 2748 O O . LYS A 1 353 ? -27.104 30.309 42.479 1.00 48.72 353 LYS A O 1
ATOM 2753 N N . LEU A 1 354 ? -25.110 29.639 43.294 1.00 48.22 354 LEU A N 1
ATOM 2754 C CA . LEU A 1 354 ? -24.529 30.982 43.413 1.00 48.22 354 LEU A CA 1
ATOM 2755 C C . LEU A 1 354 ? -23.895 31.414 42.084 1.00 48.22 354 LEU A C 1
ATOM 2757 O O . LEU A 1 354 ? -24.311 32.441 41.547 1.00 48.22 354 LEU A O 1
ATOM 2761 N N . ASP A 1 355 ? -23.072 30.555 41.471 1.00 50.72 355 ASP A N 1
ATOM 2762 C CA . ASP A 1 355 ? -22.453 30.810 40.155 1.00 50.72 355 ASP A CA 1
ATOM 2763 C C . ASP A 1 355 ? -23.494 31.097 39.065 1.00 50.72 355 ASP A C 1
ATOM 2765 O O . ASP A 1 355 ? -23.348 31.989 38.232 1.00 50.72 355 ASP A O 1
ATOM 2769 N N . SER A 1 356 ? -24.612 30.368 39.093 1.00 53.50 356 SER A N 1
ATOM 2770 C CA . SER A 1 356 ? -25.700 30.551 38.129 1.00 53.50 356 SER A CA 1
ATOM 2771 C C . SER A 1 356 ? -26.484 31.856 38.321 1.00 53.50 356 SER A C 1
ATOM 2773 O O . SER A 1 356 ? -27.159 32.300 37.388 1.00 53.50 356 SER A O 1
ATOM 2775 N N . LYS A 1 357 ? -26.394 32.498 39.493 1.00 56.00 357 LYS A N 1
ATOM 2776 C CA . LYS A 1 357 ? -26.997 33.811 39.758 1.00 56.00 357 LYS A CA 1
ATOM 2777 C C . LYS A 1 357 ? -26.059 34.950 39.342 1.00 56.00 357 LYS A C 1
ATOM 2779 O O . LYS A 1 357 ? -26.539 35.913 38.746 1.00 56.00 357 LYS A O 1
ATOM 2784 N N . GLU A 1 358 ? -24.756 34.802 39.574 1.00 53.84 358 GLU A N 1
ATOM 2785 C CA . GLU A 1 358 ? -23.713 35.748 39.142 1.00 53.84 358 GLU A CA 1
ATOM 2786 C C . GLU A 1 358 ? -23.618 35.828 37.612 1.00 53.84 358 GLU A C 1
ATOM 2788 O O . GLU A 1 358 ? -23.804 36.902 37.039 1.00 53.84 358 GLU A O 1
ATOM 2793 N N . LEU A 1 359 ? -23.533 34.679 36.932 1.00 57.03 359 LEU A N 1
ATOM 2794 C CA . LEU A 1 359 ? -23.496 34.606 35.464 1.00 57.03 359 LEU A CA 1
ATOM 2795 C C . LEU A 1 359 ? -24.752 35.197 34.801 1.00 57.03 359 LEU A C 1
ATOM 2797 O O . LEU A 1 359 ? -24.704 35.700 33.676 1.00 57.03 359 LEU A O 1
ATOM 2801 N N . LYS A 1 360 ? -25.906 35.143 35.481 1.00 61.38 360 LYS A N 1
ATOM 2802 C CA . LYS A 1 360 ? -27.164 35.714 34.976 1.00 61.38 360 LYS A CA 1
ATOM 2803 C C . LYS A 1 360 ? -27.212 37.236 35.147 1.00 61.38 360 LYS A C 1
ATOM 2805 O O . LYS A 1 360 ? -27.790 37.913 34.299 1.00 61.38 360 LYS A O 1
ATOM 2810 N N . SER A 1 361 ? -26.586 37.759 36.202 1.00 59.59 361 SER A N 1
ATOM 2811 C CA . SER A 1 361 ? -26.409 39.198 36.422 1.00 59.59 361 SER A CA 1
ATOM 2812 C C . SER A 1 361 ? -25.498 39.801 35.351 1.00 59.59 361 SER A C 1
ATOM 2814 O O . SER A 1 361 ? -25.906 40.727 34.651 1.00 59.59 361 SER A O 1
ATOM 2816 N N . GLU A 1 362 ? -24.328 39.196 35.129 1.00 65.31 362 GLU A N 1
ATOM 2817 C CA . GLU A 1 362 ? -23.353 39.657 34.130 1.00 65.31 362 GLU A CA 1
ATOM 2818 C C . GLU A 1 362 ? -23.914 39.615 32.701 1.00 65.31 362 GLU A C 1
ATOM 2820 O O . GLU A 1 362 ? -23.716 40.535 31.901 1.00 65.31 362 GLU A O 1
ATOM 2825 N N . ARG A 1 363 ? -24.679 38.566 32.365 1.00 60.12 363 ARG A N 1
ATOM 2826 C CA . ARG A 1 363 ? -25.296 38.431 31.037 1.00 60.12 363 ARG A CA 1
ATOM 2827 C C . ARG A 1 363 ? -26.369 39.492 30.781 1.00 60.12 363 ARG A C 1
ATOM 2829 O O . ARG A 1 363 ? -26.456 39.994 29.660 1.00 60.12 363 ARG A O 1
ATOM 2836 N N . ASN A 1 364 ? -27.154 39.857 31.797 1.00 65.56 364 ASN A N 1
ATOM 2837 C CA . ASN A 1 364 ? -28.161 40.917 31.685 1.00 65.56 364 ASN A CA 1
ATOM 2838 C C . ASN A 1 364 ? -27.520 42.300 31.523 1.00 65.56 364 ASN A C 1
ATOM 2840 O O . ASN A 1 364 ? -27.990 43.104 30.720 1.00 65.56 364 ASN A O 1
ATOM 2844 N N . GLU A 1 365 ? -26.420 42.560 32.226 1.00 71.69 365 GLU A N 1
ATOM 2845 C CA . GLU A 1 365 ? -25.687 43.823 32.121 1.00 71.69 365 GLU A CA 1
ATOM 2846 C C . GLU A 1 365 ? -25.049 43.996 30.734 1.00 71.69 365 GLU A C 1
ATOM 2848 O O . GLU A 1 365 ? -25.123 45.067 30.127 1.00 71.69 365 GLU A O 1
ATOM 2853 N N . ARG A 1 366 ? -24.515 42.905 30.170 1.00 69.38 366 ARG A N 1
ATOM 2854 C CA . ARG A 1 366 ? -23.956 42.882 28.811 1.00 69.38 366 ARG A CA 1
ATOM 2855 C C . ARG A 1 366 ? -25.013 43.116 27.729 1.00 69.38 366 ARG A C 1
ATOM 2857 O O . ARG A 1 366 ? -24.735 43.798 26.745 1.00 69.38 366 ARG A O 1
ATOM 2864 N N . LEU A 1 367 ? -26.216 42.560 27.898 1.00 64.25 367 LEU A N 1
ATOM 2865 C CA . LEU A 1 367 ? -27.334 42.782 26.973 1.00 64.25 367 LEU A CA 1
ATOM 2866 C C . LEU A 1 367 ? -27.854 44.220 27.039 1.00 64.25 367 LEU A C 1
ATOM 2868 O O . LEU A 1 367 ? -28.191 44.783 26.000 1.00 64.25 367 LEU A O 1
ATOM 2872 N N . LYS A 1 368 ? -27.868 44.828 28.231 1.00 77.12 368 LYS A N 1
ATOM 2873 C CA . LYS A 1 368 ? -28.264 46.229 28.402 1.00 77.12 368 LYS A CA 1
ATOM 2874 C C . LYS A 1 368 ? -27.325 47.177 27.647 1.00 77.12 368 LYS A C 1
ATOM 2876 O O . LYS A 1 368 ? -27.813 47.978 26.860 1.00 77.12 368 LYS A O 1
ATOM 2881 N N . ARG A 1 369 ? -26.002 47.000 27.783 1.00 71.75 369 ARG A N 1
ATOM 2882 C CA . ARG A 1 369 ? -25.008 47.808 27.043 1.00 71.75 369 ARG A CA 1
ATOM 2883 C C . ARG A 1 369 ? -25.149 47.667 25.530 1.00 71.75 369 ARG A C 1
ATOM 2885 O O . ARG A 1 369 ? -25.169 48.664 24.826 1.00 71.75 369 ARG A O 1
ATOM 2892 N N . LYS A 1 370 ? -25.330 46.436 25.032 1.00 70.69 370 LYS A N 1
ATOM 2893 C CA . LYS A 1 370 ? -25.573 46.204 23.598 1.00 70.69 370 LYS A CA 1
ATOM 2894 C C . LYS A 1 370 ? -26.827 46.912 23.088 1.00 70.69 370 LYS A C 1
ATOM 2896 O O . LYS A 1 370 ? -26.838 47.363 21.952 1.00 70.69 370 LYS A O 1
ATOM 2901 N N . ARG A 1 371 ? -27.886 46.979 23.900 1.00 65.69 371 ARG A N 1
ATOM 2902 C CA . ARG A 1 371 ? -29.140 47.630 23.512 1.00 65.69 371 ARG A CA 1
ATOM 2903 C C . ARG A 1 371 ? -28.991 49.149 23.439 1.00 65.69 371 ARG A C 1
ATOM 2905 O O . ARG A 1 371 ? -29.457 49.731 22.472 1.00 65.69 371 ARG A O 1
ATOM 2912 N N . GLU A 1 372 ? -28.305 49.748 24.411 1.00 77.69 372 GLU A N 1
ATOM 2913 C CA . GLU A 1 372 ? -27.996 51.188 24.426 1.00 77.69 372 GLU A CA 1
ATOM 2914 C C . GLU A 1 372 ? -27.100 51.589 23.238 1.00 77.69 372 GLU A C 1
ATOM 2916 O O . GLU A 1 372 ? -27.280 52.651 22.652 1.00 77.69 372 GLU A O 1
ATOM 2921 N N . GLU A 1 373 ? -26.172 50.718 22.836 1.00 72.50 373 GLU A N 1
ATOM 2922 C CA . GLU A 1 373 ? -25.266 50.961 21.707 1.00 72.50 373 GLU A CA 1
ATOM 2923 C C . GLU A 1 373 ? -25.967 50.847 20.344 1.00 72.50 373 GLU A C 1
ATOM 2925 O O . GLU A 1 373 ? -25.750 51.684 19.472 1.00 72.50 373 GLU A O 1
ATOM 2930 N N . ILE A 1 374 ? -26.877 49.877 20.193 1.00 67.94 374 ILE A N 1
ATOM 2931 C CA . ILE A 1 374 ? -27.743 49.753 19.009 1.00 67.94 374 ILE A CA 1
ATOM 2932 C C . ILE A 1 374 ? -28.707 50.942 18.907 1.00 67.94 374 ILE A C 1
ATOM 2934 O O . ILE A 1 374 ? -28.891 51.490 17.828 1.00 67.94 374 ILE A O 1
ATOM 2938 N N . GLU A 1 375 ? -29.313 51.361 20.020 1.00 71.50 375 GLU A N 1
ATOM 2939 C CA . GLU A 1 375 ? -30.219 52.517 20.052 1.00 71.50 375 GLU A CA 1
ATOM 2940 C C . GLU A 1 375 ? -29.493 53.808 19.659 1.00 71.50 375 GLU A C 1
ATOM 2942 O O . GLU A 1 375 ? -30.031 54.613 18.904 1.00 71.50 375 GLU A O 1
ATOM 2947 N N . LYS A 1 376 ? -28.238 53.967 20.092 1.00 73.81 376 LYS A N 1
ATOM 2948 C CA . LYS A 1 376 ? -27.399 55.094 19.688 1.00 73.81 376 LYS A CA 1
ATOM 2949 C C . LYS A 1 376 ? -27.035 55.052 18.199 1.00 73.81 376 LYS A C 1
ATOM 2951 O O . LYS A 1 376 ? -27.082 56.091 17.554 1.00 73.81 376 LYS A O 1
ATOM 2956 N N . GLN A 1 377 ? -26.737 53.871 17.652 1.00 67.56 377 GLN A N 1
ATOM 2957 C CA . GLN A 1 377 ? -26.493 53.695 16.213 1.00 67.56 377 GLN A CA 1
ATOM 2958 C C . GLN A 1 377 ? -27.734 54.025 15.372 1.00 67.56 377 GLN A C 1
ATOM 2960 O O . GLN A 1 377 ? -27.621 54.724 14.374 1.00 67.56 377 GLN A O 1
ATOM 2965 N N . LEU A 1 378 ? -28.924 53.610 15.818 1.00 65.56 378 LEU A N 1
ATOM 2966 C CA . LEU A 1 378 ? -30.201 53.932 15.165 1.00 65.56 378 LEU A CA 1
ATOM 2967 C C . LEU A 1 378 ? -30.558 55.427 15.210 1.00 65.56 378 LEU A C 1
ATOM 2969 O O . LEU A 1 378 ? -31.310 55.894 14.364 1.00 65.56 378 LEU A O 1
ATOM 2973 N N . LEU A 1 379 ? -30.049 56.172 16.195 1.00 65.94 379 LEU A N 1
ATOM 2974 C CA . LEU A 1 379 ? -30.232 57.624 16.311 1.00 65.94 379 LEU A CA 1
ATOM 2975 C C . LEU A 1 379 ? -29.219 58.432 15.479 1.00 65.94 379 LEU A C 1
ATOM 2977 O O . LEU A 1 379 ? -29.460 59.613 15.235 1.00 65.94 379 LEU A O 1
ATOM 2981 N N . GLU A 1 380 ? -28.095 57.830 15.077 1.00 62.22 380 GLU A N 1
ATOM 2982 C CA . GLU A 1 380 ? -27.010 58.492 14.334 1.00 62.22 380 GLU A CA 1
ATOM 2983 C C . GLU A 1 380 ? -27.081 58.275 12.807 1.00 62.22 380 GLU A C 1
ATOM 2985 O O . GLU A 1 380 ? -26.368 58.963 12.077 1.00 62.22 380 GLU A O 1
ATOM 2990 N N . GLU A 1 381 ? -27.955 57.396 12.301 1.00 49.31 381 GLU A N 1
ATOM 2991 C CA . GLU A 1 381 ? -28.171 57.220 10.856 1.00 49.31 381 GLU A CA 1
ATOM 2992 C C . GLU A 1 381 ? -29.281 58.161 10.328 1.00 49.31 381 GLU A C 1
ATOM 2994 O O . GLU A 1 381 ? -30.438 58.046 10.743 1.00 49.31 381 GLU A O 1
ATOM 2999 N N . PRO A 1 382 ? -28.968 59.122 9.432 1.00 44.22 382 PRO A N 1
ATOM 3000 C CA . PRO A 1 382 ? -29.971 59.979 8.806 1.00 44.22 382 PRO A CA 1
ATOM 3001 C C . PRO A 1 382 ? -30.861 59.197 7.828 1.00 44.22 382 PRO A C 1
ATOM 3003 O O . PRO A 1 382 ? -30.404 58.305 7.119 1.00 44.22 382 PRO A O 1
ATOM 3006 N N . SER A 1 383 ? -32.147 59.561 7.805 1.00 50.19 383 SER A N 1
ATOM 3007 C CA . SER A 1 383 ? -33.180 58.968 6.957 1.00 50.19 383 SER A CA 1
ATOM 3008 C C . SER A 1 383 ? -32.955 59.289 5.478 1.00 50.19 383 SER A C 1
ATOM 3010 O O . SER A 1 383 ? -33.297 60.385 5.032 1.00 50.19 383 SER A O 1
ATOM 3012 N N . ASP A 1 384 ? -32.464 58.319 4.718 1.00 40.78 384 ASP A N 1
ATOM 3013 C CA . ASP A 1 384 ? -32.628 58.308 3.268 1.00 40.78 384 ASP A CA 1
ATOM 3014 C C . ASP A 1 384 ? -33.775 57.345 2.928 1.00 40.78 384 ASP A C 1
ATOM 3016 O O . ASP A 1 384 ? -33.664 56.121 3.018 1.00 40.78 384 ASP A O 1
ATOM 3020 N N . GLU A 1 385 ? -34.927 57.942 2.621 1.00 48.38 385 GLU A N 1
ATOM 3021 C CA . GLU A 1 385 ? -36.097 57.285 2.045 1.00 48.38 385 GLU A CA 1
ATOM 3022 C C . GLU A 1 385 ? -35.774 56.822 0.615 1.00 48.38 385 GLU A C 1
ATOM 3024 O O . GLU A 1 385 ? -35.784 57.625 -0.314 1.00 48.38 385 GLU A O 1
ATOM 3029 N N . GLU A 1 386 ? -35.560 55.521 0.413 1.00 39.38 386 GLU A N 1
ATOM 3030 C CA . GLU A 1 386 ? -35.810 54.879 -0.882 1.00 39.38 386 GLU A CA 1
ATOM 3031 C C . GLU A 1 386 ? -36.651 53.613 -0.683 1.00 39.38 386 GLU A C 1
ATOM 3033 O O . GLU A 1 386 ? -36.236 52.586 -0.144 1.00 39.38 386 GLU A O 1
ATOM 3038 N N . GLU A 1 387 ? -37.903 53.749 -1.102 1.00 43.00 387 GLU A N 1
ATOM 3039 C CA . GLU A 1 387 ? -38.972 52.766 -1.073 1.00 43.00 387 GLU A CA 1
ATOM 3040 C C . GLU A 1 387 ? -38.691 51.659 -2.109 1.00 43.00 387 GLU A C 1
ATOM 3042 O O . GLU A 1 387 ? -38.998 51.793 -3.292 1.00 43.00 387 GLU A O 1
ATOM 3047 N N . LEU A 1 388 ? -38.104 50.539 -1.676 1.00 36.81 388 LEU A N 1
ATOM 3048 C CA . LEU A 1 388 ? -38.063 49.302 -2.462 1.00 36.81 388 LEU A CA 1
ATOM 3049 C C . LEU A 1 388 ? -39.074 48.308 -1.889 1.00 36.81 388 LEU A C 1
ATOM 3051 O O . LEU A 1 388 ? -38.828 47.612 -0.905 1.00 36.81 388 LEU A O 1
ATOM 3055 N N . ALA A 1 389 ? -40.241 48.264 -2.529 1.00 42.31 389 ALA A N 1
ATOM 3056 C CA . ALA A 1 389 ? -41.267 47.258 -2.309 1.00 42.31 389 ALA A CA 1
ATOM 3057 C C . ALA A 1 389 ? -40.710 45.862 -2.639 1.00 42.31 389 ALA A C 1
ATOM 3059 O O . ALA A 1 389 ? -40.554 45.504 -3.806 1.00 42.31 389 ALA A O 1
ATOM 3060 N N . VAL A 1 390 ? -40.400 45.075 -1.609 1.00 40.41 390 VAL A N 1
ATOM 3061 C CA . VAL A 1 390 ? -39.993 43.674 -1.764 1.00 40.41 390 VAL A CA 1
ATOM 3062 C C . VAL A 1 390 ? -41.242 42.795 -1.753 1.00 40.41 390 VAL A C 1
ATOM 3064 O O . VAL A 1 390 ? -41.980 42.749 -0.767 1.00 40.41 390 VAL A O 1
ATOM 3067 N N . ASP A 1 391 ? -41.481 42.114 -2.874 1.00 46.31 391 ASP A N 1
ATOM 3068 C CA . ASP A 1 391 ? -42.521 41.101 -3.032 1.00 46.31 391 ASP A CA 1
ATOM 3069 C C . ASP A 1 391 ? -42.223 39.906 -2.110 1.00 46.31 391 ASP A C 1
ATOM 3071 O O . ASP A 1 391 ? -41.227 39.194 -2.260 1.00 46.31 391 ASP A O 1
ATOM 3075 N N . TRP A 1 392 ? -43.086 39.688 -1.117 1.00 39.47 392 TRP A N 1
ATOM 3076 C CA . TRP A 1 392 ? -42.914 38.648 -0.099 1.00 39.47 392 TRP A CA 1
ATOM 3077 C C . TRP A 1 392 ? -42.888 37.221 -0.672 1.00 39.47 392 TRP A C 1
ATOM 3079 O O . TRP A 1 392 ? -42.388 36.314 -0.003 1.00 39.47 392 TRP A O 1
ATOM 3089 N N . LYS A 1 393 ? -43.356 37.006 -1.909 1.00 44.00 393 LYS A N 1
ATOM 3090 C CA . LYS A 1 393 ? -43.280 35.693 -2.572 1.00 44.00 393 LYS A CA 1
ATOM 3091 C C . LYS A 1 393 ? -41.866 35.297 -2.996 1.00 44.00 393 LYS A C 1
ATOM 3093 O O . LYS A 1 393 ? -41.568 34.103 -3.031 1.00 44.00 393 LYS A O 1
ATOM 3098 N N . ASP A 1 394 ? -40.974 36.256 -3.234 1.00 44.91 394 ASP A N 1
ATOM 3099 C CA . ASP A 1 394 ? -39.587 35.945 -3.597 1.00 44.91 394 ASP A CA 1
ATOM 3100 C C . ASP A 1 394 ? -38.744 35.540 -2.376 1.00 44.91 394 ASP A C 1
ATOM 3102 O O . ASP A 1 394 ? -37.831 34.721 -2.498 1.00 44.91 394 ASP A O 1
ATOM 3106 N N . ILE A 1 395 ? -39.104 36.004 -1.171 1.00 44.62 395 ILE A N 1
ATOM 3107 C CA . ILE A 1 395 ? -38.461 35.584 0.088 1.00 44.62 395 ILE A CA 1
ATOM 3108 C C . ILE A 1 395 ? -38.873 34.155 0.478 1.00 44.62 395 ILE A C 1
ATOM 3110 O O . ILE A 1 395 ? -38.027 33.384 0.939 1.00 44.62 395 ILE A O 1
ATOM 3114 N N . GLU A 1 396 ? -40.130 33.757 0.248 1.00 42.97 396 GLU A N 1
ATOM 3115 C CA . GLU A 1 396 ? -40.550 32.359 0.443 1.00 42.97 396 GLU A CA 1
ATOM 3116 C C . GLU A 1 396 ? -39.822 31.413 -0.524 1.00 42.97 396 GLU A C 1
ATOM 3118 O O . GLU A 1 396 ? -39.318 30.373 -0.096 1.00 42.97 396 GLU A O 1
ATOM 3123 N N . ASN A 1 397 ? -39.652 31.801 -1.793 1.00 42.19 397 ASN A N 1
ATOM 3124 C CA . ASN A 1 397 ? -38.909 30.990 -2.761 1.00 42.19 397 ASN A CA 1
ATOM 3125 C C . ASN A 1 397 ? -37.403 30.901 -2.441 1.00 42.19 397 ASN A C 1
ATOM 3127 O O . ASN A 1 397 ? -36.815 29.832 -2.604 1.00 42.19 397 ASN A O 1
ATOM 3131 N N . LEU A 1 398 ? -36.778 31.961 -1.910 1.00 40.16 398 LEU A N 1
ATOM 3132 C CA . LEU A 1 398 ? -35.373 31.945 -1.466 1.00 40.16 398 LEU A CA 1
ATOM 3133 C C . LEU A 1 398 ? -35.143 31.129 -0.184 1.00 40.16 398 LEU A C 1
ATOM 3135 O O . LEU A 1 398 ? -34.088 30.502 -0.043 1.00 40.16 398 LEU A O 1
ATOM 3139 N N . MET A 1 399 ? -36.115 31.079 0.735 1.00 38.25 399 MET A N 1
ATOM 3140 C CA . MET A 1 399 ? -36.040 30.185 1.898 1.00 38.25 399 MET A CA 1
ATOM 3141 C C . MET A 1 399 ? -36.266 28.719 1.512 1.00 38.25 399 MET A C 1
ATOM 3143 O O . MET A 1 399 ? -35.573 27.850 2.039 1.00 38.25 399 MET A O 1
ATOM 3147 N N . ILE A 1 400 ? -37.157 28.434 0.557 1.00 44.38 400 ILE A N 1
ATOM 3148 C CA . ILE A 1 400 ? -37.389 27.067 0.064 1.00 44.38 400 ILE A CA 1
ATOM 3149 C C . ILE A 1 400 ? -36.181 26.564 -0.744 1.00 44.38 400 ILE A C 1
ATOM 3151 O O . ILE A 1 400 ? -35.748 25.428 -0.542 1.00 44.38 400 ILE A O 1
ATOM 3155 N N . TYR A 1 401 ? -35.558 27.409 -1.576 1.00 38.97 401 TYR A N 1
ATOM 3156 C CA . TYR A 1 401 ? -34.370 27.026 -2.350 1.00 38.97 401 TYR A CA 1
ATOM 3157 C C . TYR A 1 401 ? -33.148 26.767 -1.448 1.00 38.97 401 TYR A C 1
ATOM 3159 O O . TYR A 1 401 ? -32.448 25.773 -1.633 1.00 38.97 401 TYR A O 1
ATOM 3167 N N . ASN A 1 402 ? -32.931 27.572 -0.398 1.00 36.03 402 ASN A N 1
ATOM 3168 C CA . ASN A 1 402 ? -31.845 27.330 0.565 1.00 36.03 402 ASN A CA 1
ATOM 3169 C C . ASN A 1 402 ? -32.107 26.138 1.504 1.00 36.03 402 ASN A C 1
ATOM 3171 O O . ASN A 1 402 ? -31.155 25.498 1.959 1.00 36.03 402 ASN A O 1
ATOM 3175 N N . PHE A 1 403 ? -33.373 25.791 1.760 1.00 35.00 403 PHE A N 1
ATOM 3176 C CA . PHE A 1 403 ? -33.721 24.592 2.525 1.00 35.00 403 PHE A CA 1
ATOM 3177 C C . PHE A 1 403 ? -33.578 23.309 1.684 1.00 35.00 403 PHE A C 1
ATOM 3179 O O . PHE A 1 403 ? -33.122 22.291 2.202 1.00 35.00 403 PHE A O 1
ATOM 3186 N N . MET A 1 404 ? -33.858 23.360 0.374 1.00 33.22 404 MET A N 1
ATOM 3187 C CA . MET A 1 404 ? -33.630 22.230 -0.542 1.00 33.22 404 MET A CA 1
ATOM 3188 C C . MET A 1 404 ? -32.146 22.002 -0.877 1.00 33.22 404 MET A C 1
ATOM 3190 O O . MET A 1 404 ? -31.728 20.851 -0.972 1.00 33.22 404 MET A O 1
ATOM 3194 N N . VAL A 1 405 ? -31.318 23.051 -0.970 1.00 35.09 405 VAL A N 1
ATOM 3195 C CA . VAL A 1 405 ? -29.870 22.912 -1.254 1.00 35.09 405 VAL A CA 1
ATOM 3196 C C . VAL A 1 405 ? -29.077 22.339 -0.062 1.00 35.09 405 VAL A C 1
ATOM 3198 O O . VAL A 1 405 ? -28.037 21.710 -0.261 1.00 35.09 405 VAL A O 1
ATOM 3201 N N . SER A 1 406 ? -29.586 22.456 1.173 1.00 33.00 406 SER A N 1
ATOM 3202 C CA . SER A 1 406 ? -28.973 21.802 2.347 1.00 33.00 406 SER A CA 1
ATOM 3203 C C . SER A 1 406 ? -29.279 20.304 2.467 1.00 33.00 406 SER A C 1
ATOM 3205 O O . SER A 1 406 ? -28.580 19.606 3.199 1.00 33.00 406 SER A O 1
ATOM 3207 N N . ILE A 1 407 ? -30.279 19.780 1.749 1.00 33.47 407 ILE A N 1
ATOM 3208 C CA . ILE A 1 407 ? -30.649 18.354 1.809 1.00 33.47 407 ILE A CA 1
ATOM 3209 C C . ILE A 1 407 ? -29.939 17.527 0.720 1.00 33.47 407 ILE A C 1
ATOM 3211 O O . ILE A 1 407 ? -29.801 16.317 0.867 1.00 33.47 407 ILE A O 1
ATOM 3215 N N . SER A 1 408 ? -29.359 18.158 -0.307 1.00 32.91 408 SER A N 1
ATOM 3216 C CA . SER A 1 408 ? -28.577 17.473 -1.350 1.00 32.91 408 SER A CA 1
ATOM 3217 C C . SER A 1 408 ? -27.062 17.380 -1.081 1.00 32.91 408 SER A C 1
ATOM 3219 O O . SER A 1 408 ? -26.334 16.902 -1.940 1.00 32.91 408 SER A O 1
ATOM 3221 N N . HIS A 1 409 ? -26.569 17.809 0.089 1.00 33.94 409 HIS A N 1
ATOM 3222 C CA . HIS A 1 409 ? -25.150 17.677 0.491 1.00 33.94 409 HIS A CA 1
ATOM 3223 C C . HIS A 1 409 ? -24.919 16.710 1.666 1.00 33.94 409 HIS A C 1
ATOM 3225 O O . HIS A 1 409 ? -23.829 16.673 2.232 1.00 33.94 409 HIS A O 1
ATOM 3231 N N . LEU A 1 410 ? -25.933 15.923 2.037 1.00 30.64 410 LEU A N 1
ATOM 3232 C CA . LEU A 1 410 ? -25.834 14.906 3.093 1.00 30.64 410 LEU A CA 1
ATOM 3233 C C . LEU A 1 410 ? -25.992 13.465 2.588 1.00 30.64 410 LEU A C 1
ATOM 3235 O O . LEU A 1 410 ? -25.978 12.547 3.400 1.00 30.64 410 LEU A O 1
ATOM 3239 N N . TRP A 1 411 ? -26.081 13.273 1.269 1.00 35.22 411 TRP A N 1
ATOM 3240 C CA . TRP A 1 411 ? -25.958 11.977 0.598 1.00 35.22 411 TRP A CA 1
ATOM 3241 C C . TRP A 1 411 ? -25.127 12.138 -0.683 1.00 35.22 411 TRP A C 1
ATOM 3243 O O . TRP A 1 411 ? -25.664 12.397 -1.757 1.00 35.22 411 TRP A O 1
ATOM 3253 N N . CYS A 1 412 ? -23.809 12.054 -0.508 1.00 33.97 412 CYS A N 1
ATOM 3254 C CA . CYS A 1 412 ? -22.813 11.511 -1.432 1.00 33.97 412 CYS A CA 1
ATOM 3255 C C . CYS A 1 412 ? -21.627 11.073 -0.572 1.00 33.97 412 CYS A C 1
ATOM 3257 O O . CYS A 1 412 ? -21.148 11.925 0.216 1.00 33.97 412 CYS A O 1
#

Secondary structure (DSSP, 8-state):
----THHHHTTS-HHHHHHHHHTT-SS--HHHHHHHHHHHTT--------TTSSHHHHHHHHHHHHHHHHHH-BGGGTBPPP---S--EEEEEE-SSHHHHHHHHHHHHHHHTTS-TTSPPP-EEEE-TTTS-HHHHHHHHHHH--SEEEE-HHHHHHHHTSTT---EEEEEEEETTHHHHTSGGGGGSSS-TTEEEEEE-TTS-HHHHHHHHHHHHH--TT-SEEEEEE-HHHHTT-----BSEEEESS--SSHHHHHHHHTTBS-TT---EEEE---TTSTTTHHHHHHHHHS-SS-S--SS---TTT---SSHHHHHHHHHHHHHHHHHHHHHHHHHHHHHHHT--TTHHHHHHHHHHHHHHHHHHHHHHHHHHHHHS----------HHHHHHHHHHHHHHTTTTS--

Mean predicted aligned error: 21.19 Å

pLDDT: mean 71.36, std 16.26, range [30.64, 96.31]